Protein 4P7C (pdb70)

Organism: Pseudomonas syringae pv. tomato (strain ATCC BAA-871 / DC3000) (NCBI:txid223283)

B-factor: mean 12.56, std 8.01, range [3.59, 67.67]

InterPro domains:
  IPR010017 tRNA U34 carboxymethyltransferase [MF_01590] (12-318)
  IPR010017 tRNA U34 carboxymethyltransferase [TIGR00452] (9-316)
  IPR027555 tRNA (Mo5U34)-methyltransferase-like [PF08003] (8-318)
  IPR029063 S-adenosyl-L-methionine-dependent methyltransferase superfamily [G3DSA:3.40.50.150] (95-295)
  IPR029063 S-adenosyl-L-methionine-dependent methyltransferase superfamily [SSF53335] (88-318)

Structure (mmCIF, N/CA/C/O backbone):
data_4P7C
#
_entry.id   4P7C
#
_cell.length_a   64.076
_cell.length_b   88.732
_cell.length_c   128.094
_cell.angle_alpha   90.000
_cell.angle_beta   90.000
_cell.angle_gamma   90.000
#
_symmetry.space_group_name_H-M   'P 21 21 21'
#
loop_
_entity.id
_entity.type
_entity.pdbx_description
1 polymer 'tRNA (mo5U34)-methyltransferase'
2 non-polymer 2-[BIS-(2-HYDROXY-ETHYL)-AMINO]-2-HYDROXYMETHYL-PROPANE-1,3-DIOL
3 non-polymer 'ACETATE ION'
4 water water
#
loop_
_atom_site.group_PDB
_atom_site.id
_atom_site.type_symbol
_atom_site.label_atom_id
_atom_site.label_alt_id
_atom_site.label_comp_id
_atom_site.label_asym_id
_atom_site.label_entity_id
_atom_site.label_seq_id
_atom_site.pdbx_PDB_ins_code
_atom_site.Cartn_x
_atom_site.Cartn_y
_atom_site.Cartn_z
_atom_site.occupancy
_atom_site.B_iso_or_equiv
_atom_site.auth_seq_id
_atom_site.auth_comp_id
_atom_site.auth_asym_id
_atom_site.auth_atom_id
_atom_site.pdbx_PDB_model_num
ATOM 1 N N . SER A 1 1 ? 34.363 30.116 0.811 1.00 48.27 -2 SER A N 1
ATOM 2 C CA . SER A 1 1 ? 33.923 29.816 -0.581 1.00 52.23 -2 SER A CA 1
ATOM 3 C C . SER A 1 1 ? 33.333 31.034 -1.304 1.00 52.70 -2 SER A C 1
ATOM 4 O O . SER A 1 1 ? 32.878 30.924 -2.454 1.00 41.31 -2 SER A O 1
ATOM 7 N N . ASN A 1 2 ? 33.324 32.184 -0.625 1.00 44.46 -1 ASN A N 1
ATOM 8 C CA . ASN A 1 2 ? 33.161 33.474 -1.304 1.00 47.92 -1 ASN A CA 1
ATOM 9 C C . ASN A 1 2 ? 34.483 33.751 -2.014 1.00 45.20 -1 ASN A C 1
ATOM 10 O O . ASN A 1 2 ? 35.557 33.652 -1.401 1.00 42.91 -1 ASN A O 1
ATOM 15 N N . ALA A 1 3 ? 34.407 34.062 -3.307 1.00 43.19 0 ALA A N 1
ATOM 16 C CA . ALA A 1 3 ? 35.588 34.424 -4.091 1.00 42.74 0 ALA A CA 1
ATOM 17 C C . ALA A 1 3 ? 36.329 35.593 -3.444 1.00 39.50 0 ALA A C 1
ATOM 18 O O . ALA A 1 3 ? 35.700 36.478 -2.853 1.00 36.63 0 ALA A O 1
ATOM 28 N N . ILE A 1 5 ? 38.251 39.121 -3.741 1.00 23.02 2 ILE A N 1
ATOM 29 C CA . ILE A 1 5 ? 38.041 40.265 -4.634 1.00 23.13 2 ILE A CA 1
ATOM 30 C C . ILE A 1 5 ? 39.389 40.774 -5.136 1.00 19.79 2 ILE A C 1
ATOM 31 O O . ILE A 1 5 ? 40.319 40.934 -4.352 1.00 25.65 2 ILE A O 1
ATOM 36 N N . ASP A 1 6 ? 39.491 41.007 -6.444 1.00 15.86 3 ASP A N 1
ATOM 37 C CA . ASP A 1 6 ? 40.682 41.611 -7.062 1.00 14.64 3 ASP A CA 1
ATOM 38 C C . ASP A 1 6 ? 40.697 43.132 -6.809 1.00 12.42 3 ASP A C 1
ATOM 39 O O . ASP A 1 6 ? 39.878 43.873 -7.338 1.00 11.38 3 ASP A O 1
ATOM 44 N N . LEU A 1 7 ? 41.632 43.592 -5.997 1.00 12.02 4 LEU A N 1
ATOM 45 C CA . LEU A 1 7 ? 41.726 45.022 -5.736 1.00 12.22 4 LEU A CA 1
ATOM 46 C C . LEU A 1 7 ? 42.692 45.760 -6.670 1.00 13.21 4 LEU A C 1
ATOM 47 O O . LEU A 1 7 ? 42.833 46.973 -6.569 1.00 14.35 4 LEU A O 1
ATOM 52 N N . ALA A 1 8 ? 43.350 45.046 -7.583 1.00 13.24 5 ALA A N 1
ATOM 53 C CA . ALA A 1 8 ? 44.272 45.702 -8.532 1.00 13.58 5 ALA A CA 1
ATOM 54 C C . ALA A 1 8 ? 43.698 46.975 -9.215 1.00 13.22 5 ALA A C 1
ATOM 55 O O . ALA A 1 8 ? 44.418 47.965 -9.361 1.00 13.75 5 ALA A O 1
ATOM 57 N N . PRO A 1 9 ? 42.414 46.949 -9.648 1.00 12.56 6 PRO A N 1
ATOM 58 C CA . PRO A 1 9 ? 41.846 48.175 -10.191 1.00 11.39 6 PRO A CA 1
ATOM 59 C C . PRO A 1 9 ? 41.776 49.343 -9.194 1.00 11.74 6 PRO A C 1
ATOM 60 O O . PRO A 1 9 ? 41.854 50.498 -9.601 1.00 12.31 6 PRO A O 1
ATOM 64 N N . LEU A 1 10 ? 41.604 49.045 -7.913 1.00 11.63 7 LEU A N 1
ATOM 65 C CA . LEU A 1 10 ? 41.547 50.105 -6.898 1.00 11.50 7 LEU A CA 1
ATOM 66 C C . LEU A 1 10 ? 42.935 50.715 -6.713 1.00 11.74 7 LEU A C 1
ATOM 67 O O . LEU A 1 10 ? 43.098 51.934 -6.619 1.00 11.26 7 LEU A O 1
ATOM 72 N N . VAL A 1 11 ? 43.936 49.845 -6.671 1.00 11.83 8 VAL A N 1
ATOM 73 C CA . VAL A 1 11 ? 45.319 50.256 -6.560 1.00 13.17 8 VAL A CA 1
ATOM 74 C C . VAL A 1 11 ? 45.684 51.169 -7.739 1.00 12.53 8 VAL A C 1
ATOM 75 O O . VAL A 1 11 ? 46.320 52.219 -7.540 1.00 12.92 8 VAL A O 1
ATOM 79 N N . ARG A 1 12 ? 45.251 50.787 -8.947 1.00 12.48 9 ARG A N 1
ATOM 80 C CA . ARG A 1 12 ? 45.514 51.571 -10.157 1.00 13.75 9 ARG A CA 1
ATOM 81 C C . ARG A 1 12 ? 44.877 52.945 -10.044 1.00 13.44 9 ARG A C 1
ATOM 82 O O . ARG A 1 12 ? 45.511 53.951 -10.355 1.00 14.51 9 ARG A O 1
ATOM 90 N N . ARG A 1 13 ? 43.639 52.968 -9.556 1.00 12.20 10 ARG A N 1
ATOM 91 C CA . ARG A 1 13 ? 42.832 54.178 -9.439 1.00 13.47 10 ARG A CA 1
ATOM 92 C C . ARG A 1 13 ? 43.423 55.160 -8.414 1.00 13.13 10 ARG A C 1
ATOM 93 O O . ARG A 1 13 ? 43.323 56.379 -8.585 1.00 12.86 10 ARG A O 1
ATOM 101 N N . LEU A 1 14 ? 44.071 54.639 -7.372 1.00 12.12 11 LEU A N 1
ATOM 102 C CA . LEU A 1 14 ? 44.545 55.491 -6.274 1.00 10.18 11 LEU A CA 1
ATOM 103 C C . LEU A 1 14 ? 46.010 55.858 -6.402 1.00 9.81 11 LEU A C 1
ATOM 104 O O . LEU A 1 14 ? 46.528 56.598 -5.586 1.00 10.07 11 LEU A O 1
ATOM 109 N N . ALA A 1 15 ? 46.668 55.347 -7.437 1.00 9.53 12 ALA A N 1
ATOM 110 C CA . ALA A 1 15 ? 48.061 55.713 -7.719 1.00 9.15 12 ALA A CA 1
ATOM 111 C C . ALA A 1 15 ? 48.158 57.222 -7.893 1.00 8.64 12 ALA A C 1
ATOM 112 O O . ALA A 1 15 ? 47.233 57.849 -8.452 1.00 8.80 12 ALA A O 1
ATOM 114 N N . GLY A 1 16 ? 49.236 57.815 -7.379 1.00 7.98 13 GLY A N 1
ATOM 115 C CA . GLY A 1 16 ? 49.449 59.279 -7.490 1.00 7.16 13 GLY A CA 1
ATOM 116 C C . GLY A 1 16 ? 48.521 60.116 -6.607 1.00 6.75 13 GLY A C 1
ATOM 117 O O . GLY A 1 16 ? 48.355 61.313 -6.856 1.00 6.45 13 GLY A O 1
ATOM 118 N N . THR A 1 17 ? 47.891 59.479 -5.608 1.00 6.74 14 THR A N 1
ATOM 119 C CA . THR A 1 17 ? 47.036 60.171 -4.617 1.00 6.42 14 THR A CA 1
ATOM 120 C C . THR A 1 17 ? 47.573 59.861 -3.218 1.00 6.50 14 THR A C 1
ATOM 121 O O . THR A 1 17 ? 48.416 58.956 -3.062 1.00 6.24 14 THR A O 1
ATOM 125 N N . PRO A 1 18 ? 47.118 60.610 -2.192 1.00 6.07 15 PRO A N 1
ATOM 126 C CA . PRO A 1 18 ? 47.656 60.305 -0.860 1.00 6.23 15 PRO A CA 1
ATOM 127 C C . PRO A 1 18 ? 47.192 58.944 -0.358 1.00 6.61 15 PRO A C 1
ATOM 128 O O . PRO A 1 18 ? 47.666 58.508 0.667 1.00 7.54 15 PRO A O 1
ATOM 132 N N . LEU A 1 19 ? 46.249 58.314 -1.061 1.00 6.62 16 LEU A N 1
ATOM 133 C CA . LEU A 1 19 ? 45.753 56.994 -0.667 1.00 6.85 16 LEU A CA 1
ATOM 134 C C . LEU A 1 19 ? 46.581 55.845 -1.231 1.00 7.30 16 LEU A C 1
ATOM 135 O O . LEU A 1 19 ? 46.305 54.685 -0.908 1.00 7.71 16 LEU A O 1
ATOM 140 N N . ALA A 1 20 ? 47.571 56.151 -2.078 1.00 7.74 17 ALA A N 1
ATOM 141 C CA . ALA A 1 20 ? 48.326 55.105 -2.786 1.00 7.86 17 ALA A CA 1
ATOM 142 C C . ALA A 1 20 ? 49.002 54.072 -1.888 1.00 8.82 17 ALA A C 1
ATOM 143 O O . ALA A 1 20 ? 48.869 52.890 -2.139 1.00 9.91 17 ALA A O 1
ATOM 145 N N . GLU A 1 21 ? 49.765 54.517 -0.884 1.00 9.27 18 GLU A N 1
ATOM 146 C CA . GLU A 1 21 ? 50.470 53.609 0.018 1.00 10.27 18 GLU A CA 1
ATOM 147 C C . GLU A 1 21 ? 49.478 52.679 0.735 1.00 10.22 18 GLU A C 1
ATOM 148 O O . GLU A 1 21 ? 49.689 51.472 0.830 1.00 8.87 18 GLU A O 1
ATOM 154 N N . TRP A 1 22 ? 48.383 53.247 1.224 1.00 10.03 19 TRP A N 1
ATOM 155 C CA . TRP A 1 22 ? 47.351 52.458 1.905 1.00 9.92 19 TRP A CA 1
ATOM 156 C C . TRP A 1 22 ? 46.740 51.450 0.975 1.00 9.94 19 TRP A C 1
ATOM 157 O O . TRP A 1 22 ? 46.590 50.278 1.340 1.00 9.71 19 TRP A O 1
ATOM 168 N N . ALA A 1 23 ? 46.398 51.890 -0.240 1.00 9.37 20 ALA A N 1
ATOM 169 C CA . ALA A 1 23 ? 45.812 50.993 -1.241 1.00 9.64 20 ALA A CA 1
ATOM 170 C C . ALA A 1 23 ? 46.724 49.810 -1.526 1.00 10.96 20 ALA A C 1
ATOM 171 O O . ALA A 1 23 ? 46.244 48.697 -1.727 1.00 12.47 20 ALA A O 1
ATOM 173 N N . ASN A 1 24 ? 48.035 50.054 -1.532 1.00 11.71 21 ASN A N 1
ATOM 174 C CA . ASN A 1 24 ? 49.020 48.998 -1.807 1.00 13.41 21 ASN A CA 1
ATOM 175 C C . ASN A 1 24 ? 49.007 47.837 -0.818 1.00 13.18 21 ASN A C 1
ATOM 176 O O . ASN A 1 24 ? 49.467 46.746 -1.156 1.00 14.16 21 ASN A O 1
ATOM 181 N N . GLY A 1 25 ? 48.475 48.062 0.386 1.00 12.82 22 GLY A N 1
ATOM 182 C CA . GLY A 1 25 ? 48.319 46.989 1.367 1.00 12.67 22 GLY A CA 1
ATOM 183 C C . GLY A 1 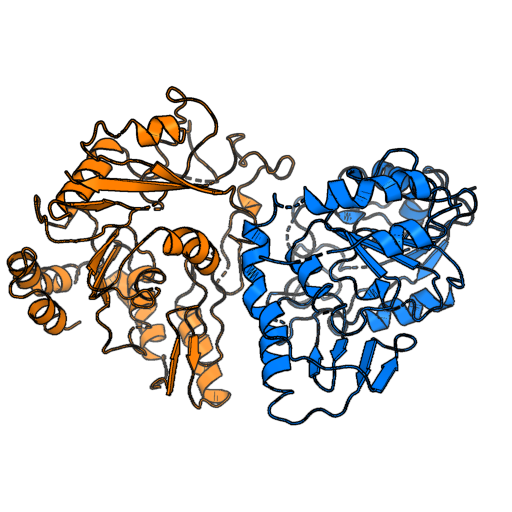25 ? 46.900 46.451 1.550 1.00 12.26 22 GLY A C 1
ATOM 184 O O . GLY A 1 25 ? 46.688 45.509 2.321 1.00 13.36 22 GLY A O 1
ATOM 185 N N . LEU A 1 26 ? 45.919 47.032 0.865 1.00 11.32 23 LEU A N 1
ATOM 186 C CA . LEU A 1 26 ? 44.517 46.639 1.076 1.00 11.57 23 LEU A CA 1
ATOM 187 C C . LEU A 1 26 ? 44.220 45.190 0.698 1.00 12.27 23 LEU A C 1
ATOM 188 O O . LEU A 1 26 ? 43.464 44.509 1.406 1.00 12.29 23 LEU A O 1
ATOM 193 N N . GLN A 1 27 ? 44.799 44.716 -0.405 1.00 12.42 24 GLN A N 1
ATOM 194 C CA . GLN A 1 27 ? 44.544 43.331 -0.820 1.00 12.55 24 GLN A CA 1
ATOM 195 C C . GLN A 1 27 ? 44.867 42.308 0.274 1.00 11.88 24 GLN A C 1
ATOM 196 O O . GLN A 1 27 ? 44.063 41.410 0.523 1.00 11.61 24 GLN A O 1
ATOM 202 N N . ALA A 1 28 ? 46.031 42.433 0.907 1.00 10.91 25 ALA A N 1
ATOM 203 C CA . ALA A 1 28 ? 46.388 41.555 2.031 1.00 11.71 25 ALA A CA 1
ATOM 204 C C . ALA A 1 28 ? 45.421 41.689 3.228 1.00 11.65 25 ALA A C 1
ATOM 205 O O . ALA A 1 28 ? 44.976 40.687 3.799 1.00 11.42 25 ALA A O 1
ATOM 207 N N . GLN A 1 29 ? 45.106 42.926 3.608 1.00 11.67 26 GLN A N 1
ATOM 208 C CA . GLN A 1 29 ? 44.196 43.190 4.722 1.00 10.61 26 GLN A CA 1
ATOM 209 C C . GLN A 1 29 ? 42.807 42.637 4.444 1.00 9.71 26 GLN A C 1
ATOM 210 O O . GLN A 1 29 ? 42.191 42.041 5.325 1.00 9.41 26 GLN A O 1
ATOM 216 N N . LEU A 1 30 ? 42.316 42.835 3.216 1.00 10.19 27 LEU A N 1
ATOM 217 C CA . LEU A 1 30 ? 40.999 42.329 2.821 1.00 10.91 27 LEU A CA 1
ATOM 218 C C . LEU A 1 30 ? 40.999 40.806 2.807 1.00 11.15 27 LEU A C 1
ATOM 219 O O . LEU A 1 30 ? 40.085 40.184 3.336 1.00 11.79 27 LEU A O 1
ATOM 224 N N . ASP A 1 31 ? 42.025 40.210 2.209 1.00 11.65 28 ASP A N 1
ATOM 225 C CA . ASP A 1 31 ? 42.130 38.746 2.181 1.00 12.92 28 ASP A CA 1
ATOM 226 C C . ASP A 1 31 ? 42.139 38.152 3.596 1.00 11.32 28 ASP A C 1
ATOM 227 O O . ASP A 1 31 ? 41.457 37.160 3.870 1.00 10.36 28 ASP A O 1
ATOM 232 N N . THR A 1 32 ? 42.912 38.752 4.491 1.00 11.17 29 THR A N 1
ATOM 233 C CA . THR A 1 32 ? 42.962 38.263 5.868 1.00 12.06 29 THR A CA 1
ATOM 234 C C . THR A 1 32 ? 41.616 38.363 6.569 1.00 11.88 29 THR A C 1
ATOM 235 O O . THR A 1 32 ? 41.168 37.405 7.207 1.00 11.47 29 THR A O 1
ATOM 239 N N . LYS A 1 33 ? 40.979 39.528 6.452 1.00 11.35 30 LYS A N 1
ATOM 240 C CA . LYS A 1 33 ? 39.689 39.758 7.089 1.00 11.51 30 LYS A CA 1
ATOM 241 C C . LYS A 1 33 ? 38.634 38.753 6.573 1.00 11.44 30 LYS A C 1
ATOM 242 O O . LYS A 1 33 ? 37.865 38.184 7.362 1.00 11.22 30 LYS A O 1
ATOM 256 N N . SER A 1 35 ? 39.173 35.748 5.192 1.00 11.77 32 SER A N 1
ATOM 257 C CA . SER A 1 35 ? 39.536 34.442 5.782 1.00 13.76 32 SER A CA 1
ATOM 258 C C . SER A 1 35 ? 38.996 34.283 7.190 1.00 13.24 32 SER A C 1
ATOM 259 O O . SER A 1 35 ? 38.399 33.262 7.508 1.00 13.52 32 SER A O 1
ATOM 262 N N . LYS A 1 36 ? 39.235 35.286 8.030 1.00 13.53 33 LYS A N 1
ATOM 263 C CA . LYS A 1 36 ? 38.782 35.271 9.415 1.00 14.93 33 LYS A CA 1
ATOM 264 C C . LYS A 1 36 ? 37.245 35.226 9.478 1.00 13.96 33 LYS A C 1
ATOM 265 O O . LYS A 1 36 ? 36.668 34.533 10.327 1.00 12.71 33 LYS A O 1
ATOM 271 N N . GLY A 1 37 ? 36.605 35.946 8.552 1.00 12.23 34 GLY A N 1
ATOM 272 C CA . GLY A 1 37 ? 35.142 35.997 8.465 1.00 13.30 34 GLY A CA 1
ATOM 273 C C . GLY A 1 37 ? 34.461 34.865 7.696 1.00 12.77 34 GLY A C 1
ATOM 274 O O . GLY A 1 37 ? 33.244 34.904 7.471 1.00 10.09 34 GLY A O 1
ATOM 275 N N . HIS A 1 38 ? 35.232 33.851 7.301 1.00 12.94 35 HIS A N 1
ATOM 276 C CA . HIS A 1 38 ? 34.718 32.739 6.483 1.00 12.81 35 HIS A CA 1
ATOM 277 C C . HIS A 1 38 ? 33.425 32.169 7.007 1.00 11.77 35 HIS A C 1
ATOM 278 O O . HIS A 1 38 ? 32.468 32.014 6.246 1.00 10.26 35 HIS A O 1
ATOM 285 N N . GLY A 1 39 ? 33.373 31.862 8.302 1.00 11.77 36 GLY A N 1
ATOM 286 C CA . GLY A 1 39 ? 32.158 31.289 8.921 1.00 12.48 36 GLY A CA 1
ATOM 287 C C . GLY A 1 39 ? 30.928 32.169 8.737 1.00 12.32 36 GLY A C 1
ATOM 288 O O . GLY A 1 39 ? 29.873 31.707 8.275 1.00 13.40 36 GLY A O 1
ATOM 289 N N . ASP A 1 40 ? 31.069 33.448 9.078 1.00 10.36 37 ASP A N 1
ATOM 290 C CA . ASP A 1 40 ? 29.978 34.417 8.953 1.00 11.31 37 ASP A CA 1
ATOM 291 C C . ASP A 1 40 ? 29.534 34.584 7.496 1.00 10.36 37 ASP A C 1
ATOM 292 O O . ASP A 1 40 ? 28.335 34.677 7.208 1.00 9.14 37 ASP A O 1
ATOM 297 N N . LEU A 1 41 ? 30.506 34.660 6.585 1.00 9.51 38 LEU A N 1
ATOM 298 C CA . LEU A 1 41 ? 30.226 34.772 5.158 1.00 8.95 38 LEU A CA 1
ATOM 299 C C . LEU A 1 41 ? 29.403 33.604 4.599 1.00 9.86 38 LEU A C 1
ATOM 300 O O . LEU A 1 41 ? 28.580 33.775 3.686 1.00 8.95 38 LEU A O 1
ATOM 305 N N . GLN A 1 42 ? 29.620 32.412 5.153 1.00 10.72 39 GLN A N 1
ATOM 306 C CA . GLN A 1 42 ? 28.869 31.226 4.715 1.00 11.75 39 GLN A CA 1
ATOM 307 C C . GLN A 1 42 ? 27.369 31.387 4.905 1.00 10.72 39 GLN A C 1
ATOM 308 O O . GLN A 1 42 ? 26.598 30.780 4.179 1.00 12.10 39 GLN A O 1
ATOM 314 N N . ARG A 1 43 ? 26.958 32.257 5.831 1.00 10.60 40 ARG A N 1
ATOM 315 C CA . ARG A 1 43 ? 25.536 32.473 6.104 1.00 10.46 40 ARG A CA 1
ATOM 316 C C . ARG A 1 43 ? 24.764 32.966 4.886 1.00 10.07 40 ARG A C 1
ATOM 317 O O . ARG A 1 43 ? 23.576 32.707 4.780 1.00 8.94 40 ARG A O 1
ATOM 325 N N . TRP A 1 44 ? 25.444 33.694 4.001 1.00 9.95 41 TRP A N 1
ATOM 326 C CA . TRP A 1 44 ? 24.793 34.376 2.874 1.00 10.25 41 TRP A CA 1
ATOM 327 C C . TRP A 1 44 ? 25.205 33.904 1.495 1.00 9.01 41 TRP A C 1
ATOM 328 O O . TRP A 1 44 ? 24.753 34.459 0.482 1.00 7.25 41 TRP A O 1
ATOM 339 N N . GLN A 1 45 ? 26.039 32.867 1.437 1.00 8.59 42 GLN A N 1
ATOM 340 C CA . GLN A 1 45 ? 26.536 32.372 0.145 1.00 9.98 42 GLN A CA 1
ATOM 341 C C . GLN A 1 45 ? 25.452 31.748 -0.732 1.00 9.78 42 GLN A C 1
ATOM 342 O O . GLN A 1 45 ? 25.458 31.954 -1.937 1.00 10.39 42 GLN A O 1
ATOM 348 N N . SER A 1 46 ? 24.522 30.982 -0.161 1.00 9.72 43 SER A N 1
ATOM 349 C CA . SER A 1 46 ? 23.499 30.362 -1.025 1.00 11.03 43 SER A CA 1
ATOM 350 C C . SER A 1 46 ? 22.620 31.441 -1.682 1.00 10.25 43 SER A C 1
ATOM 351 O O . SER A 1 46 ? 22.209 31.287 -2.831 1.00 10.01 43 SER A O 1
ATOM 354 N N . ALA A 1 47 ? 22.388 32.546 -0.965 1.00 8.92 44 ALA A N 1
ATOM 355 C CA . ALA A 1 47 ? 21.648 33.679 -1.503 1.00 8.26 44 ALA A CA 1
ATOM 356 C C . ALA A 1 47 ? 22.444 34.308 -2.646 1.00 7.93 44 ALA A C 1
ATOM 357 O O . ALA A 1 47 ? 21.909 34.490 -3.743 1.00 7.20 44 ALA A O 1
ATOM 359 N N . LEU A 1 48 ? 23.733 34.588 -2.416 1.00 7.53 45 LEU A N 1
ATOM 360 C CA . LEU A 1 48 ? 24.568 35.164 -3.461 1.00 8.07 45 LEU A CA 1
ATOM 361 C C . LEU A 1 48 ? 24.717 34.228 -4.653 1.00 8.25 45 LEU A C 1
ATOM 362 O O . LEU A 1 48 ? 24.699 34.688 -5.791 1.00 8.00 45 LEU A O 1
ATOM 367 N N . ASP A 1 49 ? 24.859 32.931 -4.390 1.00 8.62 46 ASP A N 1
ATOM 368 C CA . ASP A 1 49 ? 25.018 31.940 -5.472 1.00 10.61 46 ASP A CA 1
ATOM 369 C C . ASP A 1 49 ? 23.778 31.821 -6.357 1.00 10.08 46 ASP A C 1
ATOM 370 O O . ASP A 1 49 ? 23.879 31.444 -7.527 1.00 11.39 46 ASP A O 1
ATOM 375 N N . ALA A 1 50 ? 22.612 32.133 -5.794 1.00 9.31 47 ALA A N 1
ATOM 376 C CA . ALA A 1 50 ? 21.360 32.028 -6.519 1.00 9.58 47 ALA A CA 1
ATOM 377 C C . ALA A 1 50 ? 21.048 33.239 -7.409 1.00 9.74 47 ALA A C 1
ATOM 378 O O . ALA A 1 50 ? 20.107 33.180 -8.214 1.00 10.48 47 ALA A O 1
ATOM 380 N N . LEU A 1 51 ? 21.797 34.333 -7.271 1.00 8.69 48 LEU A N 1
ATOM 381 C CA . LEU A 1 51 ? 21.526 35.516 -8.115 1.00 8.55 48 LEU A CA 1
ATOM 382 C C . LEU A 1 51 ? 21.747 35.161 -9.596 1.00 9.71 48 LEU A C 1
ATOM 383 O O . LEU A 1 51 ? 22.826 34.675 -9.964 1.00 9.56 48 LEU A O 1
ATOM 388 N N . PRO A 1 52 ? 20.731 35.380 -10.448 1.00 10.40 49 PRO A N 1
ATOM 389 C CA . PRO A 1 52 ? 20.864 34.986 -11.863 1.00 11.24 49 PRO A CA 1
ATOM 390 C C . PRO A 1 52 ? 21.898 35.822 -12.614 1.00 11.62 49 PRO A C 1
ATOM 391 O O . PRO A 1 52 ? 22.178 36.960 -12.225 1.00 10.00 49 PRO A O 1
ATOM 395 N N . ALA A 1 53 ? 22.461 35.264 -13.683 1.00 12.89 50 ALA A N 1
ATOM 396 C CA . ALA A 1 53 ? 23.424 36.005 -14.498 1.00 14.78 50 ALA A CA 1
ATOM 397 C C . ALA A 1 53 ? 22.684 36.952 -15.434 1.00 16.59 50 ALA A C 1
ATOM 398 O O . ALA A 1 53 ? 22.163 36.535 -16.458 1.00 21.95 50 ALA A O 1
ATOM 400 N N . LEU A 1 54 ? 22.647 38.234 -15.080 1.00 17.81 51 LEU A N 1
ATOM 401 C CA . LEU A 1 54 ? 21.994 39.241 -15.898 1.00 16.37 51 LEU A CA 1
ATOM 402 C C . LEU A 1 54 ? 22.935 40.416 -16.032 1.00 15.67 51 LEU A C 1
ATOM 403 O O . LEU A 1 54 ? 23.745 40.661 -15.140 1.00 19.78 51 LEU A O 1
ATOM 408 N N . GLN A 1 55 ? 22.839 41.139 -17.143 1.00 18.11 52 GLN A N 1
ATOM 409 C CA . GLN A 1 55 ? 23.581 42.392 -17.320 1.00 17.83 52 GLN A CA 1
ATOM 410 C C . GLN A 1 55 ? 22.581 43.499 -17.622 1.00 14.34 52 GLN A C 1
ATOM 411 O O . GLN A 1 55 ? 21.721 43.317 -18.481 1.00 13.83 52 GLN A O 1
ATOM 417 N N . PRO A 1 56 ? 22.705 44.655 -16.948 1.00 12.50 53 PRO A N 1
ATOM 418 C CA . PRO A 1 56 ? 21.796 45.767 -17.234 1.00 11.93 53 PRO A CA 1
ATOM 419 C C . PRO A 1 56 ? 21.895 46.237 -18.675 1.00 12.41 53 PRO A C 1
ATOM 420 O O . PRO A 1 56 ? 22.985 46.313 -19.215 1.00 11.80 53 PRO A O 1
ATOM 424 N N . GLU A 1 57 ? 20.746 46.516 -19.275 1.00 12.89 54 GLU A N 1
ATOM 425 C CA . GLU A 1 57 ? 20.641 47.267 -20.522 1.00 14.43 54 GLU A CA 1
ATOM 426 C C . GLU A 1 57 ? 20.611 48.761 -20.215 1.00 13.04 54 GLU A C 1
ATOM 427 O O . GLU A 1 57 ? 21.021 49.564 -21.029 1.00 11.58 54 GLU A O 1
ATOM 433 N N . LYS A 1 58 ? 20.119 49.122 -19.038 1.00 11.38 55 LYS A N 1
ATOM 434 C CA . LYS A 1 58 ? 20.052 50.516 -18.611 1.00 12.43 55 LYS A CA 1
ATOM 435 C C . LYS A 1 58 ? 20.341 50.638 -17.117 1.00 10.94 55 LYS A C 1
ATOM 436 O O . LYS A 1 58 ? 19.859 49.824 -16.307 1.00 9.18 55 LYS A O 1
ATOM 442 N N . VAL A 1 59 ? 21.125 51.655 -16.762 1.00 9.90 56 VAL A N 1
ATOM 443 C CA . VAL A 1 59 ? 21.482 51.915 -15.363 1.00 10.07 56 VAL A CA 1
ATOM 444 C C . VAL A 1 59 ? 21.162 53.378 -15.052 1.00 10.51 56 VAL A C 1
ATOM 445 O O . VAL A 1 59 ? 21.570 54.270 -15.798 1.00 11.20 56 VAL A O 1
ATOM 449 N N . ASP A 1 60 ? 20.410 53.634 -13.983 1.00 10.10 57 ASP A N 1
ATOM 450 C CA . ASP A 1 60 ? 20.385 54.988 -13.431 1.00 10.77 57 ASP A CA 1
ATOM 451 C C . ASP A 1 60 ? 20.808 54.952 -11.980 1.00 8.61 57 ASP A C 1
ATOM 452 O O . ASP A 1 60 ? 20.258 54.172 -11.193 1.00 7.68 57 ASP A O 1
ATOM 457 N N . LEU A 1 61 ? 21.788 55.793 -11.647 1.00 7.21 58 LEU A N 1
ATOM 458 C CA . LEU A 1 61 ? 22.208 56.018 -10.271 1.00 7.32 58 LEU A CA 1
ATOM 459 C C . LEU A 1 61 ? 22.035 57.495 -9.858 1.00 7.45 58 LEU A C 1
ATOM 460 O O . LEU A 1 61 ? 22.355 57.860 -8.727 1.00 7.56 58 LEU A O 1
ATOM 465 N N A THR A 1 62 ? 21.565 58.336 -10.778 0.50 7.55 59 THR A N 1
ATOM 466 N N B THR A 1 62 ? 21.531 58.317 -10.773 0.50 7.48 59 THR A N 1
ATOM 467 C CA A THR A 1 62 ? 21.520 59.783 -10.526 0.50 7.84 59 THR A CA 1
ATOM 468 C CA B THR A 1 62 ? 21.507 59.767 -10.574 0.50 7.86 59 THR A CA 1
ATOM 469 C C A THR A 1 62 ? 20.254 60.208 -9.795 0.50 7.89 59 THR A C 1
ATOM 470 C C B THR A 1 62 ? 20.246 60.246 -9.865 0.50 7.88 59 THR A C 1
ATOM 471 O O A THR A 1 62 ? 20.296 61.121 -8.970 0.50 8.44 59 THR A O 1
ATOM 472 O O B THR A 1 62 ? 20.286 61.221 -9.113 0.50 8.45 59 THR A O 1
ATOM 479 N N . ASP A 1 63 ? 19.136 59.553 -10.102 1.00 7.78 60 ASP A N 1
ATOM 480 C CA . ASP A 1 63 ? 17.854 59.908 -9.467 1.00 9.13 60 ASP A CA 1
ATOM 481 C C . ASP A 1 63 ? 17.291 58.815 -8.574 1.00 9.21 60 ASP A C 1
ATOM 482 O O . ASP A 1 63 ? 16.328 59.041 -7.831 1.00 11.53 60 ASP A O 1
ATOM 487 N N . SER A 1 64 ? 17.916 57.644 -8.629 1.00 7.48 61 SER A N 1
ATOM 488 C CA . SER A 1 64 ? 17.498 56.487 -7.852 1.00 8.33 61 SER A CA 1
ATOM 489 C C . SER A 1 64 ? 18.596 55.460 -8.051 1.00 8.06 61 SER A C 1
ATOM 490 O O . SER A 1 64 ? 19.589 55.750 -8.728 1.00 7.78 61 SER A O 1
ATOM 493 N N . PHE A 1 65 ? 18.420 54.264 -7.489 1.00 6.88 62 PHE A N 1
ATOM 494 C CA . PHE A 1 65 ? 19.176 53.097 -7.946 1.00 6.18 62 PHE A CA 1
ATOM 495 C C . PHE A 1 65 ? 18.178 52.243 -8.750 1.00 6.17 62 PHE A C 1
ATOM 496 O O . PHE A 1 65 ? 17.272 51.616 -8.182 1.00 6.37 62 PHE A O 1
ATOM 504 N N . THR A 1 66 ? 18.347 52.211 -10.061 1.00 6.34 63 THR A N 1
ATOM 505 C CA . THR A 1 66 ? 17.466 51.449 -10.945 1.00 6.91 63 THR A CA 1
ATOM 506 C C . THR A 1 66 ? 18.289 50.752 -12.016 1.00 7.42 63 THR A C 1
ATOM 507 O O . THR A 1 66 ? 19.034 51.409 -12.768 1.00 7.93 63 THR A O 1
ATOM 511 N N . LEU A 1 67 ? 18.154 49.425 -12.071 1.00 7.22 64 LEU A N 1
ATOM 512 C CA . LEU A 1 67 ? 18.781 48.614 -13.129 1.00 7.47 64 LEU A CA 1
ATOM 513 C C . LEU A 1 67 ? 17.674 47.972 -13.948 1.00 7.79 64 LEU A C 1
ATOM 514 O O . LEU A 1 67 ? 16.712 47.449 -13.386 1.00 7.10 64 LEU A O 1
ATOM 519 N N . GLU A 1 68 ? 17.820 48.023 -15.271 1.00 8.22 65 GLU A N 1
ATOM 520 C CA . GLU A 1 68 ? 16.810 47.480 -16.186 1.00 9.27 65 GLU A CA 1
ATOM 521 C C . GLU A 1 68 ? 17.445 46.549 -17.187 1.00 9.22 65 GLU A C 1
ATOM 522 O O . GLU A 1 68 ? 18.520 46.829 -17.699 1.00 8.53 65 GLU A O 1
ATOM 528 N N . THR A 1 69 ? 16.775 45.443 -17.474 1.00 9.47 66 THR A N 1
ATOM 529 C CA . THR A 1 69 ? 17.251 44.509 -18.510 1.00 10.65 66 THR A CA 1
ATOM 530 C C . THR A 1 69 ? 16.088 43.617 -18.919 1.00 11.78 66 THR A C 1
ATOM 531 O O . THR A 1 69 ? 15.086 43.552 -18.214 1.00 12.38 66 THR A O 1
ATOM 535 N N . GLU A 1 70 ? 16.204 42.951 -20.059 1.00 11.82 67 GLU A N 1
ATOM 536 C CA . GLU A 1 70 ? 15.206 41.974 -20.452 1.00 15.13 67 GLU A CA 1
ATOM 537 C C . GLU A 1 70 ? 15.249 40.787 -19.478 1.00 15.39 67 GLU A C 1
ATOM 538 O O . GLU A 1 70 ? 16.280 40.131 -19.321 1.00 15.66 67 GLU A O 1
ATOM 544 N N . CYS A 1 71 ? 14.133 40.525 -18.811 1.00 15.10 68 CYS A N 1
ATOM 545 C CA . CYS A 1 71 ? 14.095 39.517 -17.762 1.00 16.43 68 CYS A CA 1
ATOM 546 C C . CYS A 1 71 ? 12.676 38.947 -17.678 1.00 15.75 68 CYS A C 1
ATOM 547 O O . CYS A 1 71 ? 11.720 39.692 -17.504 1.00 17.79 68 CYS A O 1
ATOM 550 N N . ASP A 1 72 ? 12.540 37.631 -17.800 1.00 13.89 69 ASP A N 1
ATOM 551 C CA . ASP A 1 72 ? 11.228 37.020 -17.773 1.00 13.13 69 ASP A CA 1
ATOM 552 C C . ASP A 1 72 ? 10.744 36.792 -16.339 1.00 11.81 69 ASP A C 1
ATOM 553 O O . ASP A 1 72 ? 11.500 37.023 -15.382 1.00 11.70 69 ASP A O 1
ATOM 558 N N . GLY A 1 73 ? 9.490 36.359 -16.202 1.00 10.42 70 GLY A N 1
ATOM 559 C CA . GLY A 1 73 ? 8.865 36.127 -14.894 1.00 9.97 70 GLY A CA 1
ATOM 560 C C . GLY A 1 73 ? 9.588 35.108 -14.026 1.00 10.69 70 GLY A C 1
ATOM 561 O O . GLY A 1 73 ? 9.772 35.335 -12.829 1.00 11.86 70 GLY A O 1
ATOM 562 N N . GLU A 1 74 ? 9.999 33.987 -14.626 1.00 11.30 71 GLU A N 1
ATOM 563 C CA . GLU A 1 74 ? 10.718 32.940 -13.893 1.00 12.47 71 GLU A CA 1
ATOM 564 C C . GLU A 1 74 ? 12.064 33.416 -13.372 1.00 10.13 71 GLU A C 1
ATOM 565 O O . GLU A 1 74 ? 12.414 33.134 -12.240 1.00 10.74 71 GLU A O 1
ATOM 571 N N . THR A 1 75 ? 12.804 34.147 -14.194 1.00 9.56 72 THR A N 1
ATOM 572 C CA . THR A 1 75 ? 14.091 34.708 -13.771 1.00 9.44 72 THR A CA 1
ATOM 573 C C . THR A 1 75 ? 13.901 35.728 -12.641 1.00 9.04 72 THR A C 1
ATOM 574 O O . THR A 1 75 ? 14.678 35.737 -11.686 1.00 7.86 72 THR A O 1
ATOM 578 N N A ARG A 1 76 ? 12.866 36.561 -12.750 0.50 9.09 73 ARG A N 1
ATOM 579 N N B ARG A 1 76 ? 12.868 36.562 -12.741 0.50 9.30 73 ARG A N 1
ATOM 580 C CA A ARG A 1 76 ? 12.565 37.553 -11.708 0.50 9.05 73 ARG A CA 1
ATOM 581 C CA B ARG A 1 76 ? 12.601 37.548 -11.688 0.50 9.44 73 ARG A CA 1
ATOM 582 C C A ARG A 1 76 ? 12.210 36.911 -10.361 0.50 9.19 73 ARG A C 1
ATOM 583 C C B ARG A 1 76 ? 12.209 36.911 -10.350 0.50 9.34 73 ARG A C 1
ATOM 584 O O A ARG A 1 76 ? 12.600 37.409 -9.306 0.50 9.06 73 ARG A O 1
ATOM 585 O O B ARG A 1 76 ? 12.571 37.415 -9.288 0.50 9.15 73 ARG A O 1
ATOM 600 N N . THR A 1 77 ? 11.485 35.796 -10.403 1.00 9.66 74 THR A N 1
ATOM 601 C CA . THR A 1 77 ? 11.165 35.047 -9.189 1.00 10.23 74 THR A CA 1
ATOM 602 C C . THR A 1 77 ? 12.439 34.519 -8.499 1.00 9.33 74 THR A C 1
ATOM 603 O O . THR A 1 77 ? 12.597 34.626 -7.272 1.00 8.56 74 THR A O 1
ATOM 607 N N . VAL A 1 78 ? 13.343 33.969 -9.300 1.00 8.60 75 VAL A N 1
ATOM 608 C CA . VAL A 1 78 ? 14.619 33.460 -8.793 1.00 8.30 75 VAL A CA 1
ATOM 609 C C . VAL A 1 78 ? 15.396 34.621 -8.151 1.00 7.40 75 VAL A C 1
ATOM 610 O O . VAL A 1 78 ? 15.950 34.477 -7.057 1.00 7.07 75 VAL A O 1
ATOM 614 N N . LEU A 1 79 ? 15.401 35.774 -8.823 1.00 6.83 76 LEU A N 1
ATOM 615 C CA . LEU A 1 79 ? 16.164 36.934 -8.361 1.00 6.55 76 LEU A CA 1
ATOM 616 C C . LEU A 1 79 ? 15.547 37.435 -7.057 1.00 6.71 76 LEU A C 1
ATOM 617 O O . LEU A 1 79 ? 16.262 37.644 -6.060 1.00 6.40 76 LEU A O 1
ATOM 622 N N . ARG A 1 80 ? 14.222 37.584 -7.049 1.00 6.73 77 ARG A N 1
ATOM 623 C CA . ARG A 1 80 ? 13.534 38.093 -5.873 1.00 7.27 77 ARG A CA 1
ATOM 624 C C . ARG A 1 80 ? 13.819 37.188 -4.674 1.00 7.76 77 ARG A C 1
ATOM 625 O O . ARG A 1 80 ? 14.085 37.682 -3.576 1.00 8.15 77 ARG A O 1
ATOM 633 N N . LYS A 1 81 ? 13.768 35.868 -4.888 1.00 7.63 78 LYS A N 1
ATOM 634 C CA . LYS A 1 81 ? 13.997 34.915 -3.803 1.00 7.77 78 LYS A CA 1
ATOM 635 C C . LYS A 1 81 ? 15.431 34.993 -3.286 1.00 7.47 78 LYS A C 1
ATOM 636 O O . LYS A 1 81 ? 15.665 35.000 -2.070 1.00 9.21 78 LYS A O 1
ATOM 642 N N . ALA A 1 82 ? 16.387 35.087 -4.198 1.00 6.21 79 ALA A N 1
ATOM 643 C CA . ALA A 1 82 ? 17.787 35.221 -3.809 1.00 6.55 79 ALA A CA 1
ATOM 644 C C . ALA A 1 82 ? 18.006 36.504 -2.995 1.00 6.50 79 ALA A C 1
ATOM 645 O O . ALA A 1 82 ? 18.607 36.459 -1.929 1.00 6.97 79 ALA A O 1
ATOM 647 N N . LEU A 1 83 ? 17.472 37.629 -3.463 1.00 6.26 80 LEU A N 1
ATOM 648 C CA . LEU A 1 83 ? 17.631 38.889 -2.718 1.00 6.52 80 LEU A CA 1
ATOM 649 C C . LEU A 1 83 ? 16.963 38.853 -1.339 1.00 5.97 80 LEU A C 1
ATOM 650 O O . LEU A 1 83 ? 17.491 39.416 -0.389 1.00 5.02 80 LEU A O 1
ATOM 655 N N . LEU A 1 84 ? 15.810 38.187 -1.235 1.00 6.25 81 LEU A N 1
ATOM 656 C CA . LEU A 1 84 ? 15.147 38.041 0.057 1.00 6.66 81 LEU A CA 1
ATOM 657 C C . LEU A 1 84 ? 16.002 37.229 1.033 1.00 7.18 81 LEU A C 1
ATOM 658 O O . LEU A 1 84 ? 15.892 37.395 2.266 1.00 8.17 81 LEU A O 1
ATOM 663 N N . GLY A 1 85 ? 16.890 36.395 0.485 1.00 6.66 82 GLY A N 1
ATOM 664 C CA . GLY A 1 85 ? 17.828 35.609 1.290 1.00 7.28 82 GLY A CA 1
ATOM 665 C C . GLY A 1 85 ? 18.893 36.454 1.985 1.00 8.02 82 GLY A C 1
ATOM 666 O O . GLY A 1 85 ? 19.599 35.951 2.889 1.00 9.66 82 GLY A O 1
ATOM 667 N N . LEU A 1 86 ? 19.038 37.715 1.547 1.00 7.37 83 LEU A N 1
ATOM 668 C CA . LEU A 1 86 ? 19.953 38.704 2.174 1.00 7.01 83 LEU A CA 1
ATOM 669 C C . LEU A 1 86 ? 19.285 39.703 3.140 1.00 6.78 83 LEU A C 1
ATOM 670 O O . LEU A 1 86 ? 19.910 40.685 3.565 1.00 6.48 83 LEU A O 1
ATOM 675 N N . SER A 1 87 ? 18.026 39.456 3.481 1.00 6.83 84 SER A N 1
ATOM 676 C CA . SER A 1 87 ? 17.316 40.275 4.481 1.00 7.40 84 SER A CA 1
ATOM 677 C C . SER A 1 87 ? 17.949 40.176 5.867 1.00 7.48 84 SER A C 1
ATOM 678 O O . SER A 1 87 ? 18.524 39.127 6.206 1.00 8.30 84 SER A O 1
ATOM 681 N N . PRO A 1 88 ? 17.798 41.229 6.703 1.00 7.04 85 PRO A N 1
ATOM 682 C CA . PRO A 1 88 ? 17.051 42.492 6.516 1.00 6.92 85 PRO A CA 1
ATOM 683 C C . PRO A 1 88 ? 17.788 43.548 5.688 1.00 6.58 85 PRO A C 1
ATOM 684 O O . PRO A 1 88 ? 19.008 43.708 5.828 1.00 7.51 85 PRO A O 1
ATOM 688 N N . TRP A 1 89 ? 17.042 44.267 4.846 1.00 5.82 86 TRP A N 1
ATOM 689 C CA . TRP A 1 89 ? 17.592 45.330 4.002 1.00 6.26 86 TRP A CA 1
ATOM 690 C C . TRP A 1 89 ? 17.208 46.677 4.567 1.00 6.15 86 TRP A C 1
ATOM 691 O O . TRP A 1 89 ? 16.022 46.995 4.640 1.00 5.56 86 TRP A O 1
ATOM 702 N N . ARG A 1 90 ? 18.200 47.486 4.953 1.00 6.13 87 ARG A N 1
ATOM 703 C CA . ARG A 1 90 ? 17.914 48.732 5.671 1.00 5.87 87 ARG A CA 1
ATOM 704 C C . ARG A 1 90 ? 17.976 49.970 4.772 1.00 5.28 87 ARG A C 1
ATOM 705 O O . ARG A 1 90 ? 16.956 50.597 4.544 1.00 4.91 87 ARG A O 1
ATOM 713 N N . LYS A 1 91 ? 19.154 50.316 4.252 1.00 5.73 88 LYS A N 1
ATOM 714 C CA . LYS A 1 91 ? 19.271 51.486 3.373 1.00 5.47 88 LYS A CA 1
ATOM 715 C C . LYS A 1 91 ? 18.829 51.125 1.959 1.00 5.19 88 LYS A C 1
ATOM 716 O O . LYS A 1 91 ? 19.112 50.025 1.490 1.00 5.65 88 LYS A O 1
ATOM 722 N N . GLY A 1 92 ? 18.130 52.039 1.281 1.00 5.10 89 GLY A N 1
ATOM 723 C CA . GLY A 1 92 ? 17.727 51.837 -0.115 1.00 4.55 89 GLY A CA 1
ATOM 724 C C . GLY A 1 92 ? 16.690 52.897 -0.473 1.00 4.70 89 GLY A C 1
ATOM 725 O O . GLY A 1 92 ? 16.735 53.993 0.080 1.00 4.80 89 GLY A O 1
ATOM 726 N N . PRO A 1 93 ? 15.722 52.578 -1.365 1.00 4.50 90 PRO A N 1
ATOM 727 C CA . PRO A 1 93 ? 15.444 51.296 -1.995 1.00 4.50 90 PRO A CA 1
ATOM 728 C C . PRO A 1 93 ? 16.271 51.012 -3.250 1.00 4.77 90 PRO A C 1
ATOM 729 O O . PRO A 1 93 ? 16.892 51.913 -3.800 1.00 5.21 90 PRO A O 1
ATOM 733 N N . PHE A 1 94 ? 16.256 49.765 -3.706 1.00 4.51 91 PHE A N 1
ATOM 734 C CA . PHE A 1 94 ? 16.931 49.395 -4.943 1.00 4.50 91 PHE A CA 1
ATOM 735 C C . PHE A 1 94 ? 15.873 48.859 -5.896 1.00 5.10 91 PHE A C 1
ATOM 736 O O . PHE A 1 94 ? 14.995 48.077 -5.492 1.00 5.91 91 PHE A O 1
ATOM 744 N N . ASN A 1 95 ? 15.963 49.267 -7.152 1.00 5.12 92 ASN A N 1
ATOM 745 C CA . ASN A 1 95 ? 15.138 48.699 -8.211 1.00 6.03 92 ASN A CA 1
ATOM 746 C C . ASN A 1 95 ? 16.054 47.848 -9.091 1.00 5.79 92 ASN A C 1
ATOM 747 O O . ASN A 1 95 ? 16.933 48.367 -9.794 1.00 6.09 92 ASN A O 1
ATOM 752 N N . VAL A 1 96 ? 15.853 46.538 -9.031 1.00 5.41 93 VAL A N 1
ATOM 753 C CA . VAL A 1 96 ? 16.809 45.584 -9.627 1.00 5.31 93 VAL A CA 1
ATOM 754 C C . VAL A 1 96 ? 16.075 44.743 -10.633 1.00 5.44 93 VAL A C 1
ATOM 755 O O . VAL A 1 96 ? 15.433 43.749 -10.261 1.00 5.75 93 VAL A O 1
ATOM 759 N N . PHE A 1 97 ? 16.161 45.133 -11.903 1.00 5.68 94 PHE A N 1
ATOM 760 C CA . PHE A 1 97 ? 15.473 44.414 -12.986 1.00 6.27 94 PHE A CA 1
ATOM 761 C C . PHE A 1 97 ? 14.008 44.129 -12.673 1.00 6.66 94 PHE A C 1
ATOM 762 O O . PHE A 1 97 ? 13.515 43.016 -12.887 1.00 7.62 94 PHE A O 1
ATOM 770 N N . GLY A 1 98 ? 13.310 45.120 -12.136 1.00 7.20 95 GLY A N 1
ATOM 771 C CA . GLY A 1 98 ? 11.881 44.982 -11.907 1.00 8.26 95 GLY A CA 1
ATOM 772 C C . GLY A 1 98 ? 11.538 44.437 -10.539 1.00 9.20 95 GLY A C 1
ATOM 773 O O . GLY A 1 98 ? 10.367 44.449 -10.169 1.00 11.27 95 GLY A O 1
ATOM 774 N N . VAL A 1 99 ? 12.541 43.966 -9.782 1.00 7.88 96 VAL A N 1
ATOM 775 C CA . VAL A 1 99 ? 12.348 43.686 -8.342 1.00 7.32 96 VAL A CA 1
ATOM 776 C C . VAL A 1 99 ? 12.594 44.937 -7.502 1.00 6.96 96 VAL A C 1
ATOM 777 O O . VAL A 1 99 ? 13.704 45.484 -7.495 1.00 7.88 96 VAL A O 1
ATOM 781 N N . HIS A 1 100 ? 11.573 45.372 -6.782 1.00 5.61 97 HIS A N 1
ATOM 782 C CA . HIS A 1 100 ? 11.681 46.519 -5.897 1.00 6.13 97 HIS A CA 1
ATOM 783 C C . HIS A 1 100 ? 12.113 46.049 -4.524 1.00 5.44 97 HIS A C 1
ATOM 784 O O . HIS A 1 100 ? 11.323 45.448 -3.784 1.00 5.63 97 HIS A O 1
ATOM 791 N N . ILE A 1 101 ? 13.380 46.279 -4.176 1.00 4.76 98 ILE A N 1
ATOM 792 C CA . ILE A 1 101 ? 13.848 46.001 -2.808 1.00 4.85 98 ILE A CA 1
ATOM 793 C C . ILE A 1 101 ? 13.349 47.153 -1.936 1.00 4.95 98 ILE A C 1
ATOM 794 O O . ILE A 1 101 ? 13.955 48.228 -1.918 1.00 4.67 98 ILE A O 1
ATOM 799 N N . ASP A 1 102 ? 12.181 46.951 -1.310 1.00 4.88 99 ASP A N 1
ATOM 800 C CA . ASP A 1 102 ? 11.562 47.992 -0.519 1.00 5.61 99 ASP A CA 1
ATOM 801 C C . ASP A 1 102 ? 12.172 47.965 0.876 1.00 5.18 99 ASP A C 1
ATOM 802 O O . ASP A 1 102 ? 11.699 47.243 1.755 1.00 5.51 99 ASP A O 1
ATOM 807 N N . THR A 1 103 ? 13.263 48.707 1.033 1.00 4.59 100 THR A N 1
ATOM 808 C CA . THR A 1 103 ? 14.093 48.669 2.235 1.00 4.35 100 THR A CA 1
ATOM 809 C C . THR A 1 103 ? 13.406 49.419 3.386 1.00 4.32 100 THR A C 1
ATOM 810 O O . THR A 1 103 ? 12.437 50.172 3.171 1.00 4.51 100 THR A O 1
ATOM 814 N N . GLU A 1 104 ? 13.903 49.219 4.605 1.00 4.34 101 GLU A N 1
ATOM 815 C CA . GLU A 1 104 ? 13.342 49.899 5.777 1.00 4.39 101 GLU A CA 1
ATOM 816 C C . GLU A 1 104 ? 13.279 51.420 5.584 1.00 4.06 101 GLU A C 1
ATOM 817 O O . GLU A 1 104 ? 12.277 52.067 5.904 1.00 3.97 101 GLU A O 1
ATOM 823 N N . TRP A 1 105 ? 14.368 51.977 5.066 1.00 3.89 102 TRP A N 1
ATOM 824 C CA . TRP A 1 105 ? 14.506 53.409 4.904 1.00 3.78 102 TRP A CA 1
ATOM 825 C C . TRP A 1 105 ? 14.226 53.835 3.497 1.00 4.08 102 TRP A C 1
ATOM 826 O O . TRP A 1 105 ? 14.622 53.162 2.539 1.00 3.77 102 TRP A O 1
ATOM 837 N N . ARG A 1 106 ? 13.615 55.016 3.361 1.00 4.29 103 ARG A N 1
ATOM 838 C CA . ARG A 1 106 ? 13.685 55.766 2.108 1.00 4.31 103 ARG A CA 1
ATOM 839 C C . ARG A 1 106 ? 14.936 56.641 2.113 1.00 4.60 103 ARG A C 1
ATOM 840 O O . ARG A 1 106 ? 14.829 57.873 2.267 1.00 4.79 103 ARG A O 1
ATOM 848 N N . SER A 1 107 ? 16.114 56.011 1.962 1.00 4.75 104 SER A N 1
ATOM 849 C CA . SER A 1 107 ? 17.400 56.730 1.979 1.00 5.18 104 SER A CA 1
ATOM 850 C C . SER A 1 107 ? 17.464 57.716 0.811 1.00 5.16 104 SER A C 1
ATOM 851 O O . SER A 1 107 ? 18.139 58.764 0.884 1.00 5.45 104 SER A O 1
ATOM 854 N N . ASP A 1 108 ? 16.755 57.359 -0.262 1.00 4.74 105 ASP A N 1
ATOM 855 C CA . ASP A 1 108 ? 16.606 58.212 -1.418 1.00 4.98 105 ASP A CA 1
ATOM 856 C C . ASP A 1 108 ? 15.985 59.578 -1.093 1.00 5.18 105 ASP A C 1
ATOM 857 O O . ASP A 1 108 ? 16.425 60.608 -1.632 1.00 5.57 105 ASP A O 1
ATOM 862 N N . TRP A 1 109 ? 14.990 59.609 -0.208 1.00 5.13 106 TRP A N 1
ATOM 863 C CA . TRP A 1 109 ? 14.423 60.913 0.208 1.00 5.38 106 TRP A CA 1
ATOM 864 C C . TRP A 1 109 ? 15.434 61.797 0.869 1.00 5.83 106 TRP A C 1
ATOM 865 O O . TRP A 1 109 ? 15.561 62.987 0.511 1.00 6.53 106 TRP A O 1
ATOM 876 N N . LYS A 1 110 ? 16.189 61.236 1.812 1.00 6.16 107 LYS A N 1
ATOM 877 C CA . LYS A 1 110 ? 17.228 62.039 2.483 1.00 7.02 107 LYS A CA 1
ATOM 878 C C . LYS A 1 110 ? 18.342 62.459 1.515 1.00 6.06 107 LYS A C 1
ATOM 879 O O . LYS A 1 110 ? 18.748 63.627 1.501 1.00 6.12 107 LYS A O 1
ATOM 885 N N . TRP A 1 111 ? 18.821 61.521 0.704 1.00 5.46 108 TRP A N 1
ATOM 886 C CA . TRP A 1 111 ? 19.882 61.835 -0.264 1.00 5.97 108 TRP A CA 1
ATOM 887 C C . TRP A 1 111 ? 19.516 62.990 -1.173 1.00 6.21 108 TRP A C 1
ATOM 888 O O . TRP A 1 111 ? 20.339 63.891 -1.443 1.00 6.25 108 TRP A O 1
ATOM 899 N N . SER A 1 112 ? 18.286 62.958 -1.666 1.00 5.87 109 SER A N 1
ATOM 900 C CA . SER A 1 112 ? 17.740 64.005 -2.532 1.00 6.88 109 SER A CA 1
ATOM 901 C C . SER A 1 112 ? 17.863 65.408 -1.904 1.00 7.34 109 SER A C 1
ATOM 902 O O . SER A 1 112 ? 18.062 66.382 -2.623 1.00 8.08 109 SER A O 1
ATOM 905 N N . ARG A 1 113 ? 17.717 65.504 -0.577 1.00 7.94 110 ARG A N 1
ATOM 906 C CA . ARG A 1 113 ? 17.828 66.816 0.129 1.00 9.97 110 ARG A CA 1
ATOM 907 C C . ARG A 1 113 ? 19.268 67.262 0.368 1.00 10.47 110 ARG A C 1
ATOM 908 O O . ARG A 1 113 ? 19.533 68.444 0.392 1.00 10.92 110 ARG A O 1
ATOM 916 N N . VAL A 1 114 ? 20.187 66.298 0.525 1.00 10.54 111 VAL A N 1
ATOM 917 C CA . VAL A 1 114 ? 21.584 66.580 0.857 1.00 9.66 111 VAL A CA 1
ATOM 918 C C . VAL A 1 114 ? 22.461 66.844 -0.389 1.00 8.82 111 VAL A C 1
ATOM 919 O O . VAL A 1 114 ? 23.282 67.775 -0.413 1.00 7.48 111 VAL A O 1
ATOM 923 N N . SER A 1 115 ? 22.285 65.995 -1.402 1.00 8.12 112 SER A N 1
ATOM 924 C CA . SER A 1 115 ? 23.094 66.030 -2.608 1.00 9.34 112 SER A CA 1
ATOM 925 C C . SER A 1 115 ? 23.233 67.423 -3.254 1.00 8.94 112 SER A C 1
ATOM 926 O O . SER A 1 115 ? 24.356 67.808 -3.608 1.00 9.52 112 SER A O 1
ATOM 929 N N . PRO A 1 116 ? 22.128 68.202 -3.362 1.00 9.33 113 PRO A N 1
ATOM 930 C CA . PRO A 1 116 ? 22.288 69.525 -4.006 1.00 10.40 113 PRO A CA 1
ATOM 931 C C . PRO A 1 116 ? 23.231 70.503 -3.269 1.00 9.87 113 PRO A C 1
ATOM 932 O O . PRO A 1 116 ? 23.629 71.505 -3.855 1.00 10.62 113 PRO A O 1
ATOM 936 N N . HIS A 1 117 ? 23.560 70.232 -2.003 1.00 8.70 114 HIS A N 1
ATOM 937 C CA . HIS A 1 117 ? 24.508 71.075 -1.252 1.00 9.53 114 HIS A CA 1
ATOM 938 C C . HIS A 1 117 ? 25.958 70.743 -1.510 1.00 10.07 114 HIS A C 1
ATOM 939 O O . HIS A 1 117 ? 26.843 71.449 -1.039 1.00 11.68 114 HIS A O 1
ATOM 946 N N . LEU A 1 118 ? 26.217 69.663 -2.247 1.00 9.76 115 LEU A N 1
ATOM 947 C CA . LEU A 1 118 ? 27.574 69.108 -2.359 1.00 9.63 115 LEU A CA 1
ATOM 948 C C . LEU A 1 118 ? 27.998 69.041 -3.820 1.00 10.63 115 LEU A C 1
ATOM 949 O O . LEU A 1 118 ? 27.169 68.772 -4.682 1.00 12.30 115 LEU A O 1
ATOM 954 N N . ASP A 1 119 ? 29.280 69.299 -4.090 1.00 10.72 116 ASP A N 1
ATOM 955 C CA . ASP A 1 119 ? 29.843 69.015 -5.414 1.00 9.99 116 ASP A CA 1
ATOM 956 C C . ASP A 1 119 ? 30.740 67.790 -5.272 1.00 10.03 116 ASP A C 1
ATOM 957 O O . ASP A 1 119 ? 31.831 67.874 -4.689 1.00 10.64 116 ASP A O 1
ATOM 962 N N . LEU A 1 120 ? 30.275 66.655 -5.790 1.00 8.25 117 LEU A N 1
ATOM 963 C CA . LEU A 1 120 ? 31.060 65.424 -5.738 1.00 8.41 117 LEU A CA 1
ATOM 964 C C . LEU A 1 120 ? 31.821 65.124 -7.025 1.00 8.98 117 LEU A C 1
ATOM 965 O O . LEU A 1 120 ? 32.538 64.137 -7.080 1.00 9.52 117 LEU A O 1
ATOM 970 N N . LYS A 1 121 ? 31.682 65.958 -8.057 1.00 10.62 118 LYS A N 1
ATOM 971 C CA . LYS A 1 121 ? 32.301 65.630 -9.360 1.00 10.80 118 LYS A CA 1
ATOM 972 C C . LYS A 1 121 ? 33.811 65.487 -9.264 1.00 9.50 118 LYS A C 1
ATOM 973 O O . LYS A 1 121 ? 34.494 66.403 -8.804 1.00 10.10 118 LYS A O 1
ATOM 979 N N . GLY A 1 122 ? 34.322 64.334 -9.704 1.00 9.04 119 GLY A N 1
ATOM 980 C CA . GLY A 1 122 ? 35.759 64.072 -9.705 1.00 9.10 119 GLY A CA 1
ATOM 981 C C . GLY A 1 122 ? 36.376 63.800 -8.339 1.00 8.81 119 GLY A C 1
ATOM 982 O O . GLY A 1 122 ? 37.589 63.634 -8.261 1.00 12.11 119 GLY A O 1
ATOM 983 N N . LYS A 1 123 ? 35.566 63.736 -7.276 1.00 6.58 120 LYS A N 1
ATOM 984 C CA . LYS A 1 123 ? 36.081 63.585 -5.897 1.00 7.36 120 LYS A CA 1
ATOM 985 C C . LYS A 1 123 ? 36.257 62.124 -5.492 1.00 6.32 120 LYS A C 1
ATOM 986 O O . LYS A 1 123 ? 35.468 61.268 -5.898 1.00 5.51 120 LYS A O 1
ATOM 992 N N . ARG A 1 124 ? 37.276 61.868 -4.672 1.00 5.89 121 ARG A N 1
ATOM 993 C CA . ARG A 1 124 ? 37.443 60.561 -3.990 1.00 5.69 121 ARG A CA 1
ATOM 994 C C . ARG A 1 124 ? 36.653 60.642 -2.697 1.00 5.61 121 ARG A C 1
ATOM 995 O O . ARG A 1 124 ? 36.900 61.535 -1.880 1.00 6.29 121 ARG A O 1
ATOM 1003 N N . VAL A 1 125 ? 35.702 59.725 -2.512 1.00 4.98 122 VAL A N 1
ATOM 1004 C CA . VAL A 1 125 ? 34.784 59.808 -1.392 1.00 4.89 122 VAL A CA 1
ATOM 1005 C C . VAL A 1 125 ? 34.921 58.605 -0.483 1.00 4.80 122 VAL A C 1
ATOM 1006 O O . VAL A 1 125 ? 35.056 57.460 -0.954 1.00 5.07 122 VAL A O 1
ATOM 1010 N N . LEU A 1 126 ? 34.875 58.851 0.822 1.00 4.88 123 LEU A N 1
ATOM 1011 C CA . LEU A 1 126 ? 34.761 57.779 1.803 1.00 5.35 123 LEU A CA 1
ATOM 1012 C C . LEU A 1 126 ? 33.382 57.849 2.495 1.00 6.01 123 LEU A C 1
ATOM 1013 O O . LEU A 1 126 ? 32.958 58.927 2.936 1.00 6.25 123 LEU A O 1
ATOM 1018 N N . ASP A 1 127 ? 32.695 56.713 2.623 1.00 6.67 124 ASP A N 1
ATOM 1019 C CA . ASP A 1 127 ? 31.426 56.662 3.362 1.00 8.03 124 ASP A CA 1
ATOM 1020 C C . ASP A 1 127 ? 31.613 55.784 4.615 1.00 8.16 124 ASP A C 1
ATOM 1021 O O . ASP A 1 127 ? 31.784 54.562 4.507 1.00 6.98 124 ASP A O 1
ATOM 1026 N N . VAL A 1 128 ? 31.601 56.419 5.786 1.00 7.27 125 VAL A N 1
ATOM 1027 C CA . VAL A 1 128 ? 31.881 55.749 7.057 1.00 7.62 125 VAL A CA 1
ATOM 1028 C C . VAL A 1 128 ? 30.578 55.233 7.663 1.00 8.26 125 VAL A C 1
ATOM 1029 O O . VAL A 1 128 ? 29.641 55.994 7.831 1.00 9.16 125 VAL A O 1
ATOM 1033 N N . GLY A 1 129 ? 30.525 53.949 8.005 1.00 8.99 126 GLY A N 1
ATOM 1034 C CA . GLY A 1 129 ? 29.248 53.334 8.423 1.00 9.97 126 GLY A CA 1
ATOM 1035 C C . GLY A 1 129 ? 28.289 53.311 7.233 1.00 9.97 126 GLY A C 1
ATOM 1036 O O . GLY A 1 129 ? 27.137 53.741 7.328 1.00 10.66 126 GLY A O 1
ATOM 1037 N N . CYS A 1 130 ? 28.770 52.787 6.110 1.00 9.55 127 CYS A N 1
ATOM 1038 C CA . CYS A 1 130 ? 28.038 52.850 4.839 1.00 10.09 127 CYS A CA 1
ATOM 1039 C C . CYS A 1 130 ? 26.839 51.886 4.774 1.00 9.07 127 CYS A C 1
ATOM 1040 O O . CYS A 1 130 ? 26.069 51.926 3.804 1.00 10.27 127 CYS A O 1
ATOM 1043 N N . GLY A 1 131 ? 26.663 51.033 5.784 1.00 7.46 128 GLY A N 1
ATOM 1044 C CA . GLY A 1 131 ? 25.601 50.019 5.679 1.00 7.67 128 GLY A CA 1
ATOM 1045 C C . GLY A 1 131 ? 25.834 49.155 4.434 1.00 6.87 128 GLY A C 1
ATOM 1046 O O . GLY A 1 131 ? 26.966 48.739 4.159 1.00 7.35 128 GLY A O 1
ATOM 1047 N N . ASN A 1 132 ? 24.768 48.861 3.689 1.00 6.11 129 ASN A N 1
ATOM 1048 C CA . ASN A 1 132 ? 24.890 48.051 2.487 1.00 5.66 129 ASN A CA 1
ATOM 1049 C C . ASN A 1 132 ? 25.488 48.784 1.290 1.00 5.92 129 ASN A C 1
ATOM 1050 O O . ASN A 1 132 ? 25.570 48.222 0.194 1.00 6.29 129 ASN A O 1
ATOM 1055 N N . GLY A 1 133 ? 25.921 50.023 1.495 1.00 5.93 130 GLY A N 1
ATOM 1056 C CA . GLY A 1 133 ? 26.519 50.777 0.386 1.00 6.08 130 GLY A CA 1
ATOM 1057 C C . GLY A 1 133 ? 25.592 51.511 -0.570 1.00 5.25 130 GLY A C 1
ATOM 1058 O O . GLY A 1 133 ? 26.044 52.026 -1.612 1.00 5.34 130 GLY A O 1
ATOM 1059 N N . TYR A 1 134 ? 24.303 51.589 -0.232 1.00 4.45 131 TYR A N 1
ATOM 1060 C CA . TYR A 1 134 ? 23.342 52.288 -1.083 1.00 4.48 131 TYR A CA 1
ATOM 1061 C C . TYR A 1 134 ? 23.837 53.685 -1.480 1.00 4.43 131 TYR A C 1
ATOM 1062 O O . TYR A 1 134 ? 23.772 54.077 -2.653 1.00 3.97 131 TYR A O 1
ATOM 1071 N N . TYR A 1 135 ? 24.325 54.444 -0.503 1.00 4.75 132 TYR A N 1
ATOM 1072 C CA . TYR A 1 135 ? 24.763 55.794 -0.809 1.00 5.70 132 TYR A CA 1
ATOM 1073 C C . TYR A 1 135 ? 25.987 55.833 -1.704 1.00 5.22 132 TYR A C 1
ATOM 1074 O O . TYR A 1 135 ? 26.142 56.788 -2.437 1.00 5.25 132 TYR A O 1
ATOM 1083 N N . GLN A 1 136 ? 26.852 54.817 -1.649 1.00 5.31 133 GLN A N 1
ATOM 1084 C CA . GLN A 1 136 ? 28.024 54.808 -2.521 1.00 5.62 133 GLN A CA 1
ATOM 1085 C C . GLN A 1 136 ? 27.588 54.821 -3.975 1.00 5.27 133 GLN A C 1
ATOM 1086 O O . GLN A 1 136 ? 28.174 55.553 -4.780 1.00 5.68 133 GLN A O 1
ATOM 1092 N N . TRP A 1 137 ? 26.568 54.031 -4.313 1.00 4.95 134 TRP A N 1
ATOM 1093 C CA . TRP A 1 137 ? 26.054 54.051 -5.683 1.00 4.74 134 TRP A CA 1
ATOM 1094 C C . TRP A 1 137 ? 25.540 55.417 -6.058 1.00 4.63 134 TRP A C 1
ATOM 1095 O O . TRP A 1 137 ? 25.764 55.899 -7.174 1.00 3.74 134 TRP A O 1
ATOM 1106 N N . ARG A 1 138 ? 24.803 56.043 -5.135 1.00 4.77 135 ARG A N 1
ATOM 1107 C CA . ARG A 1 138 ? 24.260 57.368 -5.403 1.00 4.69 135 ARG A CA 1
ATOM 1108 C C . ARG A 1 138 ? 25.349 58.423 -5.508 1.00 4.75 135 ARG A C 1
ATOM 1109 O O . ARG A 1 138 ? 25.192 59.398 -6.240 1.00 5.55 135 ARG A O 1
ATOM 1125 N N . LEU A 1 140 ? 28.345 57.889 -6.748 1.00 4.92 137 LEU A N 1
ATOM 1126 C CA . LEU A 1 140 ? 28.766 57.748 -8.173 1.00 5.37 137 LEU A CA 1
ATOM 1127 C C . LEU A 1 140 ? 27.788 58.425 -9.109 1.00 5.77 137 LEU A C 1
ATOM 1128 O O . LEU A 1 140 ? 28.196 59.078 -10.079 1.00 7.12 137 LEU A O 1
ATOM 1133 N N . GLY A 1 141 ? 26.491 58.279 -8.810 1.00 6.33 138 GLY A N 1
ATOM 1134 C CA . GLY A 1 141 ? 25.447 58.932 -9.607 1.00 7.01 138 GLY A CA 1
ATOM 1135 C C . GLY A 1 141 ? 25.582 60.449 -9.612 1.00 6.85 138 GLY A C 1
ATOM 1136 O O . GLY A 1 141 ? 25.244 61.101 -10.607 1.00 7.16 138 GLY A O 1
ATOM 1137 N N . ALA A 1 142 ? 26.094 61.011 -8.515 1.00 6.69 139 ALA A N 1
ATOM 1138 C CA . ALA A 1 142 ? 26.326 62.457 -8.420 1.00 6.71 139 ALA A CA 1
ATOM 1139 C C . ALA A 1 142 ? 27.708 62.867 -8.946 1.00 7.23 139 ALA A C 1
ATOM 1140 O O . ALA A 1 142 ? 28.100 64.011 -8.794 1.00 8.11 139 ALA A O 1
ATOM 1142 N N . GLY A 1 143 ? 28.451 61.947 -9.555 1.00 6.74 140 GLY A N 1
ATOM 1143 C CA . GLY A 1 143 ? 29.682 62.335 -10.250 1.00 6.97 140 GLY A CA 1
ATOM 1144 C C . GLY A 1 143 ? 31.005 62.010 -9.561 1.00 7.55 140 GLY A C 1
ATOM 1145 O O . GLY A 1 143 ? 32.083 62.391 -10.064 1.00 7.91 140 GLY A O 1
ATOM 1146 N N . ALA A 1 144 ? 30.955 61.295 -8.436 1.00 7.39 141 ALA A N 1
ATOM 1147 C CA . ALA A 1 144 ? 32.187 60.975 -7.696 1.00 7.12 141 ALA A CA 1
ATOM 1148 C C . ALA A 1 144 ? 33.168 60.191 -8.571 1.00 7.18 141 ALA A C 1
ATOM 1149 O O . ALA A 1 144 ? 32.769 59.356 -9.399 1.00 8.53 141 ALA A O 1
ATOM 1151 N N . ASP A 1 145 ? 34.454 60.445 -8.390 1.00 6.63 142 ASP A N 1
ATOM 1152 C CA . ASP A 1 145 ? 35.453 59.676 -9.130 1.00 8.15 142 ASP A CA 1
ATOM 1153 C C . ASP A 1 145 ? 35.471 58.225 -8.653 1.00 7.68 142 ASP A C 1
ATOM 1154 O O . ASP A 1 145 ? 35.595 57.290 -9.460 1.00 8.89 142 ASP A O 1
ATOM 1159 N N . SER A 1 146 ? 35.388 58.047 -7.338 1.00 6.59 143 SER A N 1
ATOM 1160 C CA . SER A 1 146 ? 35.479 56.737 -6.696 1.00 7.01 143 SER A CA 1
ATOM 1161 C C . SER A 1 146 ? 34.880 56.863 -5.300 1.00 6.54 143 SER A C 1
ATOM 1162 O O . SER A 1 146 ? 34.908 57.957 -4.702 1.00 6.92 143 SER A O 1
ATOM 1165 N N . VAL A 1 147 ? 34.311 55.769 -4.798 1.00 5.33 144 VAL A N 1
ATOM 1166 C CA . VAL A 1 147 ? 33.758 55.776 -3.453 1.00 5.43 144 VAL A CA 1
ATOM 1167 C C . VAL A 1 147 ? 34.147 54.487 -2.759 1.00 5.66 144 VAL A C 1
ATOM 1168 O O . VAL A 1 147 ? 33.990 53.383 -3.321 1.00 6.08 144 VAL A O 1
ATOM 1172 N N . ILE A 1 148 ? 34.664 54.636 -1.550 1.00 5.33 145 ILE A N 1
ATOM 1173 C CA . ILE A 1 148 ? 34.989 53.492 -0.703 1.00 5.56 145 ILE A CA 1
ATOM 1174 C C . ILE A 1 148 ? 34.094 53.619 0.520 1.00 5.81 145 ILE A C 1
ATOM 1175 O O . ILE A 1 148 ? 33.993 54.696 1.109 1.00 5.85 145 ILE A O 1
ATOM 1180 N N . GLY A 1 149 ? 33.420 52.538 0.863 1.00 6.05 146 GLY A N 1
ATOM 1181 C CA . GLY A 1 149 ? 32.613 52.504 2.081 1.00 6.12 146 GLY A CA 1
ATOM 1182 C C . GLY A 1 149 ? 33.303 51.627 3.113 1.00 6.41 146 GLY A C 1
ATOM 1183 O O . GLY A 1 149 ? 33.936 50.622 2.761 1.00 6.22 146 GLY A O 1
ATOM 1184 N N . VAL A 1 150 ? 33.181 51.982 4.389 1.00 6.58 147 VAL A N 1
ATOM 1185 C CA . VAL A 1 150 ? 33.648 51.078 5.459 1.00 7.26 147 VAL A CA 1
ATOM 1186 C C . VAL A 1 150 ? 32.513 50.747 6.417 1.00 7.29 147 VAL A C 1
ATOM 1187 O O . VAL A 1 150 ? 31.848 51.645 6.928 1.00 8.19 147 VAL A O 1
ATOM 1191 N N . ASP A 1 151 ? 32.287 49.456 6.648 1.00 7.81 148 ASP A N 1
ATOM 1192 C CA . ASP A 1 151 ? 31.338 49.016 7.657 1.00 8.75 148 ASP A CA 1
ATOM 1193 C C . ASP A 1 151 ? 31.679 47.557 8.025 1.00 9.46 148 ASP A C 1
ATOM 1194 O O . ASP A 1 151 ? 31.649 46.700 7.152 1.00 9.28 148 ASP A O 1
ATOM 1199 N N . PRO A 1 152 ? 32.012 47.286 9.310 1.00 10.63 149 PRO A N 1
ATOM 1200 C CA . PRO A 1 152 ? 32.374 45.926 9.714 1.00 11.90 149 PRO A CA 1
ATOM 1201 C C . PRO A 1 152 ? 31.156 45.062 10.032 1.00 13.22 149 PRO A C 1
ATOM 1202 O O . PRO A 1 152 ? 30.944 44.685 11.191 1.00 19.52 149 PRO A O 1
ATOM 1206 N N . ASN A 1 153 ? 30.367 44.767 9.016 1.00 10.00 150 ASN A N 1
ATOM 1207 C CA . ASN A 1 153 ? 29.169 43.936 9.130 1.00 9.38 150 ASN A CA 1
ATOM 1208 C C . ASN A 1 153 ? 29.120 43.092 7.855 1.00 7.25 150 ASN A C 1
ATOM 1209 O O . ASN A 1 153 ? 29.083 43.652 6.742 1.00 6.03 150 ASN A O 1
ATOM 1214 N N . TRP A 1 154 ? 29.179 41.767 8.008 1.00 5.56 151 TRP A N 1
ATOM 1215 C CA . TRP A 1 154 ? 29.261 40.881 6.842 1.00 6.26 151 TRP A CA 1
ATOM 1216 C C . TRP A 1 154 ? 28.018 40.855 6.010 1.00 6.26 151 TRP A C 1
ATOM 1217 O O . TRP A 1 154 ? 28.089 40.696 4.782 1.00 5.97 151 TRP A O 1
ATOM 1228 N N . LEU A 1 155 ? 26.861 41.006 6.652 1.00 6.19 152 LEU A N 1
ATOM 1229 C CA . LEU A 1 155 ? 25.620 41.044 5.874 1.00 6.39 152 LEU A CA 1
ATOM 1230 C C . LEU A 1 155 ? 25.586 42.289 4.963 1.00 6.13 152 LEU A C 1
ATOM 1231 O O . LEU A 1 155 ? 25.227 42.199 3.773 1.00 5.63 152 LEU A O 1
ATOM 1236 N N . PHE A 1 156 ? 25.965 43.444 5.510 1.00 6.57 153 PHE A N 1
ATOM 1237 C CA . PHE A 1 156 ? 26.050 44.670 4.697 1.00 6.78 153 PHE A CA 1
ATOM 1238 C C . PHE A 1 156 ? 26.994 44.459 3.513 1.00 6.32 153 PHE A C 1
ATOM 1239 O O . PHE A 1 156 ? 26.677 44.845 2.381 1.00 6.37 153 PHE A O 1
ATOM 1247 N N . PHE A 1 157 ? 28.155 43.853 3.789 1.00 6.24 154 PHE A N 1
ATOM 1248 C CA . PHE A 1 157 ? 29.129 43.514 2.754 1.00 6.52 154 PHE A CA 1
ATOM 1249 C C . PHE A 1 157 ? 28.512 42.625 1.667 1.00 6.54 154 PHE A C 1
ATOM 1250 O O . PHE A 1 157 ? 28.722 42.859 0.474 1.00 6.97 154 PHE A O 1
ATOM 1258 N N . CYS A 1 158 ? 27.759 41.605 2.069 1.00 6.46 155 CYS A N 1
ATOM 1259 C CA . CYS A 1 158 ? 27.121 40.724 1.084 1.00 7.08 155 CYS A CA 1
ATOM 1260 C C . CYS A 1 158 ? 26.004 41.413 0.279 1.00 6.73 155 CYS A C 1
ATOM 1261 O O . CYS A 1 158 ? 25.824 41.121 -0.907 1.00 6.13 155 CYS A O 1
ATOM 1264 N N . GLN A 1 159 ? 25.263 42.325 0.919 1.00 6.30 156 GLN A N 1
ATOM 1265 C CA . GLN A 1 159 ? 24.264 43.119 0.181 1.00 6.19 156 GLN A CA 1
ATOM 1266 C C . GLN A 1 159 ? 24.943 44.000 -0.867 1.00 6.33 156 GLN A C 1
ATOM 1267 O O . GLN A 1 159 ? 24.434 44.149 -1.983 1.00 7.35 156 GLN A O 1
ATOM 1273 N N . PHE A 1 160 ? 26.105 44.557 -0.529 1.00 5.88 157 PHE A N 1
ATOM 1274 C CA . PHE A 1 160 ? 26.896 45.305 -1.511 1.00 5.86 157 PHE A CA 1
ATOM 1275 C C . PHE A 1 160 ? 27.350 44.401 -2.675 1.00 6.05 157 PHE A C 1
ATOM 1276 O O . PHE A 1 160 ? 27.231 44.785 -3.873 1.00 5.47 157 PHE A O 1
ATOM 1284 N N A GLN A 1 161 ? 27.865 43.220 -2.332 0.50 6.15 158 GLN A N 1
ATOM 1285 N N B GLN A 1 161 ? 27.862 43.218 -2.334 0.50 6.22 158 GLN A N 1
ATOM 1286 C CA A GLN A 1 161 ? 28.270 42.230 -3.336 0.50 6.77 158 GLN A CA 1
ATOM 1287 C CA B GLN A 1 161 ? 28.277 42.230 -3.340 0.50 6.92 158 GLN A CA 1
ATOM 1288 C C A GLN A 1 161 ? 27.146 41.888 -4.294 0.50 7.08 158 GLN A C 1
ATOM 1289 C C B GLN A 1 161 ? 27.151 41.859 -4.291 0.50 7.13 158 GLN A C 1
ATOM 1290 O O A GLN A 1 161 ? 27.378 41.788 -5.495 0.50 8.48 158 GLN A O 1
ATOM 1291 O O B GLN A 1 161 ? 27.387 41.713 -5.485 0.50 8.54 158 GLN A O 1
ATOM 1302 N N . ALA A 1 162 ? 25.931 41.732 -3.770 1.00 6.95 159 ALA A N 1
ATOM 1303 C CA . ALA A 1 162 ? 24.751 41.432 -4.621 1.00 7.59 159 ALA A CA 1
ATOM 1304 C C . ALA A 1 162 ? 24.563 42.499 -5.729 1.00 7.71 159 ALA A C 1
ATOM 1305 O O . ALA A 1 162 ? 24.306 42.173 -6.910 1.00 7.60 159 ALA A O 1
ATOM 1315 N N . GLN A 1 164 ? 26.952 44.817 -6.632 1.00 7.08 161 GLN A N 1
ATOM 1316 C CA . GLN A 1 164 ? 28.171 44.944 -7.424 1.00 8.86 161 GLN A CA 1
ATOM 1317 C C . GLN A 1 164 ? 28.254 43.886 -8.530 1.00 9.41 161 GLN A C 1
ATOM 1318 O O . GLN A 1 164 ? 28.873 44.111 -9.570 1.00 10.97 161 GLN A O 1
ATOM 1324 N N . ARG A 1 165 ? 27.613 42.743 -8.302 1.00 10.14 162 ARG A N 1
ATOM 1325 C CA . ARG A 1 165 ? 27.495 41.669 -9.298 1.00 10.98 162 ARG A CA 1
ATOM 1326 C C . ARG A 1 165 ? 26.973 42.224 -10.617 1.00 10.19 162 ARG A C 1
ATOM 1327 O O . ARG A 1 165 ? 27.425 41.803 -11.693 1.00 11.37 162 ARG A O 1
ATOM 1335 N N . TYR A 1 166 ? 26.029 43.165 -10.532 1.00 7.75 163 TYR A N 1
ATOM 1336 C CA . TYR A 1 166 ? 25.384 43.759 -11.717 1.00 7.76 163 TYR A CA 1
ATOM 1337 C C . TYR A 1 166 ? 25.989 45.089 -12.167 1.00 8.26 163 TYR A C 1
ATOM 1338 O O . TYR A 1 166 ? 25.622 45.630 -13.223 1.00 9.52 163 TYR A O 1
ATOM 1347 N N . LEU A 1 167 ? 26.934 45.603 -11.381 1.00 8.06 164 LEU A N 1
ATOM 1348 C CA . LEU A 1 167 ? 27.605 46.865 -11.657 1.00 7.99 164 LEU A CA 1
ATOM 1349 C C . LEU A 1 167 ? 29.120 46.689 -11.509 1.00 9.01 164 LEU A C 1
ATOM 1350 O O . LEU A 1 167 ? 29.774 47.460 -10.792 1.00 7.98 164 LEU A O 1
ATOM 1355 N N . PRO A 1 168 ? 29.690 45.675 -12.189 1.00 9.29 165 PRO A N 1
ATOM 1356 C CA . PRO A 1 168 ? 31.034 45.252 -11.784 1.00 9.49 165 PRO A CA 1
ATOM 1357 C C . PRO A 1 168 ? 32.148 46.198 -12.217 1.00 10.60 165 PRO A C 1
ATOM 1358 O O . PRO A 1 168 ? 33.237 46.127 -11.652 1.00 14.38 165 PRO A O 1
ATOM 1362 N N . ASP A 1 169 ? 31.869 47.086 -13.178 1.00 11.67 166 ASP 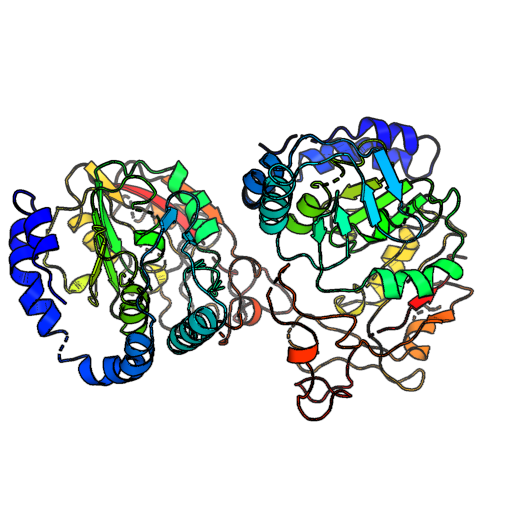A N 1
ATOM 1363 C CA . ASP A 1 169 ? 32.871 48.028 -13.679 1.00 14.69 166 ASP A CA 1
ATOM 1364 C C . ASP A 1 169 ? 32.926 49.353 -12.922 1.00 13.13 166 ASP A C 1
ATOM 1365 O O . ASP A 1 169 ? 33.832 50.135 -13.144 1.00 15.26 166 ASP A O 1
ATOM 1370 N N . LEU A 1 170 ? 31.957 49.630 -12.056 1.00 9.58 167 LEU A N 1
ATOM 1371 C CA . LEU A 1 170 ? 31.912 50.944 -11.398 1.00 8.28 167 LEU A CA 1
ATOM 1372 C C . LEU A 1 170 ? 32.887 51.062 -10.230 1.00 7.78 167 LEU A C 1
ATOM 1373 O O . LEU A 1 170 ? 33.101 50.095 -9.489 1.00 8.36 167 LEU A O 1
ATOM 1378 N N . PRO A 1 171 ? 33.489 52.254 -10.060 1.00 6.93 168 PRO A N 1
ATOM 1379 C CA . PRO A 1 171 ? 34.505 52.410 -9.031 1.00 6.86 168 PRO A CA 1
ATOM 1380 C C . PRO A 1 171 ? 33.893 52.652 -7.631 1.00 6.84 168 PRO A C 1
ATOM 1381 O O . PRO A 1 171 ? 34.020 53.751 -7.051 1.00 6.29 168 PRO A O 1
ATOM 1385 N N . ALA A 1 172 ? 33.270 51.610 -7.090 1.00 6.27 169 ALA A N 1
ATOM 1386 C CA . ALA A 1 172 ? 32.809 51.612 -5.702 1.00 6.11 169 ALA A CA 1
ATOM 1387 C C . ALA A 1 172 ? 33.286 50.345 -5.007 1.00 6.36 169 ALA A C 1
ATOM 1388 O O . ALA A 1 172 ? 33.258 49.278 -5.601 1.00 6.65 169 ALA A O 1
ATOM 1390 N N . TRP A 1 173 ? 33.751 50.471 -3.768 1.00 6.17 170 TRP A N 1
ATOM 1391 C CA . TRP A 1 173 ? 34.276 49.332 -3.015 1.00 6.46 170 TRP A CA 1
ATOM 1392 C C . TRP A 1 173 ? 33.685 49.422 -1.649 1.00 7.24 170 TRP A C 1
ATOM 1393 O O . TRP A 1 173 ? 33.484 50.534 -1.111 1.00 7.29 170 TRP A O 1
ATOM 1404 N N . HIS A 1 174 ? 33.405 48.254 -1.083 1.00 6.83 171 HIS A N 1
ATOM 1405 C CA . HIS A 1 174 ? 32.926 48.149 0.278 1.00 7.40 171 HIS A CA 1
ATOM 1406 C C . HIS A 1 174 ? 33.962 47.375 1.052 1.00 7.93 171 HIS A C 1
ATOM 1407 O O . HIS A 1 174 ? 34.295 46.250 0.690 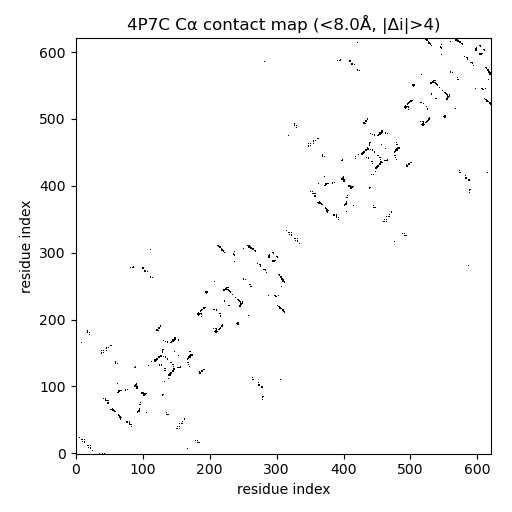1.00 8.93 171 HIS A O 1
ATOM 1414 N N . LEU A 1 175 ? 34.496 47.961 2.114 1.00 7.44 172 LEU A N 1
ATOM 1415 C CA . LEU A 1 175 ? 35.496 47.285 2.918 1.00 6.86 172 LEU A CA 1
ATOM 1416 C C . LEU A 1 175 ? 34.877 46.934 4.258 1.00 7.11 172 LEU A C 1
ATOM 1417 O O . LEU A 1 175 ? 34.316 47.795 4.916 1.00 7.17 172 LEU A O 1
ATOM 1422 N N . PRO A 1 176 ? 34.961 45.661 4.653 1.00 7.09 173 PRO A N 1
ATOM 1423 C CA . PRO A 1 176 ? 34.306 45.249 5.886 1.00 7.65 173 PRO A CA 1
ATOM 1424 C C . PRO A 1 176 ? 35.172 45.585 7.114 1.00 8.19 173 PRO A C 1
ATOM 1425 O O . PRO A 1 176 ? 35.517 44.700 7.923 1.00 9.40 173 PRO A O 1
ATOM 1429 N N . PHE A 1 177 ? 35.526 46.863 7.237 1.00 8.10 174 PHE A N 1
ATOM 1430 C CA . PHE A 1 177 ? 36.459 47.334 8.265 1.00 9.17 174 PHE A CA 1
ATOM 1431 C C . PHE A 1 177 ? 35.772 48.385 9.132 1.00 9.27 174 PHE A C 1
ATOM 1432 O O . PHE A 1 177 ? 34.845 49.064 8.684 1.00 9.37 174 PHE A O 1
ATOM 1440 N N . ALA A 1 178 ? 36.255 48.562 10.357 1.00 9.12 175 ALA A N 1
ATOM 1441 C CA . ALA A 1 178 ? 35.866 49.717 11.154 1.00 9.44 175 ALA A CA 1
ATOM 1442 C C . ALA A 1 178 ? 36.775 50.898 10.770 1.00 10.31 175 ALA A C 1
ATOM 1443 O O . ALA A 1 178 ? 37.883 50.707 10.232 1.00 10.32 175 ALA A O 1
ATOM 1445 N N . LEU A 1 179 ? 36.316 52.120 11.033 1.00 10.84 176 LEU A N 1
ATOM 1446 C CA . LEU A 1 179 ? 37.130 53.300 10.769 1.00 10.71 176 LEU A CA 1
ATOM 1447 C C . LEU A 1 179 ? 38.523 53.213 11.443 1.00 10.93 176 LEU A C 1
ATOM 1448 O O . LEU A 1 179 ? 39.525 53.615 10.839 1.00 11.07 176 LEU A O 1
ATOM 1453 N N . GLU A 1 180 ? 38.578 52.701 12.678 1.00 11.17 177 GLU A N 1
ATOM 1454 C CA . GLU A 1 180 ? 39.857 52.528 13.412 1.00 13.49 177 GLU A CA 1
ATOM 1455 C C . GLU A 1 180 ? 40.848 51.574 12.716 1.00 13.26 177 GLU A C 1
ATOM 1456 O O . GLU A 1 180 ? 42.030 51.568 13.040 1.00 14.60 177 GLU A O 1
ATOM 1462 N N . ASP A 1 181 ? 40.369 50.760 11.775 1.00 11.76 178 ASP A N 1
ATOM 1463 C CA . ASP A 1 181 ? 41.246 49.886 10.978 1.00 14.23 178 ASP A CA 1
ATOM 1464 C C . ASP A 1 181 ? 41.979 50.617 9.858 1.00 13.75 178 ASP A C 1
ATOM 1465 O O . ASP A 1 181 ? 42.817 50.019 9.177 1.00 14.40 178 ASP A O 1
ATOM 1470 N N . LEU A 1 182 ? 41.644 51.884 9.625 1.00 11.61 179 LEU A N 1
ATOM 1471 C CA . LEU A 1 182 ? 42.395 52.661 8.632 1.00 10.92 179 LEU A CA 1
ATOM 1472 C C . LEU A 1 182 ? 43.668 53.178 9.290 1.00 10.87 179 LEU A C 1
ATOM 1473 O O . LEU A 1 182 ? 43.692 53.374 10.505 1.00 11.62 179 LEU A O 1
ATOM 1478 N N . PRO A 1 183 ? 44.740 53.399 8.502 1.00 10.40 180 PRO A N 1
ATOM 1479 C CA . PRO A 1 183 ? 45.928 53.901 9.184 1.00 11.09 180 PRO A CA 1
ATOM 1480 C C . PRO A 1 183 ? 45.763 55.338 9.651 1.00 10.90 180 PRO A C 1
ATOM 1481 O O . PRO A 1 183 ? 44.886 56.057 9.160 1.00 10.21 180 PRO A O 1
ATOM 1485 N N . ALA A 1 184 ? 46.611 55.747 10.592 1.00 11.76 181 ALA A N 1
ATOM 1486 C CA . ALA A 1 184 ? 46.627 57.131 11.071 1.00 11.40 181 ALA A CA 1
ATOM 1487 C C . ALA A 1 184 ? 47.007 58.116 9.958 1.00 10.99 181 ALA A C 1
ATOM 1488 O O . ALA A 1 184 ? 47.808 57.802 9.051 1.00 10.74 181 ALA A O 1
ATOM 1490 N N . ASN A 1 185 ? 46.399 59.297 10.028 1.00 10.65 182 ASN A N 1
ATOM 1491 C CA . ASN A 1 185 ? 46.709 60.421 9.128 1.00 11.33 182 ASN A CA 1
ATOM 1492 C C . ASN A 1 185 ? 46.662 60.057 7.644 1.00 9.24 182 ASN A C 1
ATOM 1493 O O . ASN A 1 185 ? 47.550 60.415 6.880 1.00 10.22 182 ASN A O 1
ATOM 1498 N N . LEU A 1 186 ? 45.608 59.357 7.237 1.00 7.97 183 LEU A N 1
ATOM 1499 C CA . LEU A 1 186 ? 45.473 58.935 5.864 1.00 8.33 183 LEU A CA 1
ATOM 1500 C C . LEU A 1 186 ? 45.355 60.169 4.946 1.00 8.06 183 LEU A C 1
ATOM 1501 O O . LEU A 1 186 ? 46.002 60.249 3.888 1.00 7.85 183 LEU A O 1
ATOM 1506 N N . GLU A 1 187 ? 44.530 61.132 5.362 1.00 7.47 184 GLU A N 1
ATOM 1507 C CA . GLU A 1 187 ? 44.442 62.436 4.674 1.00 6.89 184 GLU A CA 1
ATOM 1508 C C . GLU A 1 187 ? 44.369 62.296 3.136 1.00 6.59 184 GLU A C 1
ATOM 1509 O O . GLU A 1 187 ? 45.124 62.938 2.410 1.00 7.17 184 GLU A O 1
ATOM 1515 N N . GLY A 1 188 ? 43.474 61.444 2.643 1.00 5.90 185 GLY A N 1
ATOM 1516 C CA . GLY A 1 188 ? 43.450 61.136 1.206 1.00 5.21 185 GLY A CA 1
ATOM 1517 C C . GLY A 1 188 ? 42.121 61.268 0.492 1.00 4.80 185 GLY A C 1
ATOM 1518 O O . GLY A 1 188 ? 42.052 61.160 -0.737 1.00 5.30 185 GLY A O 1
ATOM 1519 N N . PHE A 1 189 ? 41.050 61.503 1.237 1.00 4.43 186 PHE A N 1
ATOM 1520 C CA . PHE A 1 189 ? 39.742 61.631 0.601 1.00 4.23 186 PHE A CA 1
ATOM 1521 C C . PHE A 1 189 ? 39.381 63.109 0.455 1.00 4.22 186 PHE A C 1
ATOM 1522 O O . PHE A 1 189 ? 39.660 63.889 1.349 1.00 4.07 186 PHE A O 1
ATOM 1530 N N . ASP A 1 190 ? 38.734 63.448 -0.659 1.00 4.39 187 ASP A N 1
ATOM 1531 C CA . ASP A 1 190 ? 38.160 64.793 -0.886 1.00 4.95 187 ASP A CA 1
ATOM 1532 C C . ASP A 1 190 ? 36.907 65.048 -0.050 1.00 5.17 187 ASP A C 1
ATOM 1533 O O . ASP A 1 190 ? 36.674 66.161 0.406 1.00 6.18 187 ASP A O 1
ATOM 1538 N N . THR A 1 191 ? 36.105 64.011 0.165 1.00 5.21 188 THR A N 1
ATOM 1539 C CA . THR A 1 191 ? 34.844 64.149 0.904 1.00 5.39 188 THR A CA 1
ATOM 1540 C C . THR A 1 191 ? 34.674 62.912 1.739 1.00 5.20 188 THR A C 1
ATOM 1541 O O . THR A 1 191 ? 34.950 61.790 1.277 1.00 5.28 188 THR A O 1
ATOM 1545 N N A VAL A 1 192 ? 34.224 63.112 2.972 0.50 5.02 189 VAL A N 1
ATOM 1546 N N B VAL A 1 192 ? 34.258 63.091 2.986 0.50 5.13 189 VAL A N 1
ATOM 1547 C CA A VAL A 1 192 ? 33.920 62.015 3.864 0.50 4.99 189 VAL A CA 1
ATOM 1548 C CA B VAL A 1 192 ? 33.908 61.951 3.810 0.50 5.21 189 VAL A CA 1
ATOM 1549 C C A VAL A 1 192 ? 32.493 62.183 4.362 0.50 5.07 189 VAL A C 1
ATOM 1550 C C B VAL A 1 192 ? 32.519 62.160 4.383 0.50 5.18 189 VAL A C 1
ATOM 1551 O O A VAL A 1 192 ? 32.072 63.299 4.700 0.50 5.21 189 VAL A O 1
ATOM 1552 O O B VAL A 1 192 ? 32.154 63.275 4.783 0.50 5.34 189 VAL A O 1
ATOM 1559 N N . PHE A 1 193 ? 31.760 61.075 4.421 1.00 5.08 190 PHE A N 1
ATOM 1560 C CA . PHE A 1 193 ? 30.413 61.074 4.969 1.00 5.48 190 PHE A CA 1
ATOM 1561 C C . PHE A 1 193 ? 30.424 60.222 6.218 1.00 5.99 190 PHE A C 1
ATOM 1562 O O . PHE A 1 193 ? 30.984 59.104 6.236 1.00 5.85 190 PHE A O 1
ATOM 1570 N N . SER A 1 194 ? 29.769 60.731 7.255 1.00 6.08 191 SER A N 1
ATOM 1571 C CA . SER A 1 194 ? 29.514 59.916 8.455 1.00 6.26 191 SER A CA 1
ATOM 1572 C C . SER A 1 194 ? 28.066 60.134 8.764 1.00 6.88 191 SER A C 1
ATOM 1573 O O . SER A 1 194 ? 27.680 61.193 9.294 1.00 6.65 191 SER A O 1
ATOM 1584 N N . GLY A 1 196 ? 24.780 58.657 10.671 1.00 7.34 193 GLY A N 1
ATOM 1585 C CA . GLY A 1 196 ? 24.193 57.706 11.624 1.00 8.44 193 GLY A CA 1
ATOM 1586 C C . GLY A 1 196 ? 25.203 56.982 12.511 1.00 7.96 193 GLY A C 1
ATOM 1587 O O . GLY A 1 196 ? 24.939 55.881 12.979 1.00 9.26 193 GLY A O 1
ATOM 1588 N N . VAL A 1 197 ? 26.362 57.597 12.738 1.00 6.66 194 VAL A N 1
ATOM 1589 C CA . VAL A 1 197 ? 27.443 56.965 13.522 1.00 6.60 194 VAL A CA 1
ATOM 1590 C C . VAL A 1 197 ? 27.737 57.735 14.801 1.00 6.00 194 VAL A C 1
ATOM 1591 O O . VAL A 1 197 ? 27.949 57.126 15.854 1.00 5.13 194 VAL A O 1
ATOM 1595 N N . LEU A 1 198 ? 27.735 59.071 14.715 1.00 5.47 195 LEU A N 1
ATOM 1596 C CA . LEU A 1 198 ? 28.166 59.860 15.856 1.00 5.88 195 LEU A CA 1
ATOM 1597 C C . LEU A 1 198 ? 27.440 59.519 17.166 1.00 6.05 195 LEU A C 1
ATOM 1598 O O . LEU A 1 198 ? 28.074 59.464 18.216 1.00 5.98 195 LEU A O 1
ATOM 1603 N N . TYR A 1 199 ? 26.121 59.321 17.114 1.00 6.05 196 TYR A N 1
ATOM 1604 C CA . TYR A 1 199 ? 25.365 59.060 18.350 1.00 6.88 196 TYR A CA 1
ATOM 1605 C C . TYR A 1 199 ? 25.676 57.730 19.033 1.00 7.39 196 TYR A C 1
ATOM 1606 O O . TYR A 1 199 ? 25.277 57.504 20.203 1.00 8.13 196 TYR A O 1
ATOM 1615 N N . HIS A 1 200 ? 26.358 56.839 18.310 1.00 7.16 197 HIS A N 1
ATOM 1616 C CA . HIS A 1 200 ? 26.798 55.562 18.872 1.00 8.31 197 HIS A CA 1
ATOM 1617 C C . HIS A 1 200 ? 28.224 55.606 19.374 1.00 7.44 197 HIS A C 1
ATOM 1618 O O . HIS A 1 200 ? 28.763 54.579 19.769 1.00 7.57 197 HIS A O 1
ATOM 1625 N N . ARG A 1 201 ? 28.857 56.781 19.375 1.00 6.55 198 ARG A N 1
ATOM 1626 C CA . ARG A 1 201 ? 30.272 56.869 19.771 1.00 7.11 198 ARG A CA 1
ATOM 1627 C C . ARG A 1 201 ? 30.421 57.500 21.157 1.00 7.00 198 ARG A C 1
ATOM 1628 O O . ARG A 1 201 ? 29.983 58.657 21.353 1.00 7.75 198 ARG A O 1
ATOM 1636 N N . LYS A 1 202 ? 31.047 56.768 22.087 1.00 6.67 199 LYS A N 1
ATOM 1637 C CA . LYS A 1 202 ? 31.328 57.253 23.466 1.00 7.72 199 LYS A CA 1
ATOM 1638 C C . LYS A 1 202 ? 32.076 58.591 23.415 1.00 6.38 199 LYS A C 1
ATOM 1639 O O . LYS A 1 202 ? 31.895 59.456 24.279 1.00 5.90 199 LYS A O 1
ATOM 1645 N N . SER A 1 203 ? 32.978 58.697 22.435 1.00 5.49 200 SER A N 1
ATOM 1646 C CA . SER A 1 203 ? 33.752 59.904 22.212 1.00 5.49 200 SER A CA 1
ATOM 1647 C C . SER A 1 203 ? 33.379 60.613 20.899 1.00 5.16 200 SER A C 1
ATOM 1648 O O . SER A 1 203 ? 33.986 60.362 19.856 1.00 5.55 200 SER A O 1
ATOM 1651 N N . PRO A 1 204 ? 32.387 61.520 20.944 1.00 4.92 201 PRO A N 1
ATOM 1652 C CA . PRO A 1 204 ? 32.036 62.184 19.693 1.00 4.84 201 PRO A CA 1
ATOM 1653 C C . PRO A 1 204 ? 33.195 63.035 19.142 1.00 4.66 201 PRO A C 1
ATOM 1654 O O . PRO A 1 204 ? 33.370 63.093 17.927 1.00 3.82 201 PRO A O 1
ATOM 1658 N N . ILE A 1 205 ? 33.994 63.648 20.019 1.00 4.86 202 ILE A N 1
ATOM 1659 C CA . ILE A 1 205 ? 35.106 64.496 19.533 1.00 5.09 202 ILE A CA 1
ATOM 1660 C C . ILE A 1 205 ? 36.175 63.640 18.840 1.00 5.20 202 ILE A C 1
ATOM 1661 O O . ILE A 1 205 ? 36.722 64.033 17.800 1.00 5.74 202 ILE A O 1
ATOM 1666 N N . ASP A 1 206 ? 36.470 62.467 19.391 1.00 5.20 203 ASP A N 1
ATOM 1667 C CA . ASP A 1 206 ? 37.453 61.605 18.712 1.00 6.00 203 ASP A CA 1
ATOM 1668 C C . ASP A 1 206 ? 36.927 61.125 17.386 1.00 5.13 203 ASP A C 1
ATOM 1669 O O . ASP A 1 206 ? 37.699 60.978 16.452 1.00 5.83 203 ASP A O 1
ATOM 1674 N N . HIS A 1 207 ? 35.616 60.910 17.281 1.00 4.83 204 HIS A N 1
ATOM 1675 C CA . HIS A 1 207 ? 35.045 60.548 15.991 1.00 4.64 204 HIS A CA 1
ATOM 1676 C C . HIS A 1 207 ? 35.275 61.649 14.976 1.00 4.60 204 HIS A C 1
ATOM 1677 O O . HIS A 1 207 ? 35.692 61.387 13.817 1.00 3.79 204 HIS A O 1
ATOM 1684 N N . LEU A 1 208 ? 34.993 62.885 15.383 1.00 4.25 205 LEU A N 1
ATOM 1685 C CA . LEU A 1 208 ? 35.154 64.004 14.457 1.00 4.50 205 LEU A CA 1
ATOM 1686 C C . LEU A 1 208 ? 36.610 64.153 14.024 1.00 4.63 205 LEU A C 1
ATOM 1687 O O . LEU A 1 208 ? 36.888 64.437 12.854 1.00 4.95 205 LEU A O 1
ATOM 1692 N N . LEU A 1 209 ? 37.537 63.955 14.955 1.00 4.82 206 LEU A N 1
ATOM 1693 C CA . LEU A 1 209 ? 38.970 64.068 14.626 1.00 4.94 206 LEU A CA 1
ATOM 1694 C C . LEU A 1 209 ? 39.415 62.938 13.689 1.00 4.93 206 LEU A C 1
ATOM 1695 O O . LEU A 1 209 ? 40.217 63.161 12.779 1.00 5.39 206 LEU A O 1
ATOM 1700 N N . ALA A 1 210 ? 38.902 61.723 13.921 1.00 4.85 207 ALA A N 1
ATOM 1701 C CA . ALA A 1 210 ? 39.217 60.600 13.052 1.00 5.09 207 ALA A CA 1
ATOM 1702 C C . ALA A 1 210 ? 38.740 60.873 11.627 1.00 5.00 207 ALA A C 1
ATOM 1703 O O . ALA A 1 210 ? 39.427 60.498 10.670 1.00 5.41 207 ALA A O 1
ATOM 1705 N N . LEU A 1 211 ? 37.561 61.498 11.489 1.00 4.55 208 LEU A N 1
ATOM 1706 C CA . LEU A 1 211 ? 37.032 61.837 10.158 1.00 4.85 208 LEU A CA 1
ATOM 1707 C C . LEU A 1 211 ? 37.888 62.918 9.519 1.00 4.99 208 LEU A C 1
ATOM 1708 O O . LEU A 1 211 ? 38.209 62.835 8.327 1.00 5.44 208 LEU A O 1
ATOM 1713 N N . LYS A 1 212 ? 38.258 63.935 10.307 1.00 5.15 209 LYS A N 1
ATOM 1714 C CA . LYS A 1 212 ? 39.140 64.984 9.792 1.00 5.16 209 LYS A CA 1
ATOM 1715 C C . LYS A 1 212 ? 40.435 64.349 9.254 1.00 5.17 209 LYS A C 1
ATOM 1716 O O . LYS A 1 212 ? 40.908 64.753 8.205 1.00 5.50 209 LYS A O 1
ATOM 1722 N N . ASP A 1 213 ? 41.002 63.379 9.983 1.00 5.43 210 ASP A N 1
ATOM 1723 C CA . ASP A 1 213 ? 42.266 62.726 9.583 1.00 6.08 210 ASP A CA 1
ATOM 1724 C C . ASP A 1 213 ? 42.146 61.900 8.296 1.00 5.38 210 ASP A C 1
ATOM 1725 O O . ASP A 1 213 ? 43.177 61.541 7.723 1.00 5.92 210 ASP A O 1
ATOM 1730 N N . CYS A 1 214 ? 40.917 61.580 7.869 1.00 4.73 211 CYS A N 1
ATOM 1731 C CA . CYS A 1 214 ? 40.671 60.908 6.569 1.00 4.82 211 CYS A CA 1
ATOM 1732 C C . CYS A 1 214 ? 40.737 61.864 5.373 1.00 4.54 211 CYS A C 1
ATOM 1733 O O . CYS A 1 214 ? 40.884 61.412 4.250 1.00 5.01 211 CYS A O 1
ATOM 1736 N N . LEU A 1 215 ? 40.615 63.172 5.621 1.00 4.25 212 LEU A N 1
ATOM 1737 C CA . LEU A 1 215 ? 40.444 64.175 4.571 1.00 4.18 212 LEU A CA 1
ATOM 1738 C C . LEU A 1 215 ? 41.752 64.793 4.121 1.00 4.30 212 LEU A C 1
ATOM 1739 O O . LEU A 1 215 ? 42.638 65.056 4.924 1.00 4.16 212 LEU A O 1
ATOM 1744 N N . VAL A 1 216 ? 41.863 65.053 2.826 1.00 4.60 213 VAL A N 1
ATOM 1745 C CA . VAL A 1 216 ? 42.900 65.995 2.375 1.00 4.53 213 VAL A CA 1
ATOM 1746 C C . VAL A 1 216 ? 42.576 67.373 2.968 1.00 4.38 213 VAL A C 1
ATOM 1747 O O . VAL A 1 216 ? 41.415 67.676 3.266 1.00 4.36 213 VAL A O 1
ATOM 1751 N N . LYS A 1 217 ? 43.592 68.215 3.120 1.00 4.49 214 LYS A N 1
ATOM 1752 C CA . LYS A 1 217 ? 43.364 69.594 3.495 1.00 4.98 214 LYS A CA 1
ATOM 1753 C C . LYS A 1 217 ? 42.499 70.224 2.377 1.00 4.63 214 LYS A C 1
ATOM 1754 O O . LYS A 1 217 ? 42.729 69.996 1.186 1.00 5.00 214 LYS A O 1
ATOM 1760 N N . GLY A 1 218 ? 41.476 70.965 2.770 1.00 4.84 215 GLY A N 1
ATOM 1761 C CA . GLY A 1 218 ? 40.499 71.479 1.806 1.00 5.15 215 GLY A CA 1
ATOM 1762 C C . GLY A 1 218 ? 39.339 70.517 1.583 1.00 5.45 215 GLY A C 1
ATOM 1763 O O . GLY A 1 218 ? 38.374 70.864 0.926 1.00 5.94 215 GLY A O 1
ATOM 1764 N N . GLY A 1 219 ? 39.444 69.295 2.118 1.00 5.48 216 GLY A N 1
ATOM 1765 C CA . GLY A 1 219 ? 38.359 68.310 2.029 1.00 5.71 216 GLY A CA 1
ATOM 1766 C C . GLY A 1 219 ? 37.099 68.706 2.795 1.00 6.32 216 GLY A C 1
ATOM 1767 O O . GLY A 1 219 ? 37.118 69.611 3.626 1.00 6.20 216 GLY A O 1
ATOM 1768 N N A GLU A 1 220 ? 36.017 67.979 2.526 0.50 6.50 217 GLU A N 1
ATOM 1769 N N B GLU A 1 220 ? 35.994 68.031 2.516 0.50 6.74 217 GLU A N 1
ATOM 1770 C CA A GLU A 1 220 ? 34.692 68.236 3.089 0.50 6.64 217 GLU A CA 1
ATOM 1771 C CA B GLU A 1 220 ? 34.742 68.344 3.192 0.50 7.12 217 GLU A CA 1
ATOM 1772 C C A GLU A 1 220 ? 34.187 67.074 3.966 0.50 6.54 217 GLU A C 1
ATOM 1773 C C B GLU A 1 220 ? 34.138 67.138 3.934 0.50 6.81 217 GLU A C 1
ATOM 1774 O O A GLU A 1 220 ? 34.268 65.912 3.554 0.50 5.64 217 GLU A O 1
ATOM 1775 O O B GLU A 1 220 ? 34.152 66.011 3.422 0.50 6.16 217 GLU A O 1
ATOM 1786 N N . LEU A 1 221 ? 33.665 67.393 5.158 1.00 6.39 218 LEU A N 1
ATOM 1787 C CA . LEU A 1 221 ? 32.937 66.423 5.970 1.00 6.39 218 LEU A CA 1
ATOM 1788 C C . LEU A 1 221 ? 31.432 66.642 5.847 1.00 6.57 218 LEU A C 1
ATOM 1789 O O . LEU A 1 221 ? 30.966 67.764 5.975 1.00 7.04 218 LEU A O 1
ATOM 1794 N N . VAL A 1 222 ? 30.676 65.565 5.606 1.00 6.14 219 VAL A N 1
ATOM 1795 C CA . VAL A 1 222 ? 29.223 65.610 5.667 1.00 6.07 219 VAL A CA 1
ATOM 1796 C C . VAL A 1 222 ? 28.828 64.702 6.826 1.00 6.45 219 VAL A C 1
ATOM 1797 O O . VAL A 1 222 ? 29.048 63.486 6.777 1.00 7.31 219 VAL A O 1
ATOM 1809 N N . GLU A 1 224 ? 25.868 63.395 9.498 1.00 7.17 221 GLU A N 1
ATOM 1810 C CA . GLU A 1 224 ? 24.446 63.311 9.860 1.00 6.84 221 GLU A CA 1
ATOM 1811 C C . GLU A 1 224 ? 24.339 62.568 11.174 1.00 6.91 221 GLU A C 1
ATOM 1812 O O . GLU A 1 224 ? 24.900 61.464 11.330 1.00 7.14 221 GLU A O 1
ATOM 1818 N N . THR A 1 225 ? 23.592 63.132 12.109 1.00 6.23 222 THR A N 1
ATOM 1819 C CA . THR A 1 225 ? 23.370 62.412 13.364 1.00 6.20 222 THR A CA 1
ATOM 1820 C C . THR A 1 225 ? 22.083 62.842 14.025 1.00 6.22 222 THR A C 1
ATOM 1821 O O . THR A 1 225 ? 21.439 63.815 13.585 1.00 5.89 222 THR A O 1
ATOM 1825 N N . LEU A 1 226 ? 21.729 62.133 15.105 1.00 5.82 223 LEU A N 1
ATOM 1826 C CA . LEU A 1 226 ? 20.565 62.481 15.915 1.00 5.78 223 LEU A CA 1
ATOM 1827 C C . LEU A 1 226 ? 20.856 63.698 16.792 1.00 5.27 223 LEU A C 1
ATOM 1828 O O . LEU A 1 226 ? 21.906 63.778 17.447 1.00 5.58 223 LEU A O 1
ATOM 1833 N N . VAL A 1 227 ? 19.899 64.627 16.801 1.00 4.61 224 VAL A N 1
ATOM 1834 C CA . VAL A 1 227 ? 20.007 65.899 17.498 1.00 4.55 224 VAL A CA 1
ATOM 1835 C C . VAL A 1 227 ? 18.739 66.181 18.331 1.00 4.84 224 VAL A C 1
ATOM 1836 O O . VAL A 1 227 ? 17.745 65.468 18.217 1.00 5.44 224 VAL A O 1
ATOM 1840 N N . ILE A 1 228 ? 18.786 67.204 19.180 1.00 5.21 225 ILE A N 1
ATOM 1841 C CA . ILE A 1 228 ? 17.612 67.639 19.934 1.00 5.73 225 ILE A CA 1
ATOM 1842 C C . ILE A 1 228 ? 17.419 69.138 19.674 1.00 7.05 225 ILE A C 1
ATOM 1843 O O . ILE A 1 228 ? 18.347 69.812 19.206 1.00 7.12 225 ILE A O 1
ATOM 1848 N N . PRO A 1 229 ? 16.221 69.677 19.992 1.00 8.55 226 PRO A N 1
ATOM 1849 C CA . PRO A 1 229 ? 16.067 71.124 19.908 1.00 8.36 226 PRO A CA 1
ATOM 1850 C C . PRO A 1 229 ? 16.920 71.840 20.960 1.00 8.28 226 PRO A C 1
ATOM 1851 O O . PRO A 1 229 ? 17.360 71.220 21.931 1.00 8.43 226 PRO A O 1
ATOM 1855 N N . GLY A 1 230 ? 17.142 73.136 20.779 1.00 9.10 227 GLY A N 1
ATOM 1856 C CA . GLY A 1 230 ? 17.681 73.964 21.862 1.00 9.17 227 GLY A CA 1
ATOM 1857 C C . GLY A 1 230 ? 18.941 74.696 21.514 1.00 9.22 227 GLY A C 1
ATOM 1858 O O . GLY A 1 230 ? 19.432 74.595 20.398 1.00 8.51 227 GLY A O 1
ATOM 1859 N N . ASP A 1 231 ? 19.466 75.433 22.492 1.00 10.27 228 ASP A N 1
ATOM 1860 C CA . ASP A 1 231 ? 20.650 76.242 22.283 1.00 9.51 228 ASP A CA 1
ATOM 1861 C C . ASP A 1 231 ? 21.951 75.419 22.382 1.00 8.12 228 ASP A C 1
ATOM 1862 O O . ASP A 1 231 ? 21.923 74.208 22.595 1.00 7.52 228 ASP A O 1
ATOM 1867 N N . VAL A 1 232 ? 23.071 76.121 22.259 1.00 7.91 229 VAL A N 1
ATOM 1868 C CA . VAL A 1 232 ? 24.414 75.566 22.244 1.00 7.96 229 VAL A CA 1
ATOM 1869 C C . VAL A 1 232 ? 24.802 74.731 23.483 1.00 9.06 229 VAL A C 1
ATOM 1870 O O . VAL A 1 232 ? 25.731 73.906 23.415 1.00 10.24 229 VAL A O 1
ATOM 1874 N N . HIS A 1 233 ? 24.079 74.909 24.586 1.00 8.08 230 HIS A N 1
ATOM 1875 C CA . HIS A 1 233 ? 24.355 74.155 25.811 1.00 8.97 230 HIS A CA 1
ATOM 1876 C C . HIS A 1 233 ? 23.529 72.920 26.027 1.00 8.93 230 HIS A C 1
ATOM 1877 O O . HIS A 1 233 ? 23.753 72.216 27.013 1.00 10.93 230 HIS A O 1
ATOM 1884 N N . GLN A 1 234 ? 22.582 72.639 25.131 1.00 8.10 231 GLN A N 1
ATOM 1885 C CA . GLN A 1 234 ? 21.641 71.520 25.310 1.00 8.14 231 GLN A CA 1
ATOM 1886 C C . GLN A 1 234 ? 22.204 70.252 24.692 1.00 7.47 231 GLN A C 1
ATOM 1887 O O . GLN A 1 234 ? 22.482 70.219 23.486 1.00 7.73 231 GLN A O 1
ATOM 1893 N N . VAL A 1 235 ? 22.393 69.228 25.524 1.00 6.38 232 VAL A N 1
ATOM 1894 C CA . VAL A 1 235 ? 22.981 67.946 25.089 1.00 6.76 232 VAL A CA 1
ATOM 1895 C C . VAL A 1 235 ? 22.294 66.847 25.885 1.00 7.21 232 VAL A C 1
ATOM 1896 O O . VAL A 1 235 ? 22.361 66.810 27.147 1.00 7.79 232 VAL A O 1
ATOM 1900 N N . LEU A 1 236 ? 21.640 65.948 25.167 1.00 6.84 233 LEU A N 1
ATOM 1901 C CA . LEU A 1 236 ? 21.027 64.795 25.823 1.00 7.30 233 LEU A CA 1
ATOM 1902 C C . LEU A 1 236 ? 21.919 63.556 25.777 1.00 7.16 233 LEU A C 1
ATOM 1903 O O . LEU A 1 236 ? 22.480 63.212 24.721 1.00 7.15 233 LEU A O 1
ATOM 1908 N N . VAL A 1 237 ? 22.051 62.900 26.929 1.00 6.71 234 VAL A N 1
ATOM 1909 C CA . VAL A 1 237 ? 22.610 61.549 27.004 1.00 6.48 234 VAL A CA 1
ATOM 1910 C C . VAL A 1 237 ? 21.518 60.685 27.672 1.00 7.14 234 VAL A C 1
ATOM 1911 O O . VAL A 1 237 ? 21.114 60.966 28.826 1.00 7.51 234 VAL A O 1
ATOM 1915 N N . PRO A 1 238 ? 21.000 59.663 26.966 1.00 7.02 235 PRO A N 1
ATOM 1916 C CA . PRO A 1 238 ? 19.931 58.922 27.665 1.00 7.31 235 PRO A CA 1
ATOM 1917 C C . PRO A 1 238 ? 20.389 58.146 28.913 1.00 7.81 235 PRO A C 1
ATOM 1918 O O . PRO A 1 238 ? 21.550 57.685 28.982 1.00 6.05 235 PRO A O 1
ATOM 1922 N N . GLU A 1 239 ? 19.494 58.021 29.905 1.00 8.19 236 GLU A N 1
ATOM 1923 C CA . GLU A 1 239 ? 19.798 57.199 31.081 1.00 8.88 236 GLU A CA 1
ATOM 1924 C C . GLU A 1 239 ? 20.015 55.733 30.651 1.00 9.26 236 GLU A C 1
ATOM 1925 O O . GLU A 1 239 ? 20.900 55.053 31.162 1.00 9.99 236 GLU A O 1
ATOM 1931 N N A ASP A 1 240 ? 19.200 55.259 29.713 0.50 9.43 237 ASP A N 1
ATOM 1932 N N B ASP A 1 240 ? 19.180 55.267 29.726 0.50 9.28 237 ASP A N 1
ATOM 1933 C CA A ASP A 1 240 ? 19.265 53.873 29.263 0.50 10.84 237 ASP A CA 1
ATOM 1934 C CA B ASP A 1 240 ? 19.194 53.882 29.282 0.50 10.51 237 ASP A CA 1
ATOM 1935 C C A ASP A 1 240 ? 19.153 53.843 27.740 0.50 10.88 237 ASP A C 1
ATOM 1936 C C B ASP A 1 240 ? 19.136 53.863 27.760 0.50 10.81 237 ASP A C 1
ATOM 1937 O O A ASP A 1 240 ? 20.092 54.249 27.052 0.50 12.06 237 ASP A O 1
ATOM 1938 O O B ASP A 1 240 ? 20.086 54.283 27.098 0.50 12.04 237 ASP A O 1
ATOM 1947 N N . ARG A 1 241 ? 18.009 53.417 27.213 1.00 10.03 238 ARG A N 1
ATOM 1948 C CA . ARG A 1 241 ? 17.833 53.311 25.766 1.00 10.58 238 ARG A CA 1
ATOM 1949 C C . ARG A 1 241 ? 17.293 54.599 25.147 1.00 7.96 238 ARG A C 1
ATOM 1950 O O . ARG A 1 241 ? 16.696 55.440 25.834 1.00 7.90 238 ARG A O 1
ATOM 1958 N N . TYR A 1 242 ? 17.531 54.762 23.849 1.00 7.28 239 TYR A N 1
ATOM 1959 C CA . TYR A 1 242 ? 16.915 55.848 23.101 1.00 7.55 239 TYR A CA 1
ATOM 1960 C C . TYR A 1 242 ? 16.284 55.238 21.854 1.00 7.99 239 TYR A C 1
ATOM 1961 O O . TYR A 1 242 ? 16.995 54.630 21.027 1.00 8.06 239 TYR A O 1
ATOM 1970 N N . ALA A 1 243 ? 14.961 55.386 21.726 1.00 7.49 240 ALA A N 1
ATOM 1971 C CA . ALA A 1 243 ? 14.213 54.707 20.658 1.00 7.88 240 ALA A CA 1
ATOM 1972 C C . ALA A 1 243 ? 14.530 53.199 20.646 1.00 8.90 240 ALA A C 1
ATOM 1973 O O . ALA A 1 243 ? 14.722 52.602 19.584 1.00 8.93 240 ALA A O 1
ATOM 1975 N N . GLN A 1 244 ? 14.551 52.603 21.843 1.00 8.70 241 GLN A N 1
ATOM 1976 C CA . GLN A 1 244 ? 14.908 51.184 22.077 1.00 10.35 241 GLN A CA 1
ATOM 1977 C C . GLN A 1 244 ? 16.338 50.778 21.726 1.00 10.97 241 GLN A C 1
ATOM 1978 O O . GLN A 1 244 ? 16.685 49.607 21.862 1.00 11.85 241 GLN A O 1
ATOM 1992 N N . ARG A 1 246 ? 20.359 50.463 22.282 1.00 10.42 243 ARG A N 1
ATOM 1993 C CA . ARG A 1 246 ? 21.493 50.499 23.208 1.00 10.49 243 ARG A CA 1
ATOM 1994 C C . ARG A 1 246 ? 22.663 51.308 22.628 1.00 9.04 243 ARG A C 1
ATOM 1995 O O . ARG A 1 246 ? 22.662 51.659 21.431 1.00 8.50 243 ARG A O 1
ATOM 2003 N N A ASN A 1 247 ? 23.667 51.597 23.459 0.50 8.68 244 ASN A N 1
ATOM 2004 N N B ASN A 1 247 ? 23.650 51.586 23.480 0.50 8.79 244 ASN A N 1
ATOM 2005 C CA A ASN A 1 247 ? 24.910 52.247 22.983 0.50 9.16 244 ASN A CA 1
ATOM 2006 C CA B ASN A 1 247 ? 24.900 52.224 23.049 0.50 9.43 244 ASN A CA 1
ATOM 2007 C C A ASN A 1 247 ? 24.664 53.610 22.349 0.50 8.47 244 ASN A C 1
ATOM 2008 C C B ASN A 1 247 ? 24.676 53.593 22.386 0.50 8.51 244 ASN A C 1
ATOM 2009 O O A ASN A 1 247 ? 25.376 54.009 21.424 0.50 8.48 244 ASN A O 1
ATOM 2010 O O B ASN A 1 247 ? 25.416 53.978 21.479 0.50 8.39 244 ASN A O 1
ATOM 2019 N N . VAL A 1 248 ? 23.641 54.315 22.821 1.00 7.58 245 VAL A N 1
ATOM 2020 C CA . VAL A 1 248 ? 23.402 55.677 22.354 1.00 6.98 245 VAL A CA 1
ATOM 2021 C C . VAL A 1 248 ? 24.050 56.620 23.377 1.00 6.52 245 VAL A C 1
ATOM 2022 O O . VAL A 1 248 ? 23.760 56.523 24.581 1.00 6.24 245 VAL A O 1
ATOM 2026 N N . TRP A 1 249 ? 24.929 57.504 22.886 1.00 5.70 246 TRP A N 1
ATOM 2027 C CA . TRP A 1 249 ? 25.644 58.433 23.725 1.00 5.45 246 TRP A CA 1
ATOM 2028 C C . TRP A 1 249 ? 25.132 59.856 23.624 1.00 5.87 246 TRP A C 1
ATOM 2029 O O . TRP A 1 249 ? 24.078 60.167 24.165 1.00 6.07 246 TRP A O 1
ATOM 2040 N N . PHE A 1 250 ? 25.857 60.731 22.933 1.00 5.52 247 PHE A N 1
ATOM 2041 C CA . PHE A 1 250 ? 25.500 62.136 22.853 1.00 5.63 247 PHE A CA 1
ATOM 2042 C C . PHE A 1 250 ? 24.554 62.510 21.717 1.00 5.65 247 PHE A C 1
ATOM 2043 O O . PHE A 1 250 ? 24.809 62.200 20.551 1.00 5.39 247 PHE A O 1
ATOM 2051 N N . LEU A 1 251 ? 23.472 63.197 22.105 1.00 6.12 248 LEU A N 1
ATOM 2052 C CA . LEU A 1 251 ? 22.484 63.786 21.206 1.00 6.23 248 LEU A CA 1
ATOM 2053 C C . LEU A 1 251 ? 22.510 65.284 21.459 1.00 5.61 248 LEU A C 1
ATOM 2054 O O . LEU A 1 251 ? 21.741 65.800 22.273 1.00 5.44 248 LEU A O 1
ATOM 2059 N N . PRO A 1 252 ? 23.435 65.985 20.785 1.00 5.47 249 PRO A N 1
ATOM 2060 C CA . PRO A 1 252 ? 23.585 67.426 21.024 1.00 5.16 249 PRO A CA 1
ATOM 2061 C C . PRO A 1 252 ? 22.496 68.216 20.295 1.00 4.96 249 PRO A C 1
ATOM 2062 O O . PRO A 1 252 ? 21.875 67.702 19.367 1.00 4.70 249 PRO A O 1
ATOM 2066 N N . SER A 1 253 ? 22.265 69.461 20.697 1.00 4.97 250 SER A N 1
ATOM 2067 C CA . SER A 1 253 ? 21.518 70.363 19.806 1.00 5.02 250 SER A CA 1
ATOM 2068 C C . SER A 1 253 ? 22.337 70.628 18.531 1.00 5.12 250 SER A C 1
ATOM 2069 O O . SER A 1 253 ? 23.558 70.374 18.497 1.00 4.57 250 SER A O 1
ATOM 2072 N N . VAL A 1 254 ? 21.674 71.139 17.493 1.00 5.47 251 VAL A N 1
ATOM 2073 C CA . VAL A 1 254 ? 22.384 71.571 16.288 1.00 5.47 251 VAL A CA 1
ATOM 2074 C C . VAL A 1 254 ? 23.474 72.624 16.595 1.00 5.33 251 VAL A C 1
ATOM 2075 O O . VAL A 1 254 ? 24.613 72.439 16.171 1.00 5.45 251 VAL A O 1
ATOM 2079 N N . PRO A 1 255 ? 23.158 73.709 17.348 1.00 5.74 252 PRO A N 1
ATOM 2080 C CA . PRO A 1 255 ? 24.278 74.627 17.660 1.00 5.92 252 PRO A CA 1
ATOM 2081 C C . PRO A 1 255 ? 25.423 73.992 18.467 1.00 5.72 252 PRO A C 1
ATOM 2082 O O . PRO A 1 255 ? 26.594 74.351 18.265 1.00 6.24 252 PRO A O 1
ATOM 2086 N N . ALA A 1 256 ? 25.105 73.063 19.365 1.00 5.68 253 ALA A N 1
ATOM 2087 C CA . ALA A 1 256 ? 26.144 72.326 20.124 1.00 5.62 253 ALA A CA 1
ATOM 2088 C C . ALA A 1 256 ? 27.031 71.526 19.164 1.00 5.79 253 ALA A C 1
ATOM 2089 O O . ALA A 1 256 ? 28.267 71.573 19.249 1.00 5.63 253 ALA A O 1
ATOM 2091 N N . LEU A 1 257 ? 26.398 70.806 18.236 1.00 6.10 254 LEU A N 1
ATOM 2092 C CA . LEU A 1 257 ? 27.154 69.960 17.328 1.00 6.28 254 LEU A CA 1
ATOM 2093 C C . LEU A 1 257 ? 28.015 70.833 16.424 1.00 5.91 254 LEU A C 1
ATOM 2094 O O . LEU A 1 257 ? 29.151 70.478 16.143 1.00 6.15 254 LEU A O 1
ATOM 2099 N N . GLU A 1 258 ? 27.486 71.975 15.980 1.00 5.51 255 GLU A N 1
ATOM 2100 C CA . GLU A 1 258 ? 28.281 72.884 15.121 1.00 5.53 255 GLU A CA 1
ATOM 2101 C C . GLU A 1 258 ? 29.522 73.374 15.859 1.00 5.54 255 GLU A C 1
ATOM 2102 O O . GLU A 1 258 ? 30.627 73.405 15.296 1.00 5.04 255 GLU A O 1
ATOM 2108 N N . LEU A 1 259 ? 29.350 73.721 17.143 1.00 5.37 256 LEU A N 1
ATOM 2109 C CA . LEU A 1 259 ? 30.478 74.151 17.972 1.00 5.42 256 LEU A CA 1
ATOM 2110 C C . LEU A 1 259 ? 31.486 73.014 18.120 1.00 5.11 256 LEU A C 1
ATOM 2111 O O . LEU A 1 259 ? 32.688 73.242 18.039 1.00 4.53 256 LEU A O 1
ATOM 2116 N N . TRP A 1 260 ? 31.011 71.786 18.341 1.00 5.29 257 TRP A N 1
ATOM 2117 C CA . TRP A 1 260 ? 31.982 70.671 18.499 1.00 5.21 257 TRP A CA 1
ATOM 2118 C C . TRP A 1 260 ? 32.810 70.450 17.266 1.00 5.23 257 TRP A C 1
ATOM 2119 O O . TRP A 1 260 ? 34.012 70.144 17.353 1.00 5.44 257 TRP A O 1
ATOM 2138 N N . ARG A 1 262 ? 33.565 72.817 15.066 1.00 4.50 259 ARG A N 1
ATOM 2139 C CA . ARG A 1 262 ? 34.571 73.902 15.097 1.00 4.98 259 ARG A CA 1
ATOM 2140 C C . ARG A 1 262 ? 35.729 73.593 16.063 1.00 5.02 259 ARG A C 1
ATOM 2141 O O . ARG A 1 262 ? 36.895 73.806 15.728 1.00 5.57 259 ARG A O 1
ATOM 2149 N N . ARG A 1 263 ? 35.424 73.077 17.249 1.00 5.15 260 ARG A N 1
ATOM 2150 C CA . ARG A 1 263 ? 36.505 72.682 18.162 1.00 5.30 260 ARG A CA 1
ATOM 2151 C C . ARG A 1 263 ? 37.341 71.538 17.622 1.00 5.40 260 ARG A C 1
ATOM 2152 O O . ARG A 1 263 ? 38.529 71.436 17.949 1.00 6.10 260 ARG A O 1
ATOM 2160 N N . ALA A 1 264 ? 36.737 70.683 16.800 1.00 5.20 261 ALA A N 1
ATOM 2161 C CA . ALA A 1 264 ? 37.489 69.582 16.191 1.00 5.69 261 ALA A CA 1
ATOM 2162 C C . ALA A 1 264 ? 38.316 70.087 15.018 1.00 6.38 261 ALA A C 1
ATOM 2163 O O . ALA A 1 264 ? 39.108 69.322 14.431 1.00 7.52 261 ALA A O 1
ATOM 2165 N N . GLY A 1 265 ? 38.141 71.372 14.686 1.00 5.27 262 GLY A N 1
ATOM 2166 C CA . GLY A 1 265 ? 38.989 72.055 13.740 1.00 5.54 262 GLY A CA 1
ATOM 2167 C C . GLY A 1 265 ? 38.405 72.156 12.333 1.00 5.84 262 GLY A C 1
ATOM 2168 O O . GLY A 1 265 ? 39.141 72.391 11.404 1.00 6.14 262 GLY A O 1
ATOM 2169 N N . PHE A 1 266 ? 37.093 72.000 12.177 1.00 5.25 263 PHE A N 1
ATOM 2170 C CA . PHE A 1 266 ? 36.468 72.229 10.875 1.00 5.27 263 PHE A CA 1
ATOM 2171 C C . PHE A 1 266 ? 36.096 73.696 10.737 1.00 5.56 263 PHE A C 1
ATOM 2172 O O . PHE A 1 266 ? 35.851 74.376 11.742 1.00 5.86 263 PHE A O 1
ATOM 2180 N N A THR A 1 267 ? 36.052 74.180 9.497 0.50 5.64 264 THR A N 1
ATOM 2181 N N B THR A 1 267 ? 36.052 74.171 9.492 0.50 5.78 264 THR A N 1
ATOM 2182 C CA A TH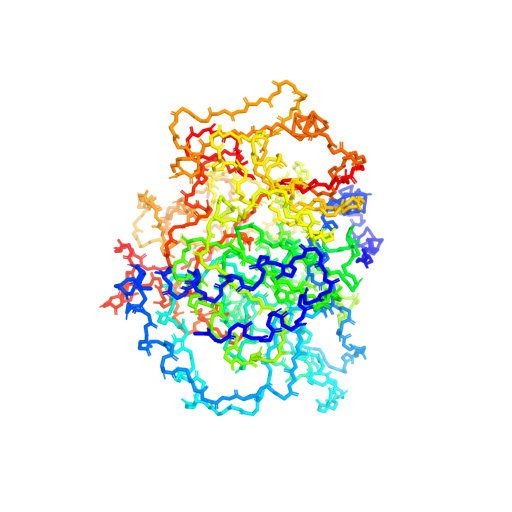R A 1 267 ? 35.612 75.546 9.216 0.50 6.14 264 THR A CA 1
ATOM 2183 C CA B THR A 1 267 ? 35.642 75.540 9.186 0.50 6.58 264 THR A CA 1
ATOM 2184 C C A THR A 1 267 ? 34.414 75.516 8.274 0.50 6.66 264 THR A C 1
ATOM 2185 C C B THR A 1 267 ? 34.424 75.516 8.263 0.50 6.87 264 THR A C 1
ATOM 2186 O O A THR A 1 267 ? 34.038 74.445 7.804 0.50 6.68 264 THR A O 1
ATOM 2187 O O B THR A 1 267 ? 34.043 74.446 7.795 0.50 6.84 264 THR A O 1
ATOM 2194 N N . ASP A 1 268 ? 33.826 76.687 8.004 1.00 7.09 265 ASP A N 1
ATOM 2195 C CA . ASP A 1 268 ? 32.591 76.802 7.171 1.00 7.80 265 ASP A CA 1
ATOM 2196 C C . ASP A 1 268 ? 31.509 75.811 7.640 1.00 7.01 265 ASP A C 1
ATOM 2197 O O . ASP A 1 268 ? 30.825 75.178 6.831 1.00 7.23 265 ASP A O 1
ATOM 2202 N N . VAL A 1 269 ? 31.380 75.668 8.950 1.00 6.22 266 VAL A N 1
ATOM 2203 C CA . VAL A 1 269 ? 30.487 74.648 9.533 1.00 5.93 266 VAL A CA 1
ATOM 2204 C C . VAL A 1 269 ? 29.065 75.176 9.493 1.00 6.09 266 VAL A C 1
ATOM 2205 O O . VAL A 1 269 ? 28.804 76.272 9.983 1.00 5.94 266 VAL A O 1
ATOM 2209 N N . ARG A 1 270 ? 28.151 74.424 8.881 1.00 6.01 267 ARG A N 1
ATOM 2210 C CA . ARG A 1 270 ? 26.735 74.831 8.878 1.00 7.08 267 ARG A CA 1
ATOM 2211 C C . ARG A 1 270 ? 25.793 73.677 8.640 1.00 7.30 267 ARG A C 1
ATOM 2212 O O . ARG A 1 270 ? 26.149 72.689 7.979 1.00 5.74 267 ARG A O 1
ATOM 2220 N N . CYS A 1 271 ? 24.588 73.814 9.194 1.00 7.57 268 CYS A N 1
ATOM 2221 C CA . CYS A 1 271 ? 23.564 72.809 9.023 1.00 8.03 268 CYS A CA 1
ATOM 2222 C C . CYS A 1 271 ? 22.882 73.015 7.676 1.00 8.37 268 CYS A C 1
ATOM 2223 O O . CYS A 1 271 ? 22.400 74.103 7.392 1.00 10.63 268 CYS A O 1
ATOM 2226 N N . VAL A 1 272 ? 22.848 71.989 6.833 1.00 8.08 269 VAL A N 1
ATOM 2227 C CA . VAL A 1 272 ? 22.144 72.112 5.553 1.00 7.76 269 VAL A CA 1
ATOM 2228 C C . VAL A 1 272 ? 20.730 71.514 5.544 1.00 8.38 269 VAL A C 1
ATOM 2229 O O . VAL A 1 272 ? 19.919 71.880 4.700 1.00 8.69 269 VAL A O 1
ATOM 2233 N N . ASP A 1 273 ? 20.440 70.620 6.501 1.00 7.96 270 ASP A N 1
ATOM 2234 C CA . ASP A 1 273 ? 19.155 69.912 6.576 1.00 7.84 270 ASP A CA 1
ATOM 2235 C C . ASP A 1 273 ? 18.872 69.460 8.013 1.00 7.11 270 ASP A C 1
ATOM 2236 O O . ASP A 1 273 ? 19.748 68.906 8.666 1.00 7.65 270 ASP A O 1
ATOM 2241 N N A VAL A 1 274 ? 17.672 69.764 8.506 0.50 6.91 271 VAL A N 1
ATOM 2242 N N B VAL A 1 274 ? 17.653 69.666 8.498 0.50 6.65 271 VAL A N 1
ATOM 2243 C CA A VAL A 1 274 ? 17.173 69.222 9.765 0.50 7.51 271 VAL A CA 1
ATOM 2244 C CA B VAL A 1 274 ? 17.273 69.148 9.808 0.50 6.98 271 VAL A CA 1
ATOM 2245 C C A VAL A 1 274 ? 15.776 68.702 9.495 0.50 7.75 271 VAL A C 1
ATOM 2246 C C B VAL A 1 274 ? 15.775 68.846 9.823 0.50 7.43 271 VAL A C 1
ATOM 2247 O O A VAL A 1 274 ? 15.033 69.287 8.701 0.50 7.46 271 VAL A O 1
ATOM 2248 O O B VAL A 1 274 ? 14.969 69.716 9.509 0.50 7.57 271 VAL A O 1
ATOM 2255 N N . SER A 1 275 ? 15.420 67.600 10.143 1.00 7.43 272 SER A N 1
ATOM 2256 C CA . SER A 1 275 ? 14.037 67.144 10.113 1.00 8.73 272 SER A CA 1
ATOM 2257 C C . SER A 1 275 ? 13.786 66.059 11.136 1.00 8.88 272 SER A C 1
ATOM 2258 O O . SER A 1 275 ? 14.690 65.297 11.482 1.00 8.56 272 SER A O 1
ATOM 2261 N N . HIS A 1 276 ? 12.541 65.977 11.593 1.00 9.60 273 HIS A N 1
ATOM 2262 C CA . HIS A 1 276 ? 12.091 64.840 12.390 1.00 9.86 273 HIS A CA 1
ATOM 2263 C C . HIS A 1 276 ? 11.864 63.664 11.494 1.00 8.92 273 HIS A C 1
ATOM 2264 O O . HIS A 1 276 ? 11.262 63.805 10.422 1.00 11.15 273 HIS A O 1
ATOM 2271 N N . THR A 1 277 ? 12.373 62.505 11.895 1.00 6.72 274 THR A N 1
ATOM 2272 C CA . THR A 1 277 ? 12.254 61.308 11.061 1.00 7.66 274 THR A CA 1
ATOM 2273 C C . THR A 1 277 ? 10.804 60.834 11.088 1.00 7.29 274 THR A C 1
ATOM 2274 O O . THR A 1 277 ? 10.191 60.810 12.157 1.00 7.89 274 THR A O 1
ATOM 2278 N N . THR A 1 278 ? 10.249 60.490 9.929 1.00 6.94 275 THR A N 1
ATOM 2279 C CA . THR A 1 278 ? 8.817 60.141 9.848 1.00 7.62 275 THR A CA 1
ATOM 2280 C C . THR A 1 278 ? 8.643 58.628 9.707 1.00 6.47 275 THR A C 1
ATOM 2281 O O . THR A 1 278 ? 9.535 57.941 9.215 1.00 5.71 275 THR A O 1
ATOM 2285 N N . VAL A 1 279 ? 7.483 58.121 10.118 1.00 6.33 276 VAL A N 1
ATOM 2286 C CA . VAL A 1 279 ? 7.198 56.700 9.945 1.00 6.46 276 VAL A CA 1
ATOM 2287 C C . VAL A 1 279 ? 7.020 56.357 8.458 1.00 6.73 276 VAL A C 1
ATOM 2288 O O . VAL A 1 279 ? 7.007 55.176 8.098 1.00 7.20 276 VAL A O 1
ATOM 2292 N N A GLU A 1 280 ? 6.907 57.399 7.630 0.50 6.65 277 GLU A N 1
ATOM 2293 N N B GLU A 1 280 ? 6.888 57.365 7.584 0.50 6.82 277 GLU A N 1
ATOM 2294 C CA A GLU A 1 280 ? 6.808 57.250 6.181 0.50 7.34 277 GLU A CA 1
ATOM 2295 C CA B GLU A 1 280 ? 6.860 57.091 6.127 0.50 7.84 277 GLU A CA 1
ATOM 2296 C C A GLU A 1 280 ? 8.190 56.938 5.559 0.50 6.99 277 GLU A C 1
ATOM 2297 C C B GLU A 1 280 ? 8.256 56.797 5.593 0.50 7.00 277 GLU A C 1
ATOM 2298 O O A GLU A 1 280 ? 8.292 56.226 4.542 0.50 7.57 277 GLU A O 1
ATOM 2299 O O B GLU A 1 280 ? 8.436 56.008 4.646 0.50 7.25 277 GLU A O 1
ATOM 2310 N N . GLU A 1 281 ? 9.256 57.432 6.185 1.00 6.56 278 GLU A N 1
ATOM 2311 C CA . GLU A 1 281 ? 10.610 57.269 5.650 1.00 6.54 278 GLU A CA 1
ATOM 2312 C C . GLU A 1 281 ? 11.384 56.113 6.322 1.00 6.09 278 GLU A C 1
ATOM 2313 O O . GLU A 1 281 ? 12.436 55.680 5.806 1.00 5.52 278 GLU A O 1
ATOM 2319 N N . GLN A 1 282 ? 10.871 55.629 7.455 1.00 5.28 279 GLN A N 1
ATOM 2320 C CA . GLN A 1 282 ? 11.506 54.511 8.179 1.00 5.38 279 GLN A CA 1
ATOM 2321 C C . GLN A 1 282 ? 10.428 53.601 8.778 1.00 5.71 279 GLN A C 1
ATOM 2322 O O . GLN A 1 282 ? 9.686 54.016 9.696 1.00 6.09 279 GLN A O 1
ATOM 2328 N N . ARG A 1 283 ? 10.320 52.385 8.244 1.00 5.45 280 ARG A N 1
ATOM 2329 C CA . ARG A 1 283 ? 9.264 51.446 8.660 1.00 6.19 280 ARG A CA 1
ATOM 2330 C C . ARG A 1 283 ? 9.584 50.026 8.267 1.00 6.65 280 ARG A C 1
ATOM 2331 O O . ARG A 1 283 ? 10.369 49.798 7.347 1.00 6.24 280 ARG A O 1
ATOM 2339 N N . SER A 1 284 ? 8.954 49.064 8.948 1.00 7.20 281 SER A N 1
ATOM 2340 C CA . SER A 1 284 ? 9.095 47.647 8.590 1.00 7.30 281 SER A CA 1
ATOM 2341 C C . SER A 1 284 ? 8.474 47.388 7.213 1.00 7.12 281 SER A C 1
ATOM 2342 O O . SER A 1 284 ? 7.482 48.009 6.849 1.00 8.00 281 SER A O 1
ATOM 2345 N N . THR A 1 285 ? 9.055 46.450 6.476 1.00 7.31 282 THR A N 1
ATOM 2346 C CA . THR A 1 285 ? 8.558 46.077 5.151 1.00 6.96 282 THR A CA 1
ATOM 2347 C C . THR A 1 285 ? 8.759 44.570 5.005 1.00 6.68 282 THR A C 1
ATOM 2348 O O . THR A 1 285 ? 9.349 43.931 5.885 1.00 6.56 282 THR A O 1
ATOM 2352 N N . GLU A 1 286 ? 8.305 44.013 3.883 1.00 6.88 283 GLU A N 1
ATOM 2353 C CA . GLU A 1 286 ? 8.576 42.624 3.556 1.00 7.04 283 GLU A CA 1
ATOM 2354 C C . GLU A 1 286 ? 10.083 42.316 3.570 1.00 7.06 283 GLU A C 1
ATOM 2355 O O . GLU A 1 286 ? 10.480 41.173 3.837 1.00 8.10 283 GLU A O 1
ATOM 2361 N N . TRP A 1 287 ? 10.904 43.328 3.270 1.00 5.85 284 TRP A N 1
ATOM 2362 C CA . TRP A 1 287 ? 12.357 43.170 3.156 1.00 5.84 284 TRP A CA 1
ATOM 2363 C C . TRP A 1 287 ? 13.130 43.434 4.433 1.00 6.43 284 TRP A C 1
ATOM 2364 O O . TRP A 1 287 ? 14.363 43.255 4.486 1.00 6.08 284 TRP A O 1
ATOM 2383 N N . ARG A 1 289 ? 11.660 42.870 8.258 1.00 7.07 286 ARG A N 1
ATOM 2384 C CA . ARG A 1 289 ? 10.464 42.462 9.003 1.00 8.59 286 ARG A CA 1
ATOM 2385 C C . ARG A 1 289 ? 10.511 42.865 10.453 1.00 8.70 286 ARG A C 1
ATOM 2386 O O . ARG A 1 289 ? 9.524 42.759 11.158 1.00 9.77 286 ARG A O 1
ATOM 2394 N N . PHE A 1 290 ? 11.674 43.284 10.917 1.00 9.54 287 PHE A N 1
ATOM 2395 C CA . PHE A 1 290 ? 11.858 43.538 12.330 1.00 10.48 287 PHE A CA 1
ATOM 2396 C C . PHE A 1 290 ? 11.290 44.901 12.705 1.00 9.07 287 PHE A C 1
ATOM 2397 O O . PHE A 1 290 ? 10.846 45.665 11.825 1.00 8.76 287 PHE A O 1
ATOM 2405 N N . GLN A 1 291 ? 11.247 45.191 13.998 1.00 8.87 288 GLN A N 1
ATOM 2406 C CA . GLN A 1 291 ? 10.639 46.436 14.459 1.00 9.92 288 GLN A CA 1
ATOM 2407 C C . GLN A 1 291 ? 11.350 47.670 13.919 1.00 8.51 288 GLN A C 1
ATOM 2408 O O . GLN A 1 291 ? 12.541 47.621 13.568 1.00 10.63 288 GLN A O 1
ATOM 2414 N N . SER A 1 292 ? 10.615 48.776 13.836 1.00 7.66 289 SER A N 1
ATOM 2415 C CA . SER A 1 292 ? 11.145 49.985 13.230 1.00 8.19 289 SER A CA 1
ATOM 2416 C C . SER A 1 292 ? 10.592 51.216 13.936 1.00 7.94 289 SER A C 1
ATOM 2417 O O . SER A 1 292 ? 10.061 51.109 15.041 1.00 7.72 289 SER A O 1
ATOM 2420 N N . LEU A 1 293 ? 10.726 52.380 13.314 1.00 7.44 290 LEU A N 1
ATOM 2421 C CA . LEU A 1 293 ? 10.464 53.641 14.024 1.00 7.98 290 LEU A CA 1
ATOM 2422 C C . LEU A 1 293 ? 9.125 53.698 14.785 1.00 8.44 290 LEU A C 1
ATOM 2423 O O . LEU A 1 293 ? 9.103 54.084 15.968 1.00 9.45 290 LEU A O 1
ATOM 2428 N N . GLY A 1 294 ? 8.028 53.307 14.122 1.00 8.42 291 GLY A N 1
ATOM 2429 C CA . GLY A 1 294 ? 6.698 53.418 14.712 1.00 8.73 291 GLY A CA 1
ATOM 2430 C C . GLY A 1 294 ? 6.639 52.631 16.018 1.00 9.64 291 GLY A C 1
ATOM 2431 O O . GLY A 1 294 ? 5.966 53.032 16.958 1.00 11.58 291 GLY A O 1
ATOM 2432 N N . ASP A 1 295 ? 7.373 51.530 16.085 1.00 8.78 292 ASP A N 1
ATOM 2433 C CA . ASP A 1 295 ? 7.386 50.697 17.276 1.00 9.80 292 ASP A CA 1
ATOM 2434 C C . ASP A 1 295 ? 8.128 51.350 18.418 1.00 9.65 292 ASP A C 1
ATOM 2435 O O . ASP A 1 295 ? 7.929 50.972 19.571 1.00 11.48 292 ASP A O 1
ATOM 2440 N N . TYR A 1 296 ? 9.005 52.303 18.096 1.00 9.34 293 TYR A N 1
ATOM 2441 C CA . TYR A 1 296 ? 9.886 52.898 19.095 1.00 10.39 293 TYR A CA 1
ATOM 2442 C C . TYR A 1 296 ? 9.426 54.281 19.547 1.00 9.87 293 TYR A C 1
ATOM 2443 O O . TYR A 1 296 ? 10.093 54.908 20.377 1.00 10.45 293 TYR A O 1
ATOM 2452 N N . LEU A 1 297 ? 8.331 54.771 18.979 1.00 9.58 294 LEU A N 1
ATOM 2453 C CA . LEU A 1 297 ? 7.763 56.051 19.366 1.00 9.85 294 LEU A CA 1
ATOM 2454 C C . LEU A 1 297 ? 6.647 55.843 20.386 1.00 11.47 294 LEU A C 1
ATOM 2455 O O . LEU A 1 297 ? 6.013 54.784 20.408 1.00 12.79 294 LEU A O 1
ATOM 2460 N N . ASP A 1 298 ? 6.399 56.854 21.218 1.00 11.97 295 ASP A N 1
ATOM 2461 C CA . ASP A 1 298 ? 5.280 56.812 22.165 1.00 13.60 295 ASP A CA 1
ATOM 2462 C C . ASP A 1 298 ? 3.985 56.642 21.348 1.00 15.15 295 ASP A C 1
ATOM 2463 O O . ASP A 1 298 ? 3.674 57.480 20.501 1.00 15.14 295 ASP A O 1
ATOM 2468 N N . PRO A 1 299 ? 3.227 55.556 21.596 1.00 17.31 296 PRO A N 1
ATOM 2469 C CA . PRO A 1 299 ? 2.051 55.342 20.748 1.00 19.09 296 PRO A CA 1
ATOM 2470 C C . PRO A 1 299 ? 0.998 56.457 20.834 1.00 21.91 296 PRO A C 1
ATOM 2471 O O . PRO A 1 299 ? 0.172 56.586 19.929 1.00 27.42 296 PRO A O 1
ATOM 2475 N N . ASN A 1 300 ? 1.054 57.275 21.888 1.00 22.68 297 ASN A N 1
ATOM 2476 C CA . ASN A 1 300 ? 0.126 58.408 22.064 1.00 23.68 297 ASN A CA 1
ATOM 2477 C C . ASN A 1 300 ? 0.706 59.773 21.729 1.00 22.57 297 ASN A C 1
ATOM 2478 O O . ASN A 1 300 ? 0.005 60.783 21.808 1.00 24.57 297 ASN A O 1
ATOM 2483 N N . ASP A 1 301 ? 1.990 59.816 21.392 1.00 20.74 298 ASP A N 1
ATOM 2484 C CA . ASP A 1 301 ? 2.660 61.078 21.141 1.00 17.24 298 ASP A CA 1
ATOM 2485 C C . ASP A 1 301 ? 3.904 60.826 20.293 1.00 14.72 298 ASP A C 1
ATOM 2486 O O . ASP A 1 301 ? 5.002 60.574 20.806 1.00 12.04 298 ASP A O 1
ATOM 2491 N N . HIS A 1 302 ? 3.720 60.905 18.984 1.00 12.41 299 HIS A N 1
ATOM 2492 C CA . HIS A 1 302 ? 4.810 60.689 18.053 1.00 12.61 299 HIS A CA 1
ATOM 2493 C C . HIS A 1 302 ? 5.922 61.719 18.119 1.00 11.34 299 HIS A C 1
ATOM 2494 O O . HIS A 1 302 ? 6.954 61.547 17.472 1.00 12.71 299 HIS A O 1
ATOM 2501 N N . SER A 1 303 ? 5.771 62.762 18.930 1.00 9.78 300 SER A N 1
ATOM 2502 C CA . SER A 1 303 ? 6.911 63.662 19.184 1.00 10.74 300 SER A CA 1
ATOM 2503 C C . SER A 1 303 ? 7.893 63.127 20.265 1.00 9.92 300 SER A C 1
ATOM 2504 O O . SER A 1 303 ? 8.925 63.763 20.544 1.00 9.50 300 SER A O 1
ATOM 2507 N N . LYS A 1 304 ? 7.575 61.961 20.848 1.00 8.46 301 LYS A N 1
ATOM 2508 C CA . LYS A 1 304 ? 8.393 61.339 21.885 1.00 8.81 301 LYS A CA 1
ATOM 2509 C C . LYS A 1 304 ? 8.701 59.883 21.545 1.00 8.72 301 LYS A C 1
ATOM 2510 O O . LYS A 1 304 ? 7.918 59.228 20.856 1.00 9.33 301 LYS A O 1
ATOM 2516 N N . THR A 1 305 ? 9.838 59.387 22.033 1.00 8.76 302 THR A N 1
ATOM 2517 C CA . THR A 1 305 ? 10.180 57.956 21.938 1.00 9.20 302 THR A CA 1
ATOM 2518 C C . THR A 1 305 ? 9.396 57.197 23.019 1.00 9.20 302 THR A C 1
ATOM 2519 O O . THR A 1 305 ? 8.820 57.822 23.911 1.00 9.52 302 THR A O 1
ATOM 2523 N N . VAL A 1 306 ? 9.388 55.862 22.966 1.00 9.36 303 VAL A N 1
ATOM 2524 C CA . VAL A 1 306 ? 8.750 55.068 24.048 1.00 10.61 303 VAL A CA 1
ATOM 2525 C C . VAL A 1 306 ? 9.325 55.356 25.456 1.00 10.66 303 VAL A C 1
ATOM 2526 O O . VAL A 1 306 ? 8.691 55.030 26.462 1.00 12.46 303 VAL A O 1
ATOM 2530 N N . GLU A 1 307 ? 10.534 55.934 25.532 1.00 10.38 304 GLU A N 1
ATOM 2531 C CA . GLU A 1 307 ? 11.148 56.268 26.820 1.00 9.95 304 GLU A CA 1
ATOM 2532 C C . GLU A 1 307 ? 10.674 57.633 27.320 1.00 9.89 304 GLU A C 1
ATOM 2533 O O . GLU A 1 307 ? 11.019 58.054 28.423 1.00 10.34 304 GLU A O 1
ATOM 2539 N N . GLY A 1 308 ? 9.875 58.320 26.507 1.00 9.34 305 GLY A N 1
ATOM 2540 C CA . GLY A 1 308 ? 9.465 59.696 26.804 1.00 9.33 305 GLY A CA 1
ATOM 2541 C C . GLY A 1 308 ? 10.478 60.753 26.371 1.00 8.91 305 GLY A C 1
ATOM 2542 O O . GLY A 1 308 ? 10.328 61.933 26.709 1.00 9.84 305 GLY A O 1
ATOM 2543 N N . LEU A 1 309 ? 11.503 60.358 25.620 1.00 7.10 306 LEU A N 1
ATOM 2544 C CA . LEU A 1 309 ? 12.526 61.326 25.162 1.00 7.19 306 LEU A CA 1
ATOM 2545 C C . LEU A 1 309 ? 12.105 61.986 23.840 1.00 7.37 306 LEU A C 1
ATOM 2546 O O . LEU A 1 309 ? 11.236 61.450 23.164 1.00 7.75 306 LEU A O 1
ATOM 2551 N N . PRO A 1 310 ? 12.697 63.155 23.480 1.00 7.64 307 PRO A N 1
ATOM 2552 C CA . PRO A 1 310 ? 12.318 63.792 22.192 1.00 7.23 307 PRO A CA 1
ATOM 2553 C C . PRO A 1 310 ? 12.520 62.791 21.055 1.00 7.33 307 PRO A C 1
ATOM 2554 O O . PRO A 1 310 ? 13.538 62.074 21.047 1.00 7.41 307 PRO A O 1
ATOM 2558 N N . ALA A 1 311 ? 11.574 62.736 20.115 1.00 6.68 308 ALA A N 1
ATOM 2559 C CA . ALA A 1 311 ? 11.611 61.755 19.027 1.00 7.01 308 ALA A CA 1
ATOM 2560 C C . ALA A 1 311 ? 12.778 62.021 18.066 1.00 6.85 308 ALA A C 1
ATOM 2561 O O . ALA A 1 311 ? 13.312 63.128 18.049 1.00 7.09 308 ALA A O 1
ATOM 2563 N N . PRO A 1 312 ? 13.170 61.009 17.269 1.00 6.48 309 PRO A N 1
ATOM 2564 C CA . PRO A 1 312 ? 14.356 61.117 16.408 1.00 7.08 309 PRO A CA 1
ATOM 2565 C C . PRO A 1 312 ? 14.306 62.322 15.468 1.00 7.18 309 PRO A C 1
ATOM 2566 O O . PRO A 1 312 ? 13.305 62.541 14.778 1.00 7.62 309 PRO A O 1
ATOM 2578 N N . ARG A 1 314 ? 17.066 64.264 12.787 1.00 6.42 311 ARG A N 1
ATOM 2579 C CA . ARG A 1 314 ? 18.394 64.183 12.207 1.00 6.66 311 ARG A CA 1
ATOM 2580 C C . ARG A 1 314 ? 18.803 65.497 11.566 1.00 6.31 311 ARG A C 1
ATOM 2581 O O . ARG A 1 314 ? 18.004 66.150 10.877 1.00 7.13 311 ARG A O 1
ATOM 2589 N N . ALA A 1 315 ? 20.036 65.895 11.835 1.00 5.26 312 ALA A N 1
ATOM 2590 C CA . ALA A 1 315 ? 20.639 67.059 11.186 1.00 5.43 312 ALA A CA 1
ATOM 2591 C C . ALA A 1 315 ? 21.811 66.639 10.317 1.00 5.25 312 ALA A C 1
ATOM 2592 O O . ALA A 1 315 ? 22.570 65.725 10.663 1.00 5.93 312 ALA A O 1
ATOM 2594 N N . VAL A 1 316 ? 21.967 67.326 9.189 1.00 4.77 313 VAL A N 1
ATOM 2595 C CA . VAL A 1 316 ? 23.099 67.117 8.311 1.00 4.33 313 VAL A CA 1
ATOM 2596 C C . VAL A 1 316 ? 23.920 68.394 8.368 1.00 4.39 313 VAL A C 1
ATOM 2597 O O . VAL A 1 316 ? 23.403 69.497 8.061 1.00 4.22 313 VAL A O 1
ATOM 2601 N N . ILE A 1 317 ? 25.183 68.251 8.785 1.00 4.19 314 ILE A N 1
ATOM 2602 C CA . ILE A 1 317 ? 26.079 69.396 8.933 1.00 4.82 314 ILE A CA 1
ATOM 2603 C C . ILE A 1 317 ? 27.275 69.208 8.006 1.00 4.77 314 ILE A C 1
ATOM 2604 O O . ILE A 1 317 ? 27.839 68.107 7.940 1.00 5.42 314 ILE A O 1
ATOM 2609 N N . VAL A 1 318 ? 27.648 70.264 7.276 1.00 4.36 315 VAL A N 1
ATOM 2610 C CA . VAL A 1 318 ? 28.787 70.198 6.379 1.00 4.50 315 VAL A CA 1
ATOM 2611 C C . VAL A 1 318 ? 29.910 71.100 6.929 1.00 4.65 315 VAL A C 1
ATOM 2612 O O . VAL A 1 318 ? 29.642 72.149 7.529 1.00 4.88 315 VAL A O 1
ATOM 2616 N N . GLY A 1 319 ? 31.157 70.681 6.754 1.00 4.77 316 GLY A N 1
ATOM 2617 C CA . GLY A 1 319 ? 32.279 71.519 7.183 1.00 4.87 316 GLY A CA 1
ATOM 2618 C C . GLY A 1 319 ? 33.484 71.197 6.326 1.00 4.89 316 GLY A C 1
ATOM 2619 O O . GLY A 1 319 ? 33.490 70.187 5.619 1.00 5.66 316 GLY A O 1
ATOM 2620 N N A ARG A 1 320 ? 34.478 72.070 6.358 0.50 4.87 317 ARG A N 1
ATOM 2621 N N B ARG A 1 320 ? 34.497 72.044 6.416 0.50 4.65 317 ARG A N 1
ATOM 2622 C CA A ARG A 1 320 ? 35.698 71.880 5.574 0.50 5.25 317 ARG A CA 1
ATOM 2623 C CA B ARG A 1 320 ? 35.692 71.964 5.575 0.50 4.94 317 ARG A CA 1
ATOM 2624 C C A ARG A 1 320 ? 36.869 71.701 6.513 0.50 4.66 317 ARG A C 1
ATOM 2625 C C B ARG A 1 320 ? 36.927 71.807 6.462 0.50 4.53 317 ARG A C 1
ATOM 2626 O O A ARG A 1 320 ? 36.871 72.239 7.614 0.50 4.41 317 ARG A O 1
ATOM 2627 O O B ARG A 1 320 ? 37.024 72.454 7.499 0.50 4.35 317 ARG A O 1
ATOM 2642 N N . LYS A 1 321 ? 37.859 70.940 6.063 1.00 4.31 318 LYS A N 1
ATOM 2643 C CA . LYS A 1 321 ? 39.140 70.807 6.750 1.00 4.40 318 LYS A CA 1
ATOM 2644 C C . LYS A 1 321 ? 40.014 71.999 6.302 1.00 4.52 318 LYS A C 1
ATOM 2645 O O . LYS A 1 321 ? 40.336 72.091 5.103 1.00 4.30 318 LYS A O 1
ATOM 2651 N N . PRO A 1 322 ? 40.402 72.891 7.250 1.00 4.81 319 PRO A N 1
ATOM 2652 C CA . PRO A 1 322 ? 41.103 74.144 6.910 1.00 5.63 319 PRO A CA 1
ATOM 2653 C C . PRO A 1 322 ? 42.573 73.939 6.676 1.00 6.96 319 PRO A C 1
ATOM 2654 O O . PRO A 1 322 ? 43.105 72.905 7.110 1.00 7.66 319 PRO A O 1
ATOM 2667 N N . ILE B 1 5 ? -1.745 12.464 23.268 1.00 33.94 2 ILE B N 1
ATOM 2668 C CA . ILE B 1 5 ? -0.806 12.213 22.176 1.00 29.97 2 ILE B CA 1
ATOM 2669 C C . ILE B 1 5 ? -0.587 10.706 22.037 1.00 27.06 2 ILE B C 1
ATOM 2670 O O . ILE B 1 5 ? -0.280 10.020 23.021 1.00 28.76 2 ILE B O 1
ATOM 2675 N N . ASP B 1 6 ? -0.762 10.198 20.817 1.00 21.60 3 ASP B N 1
ATOM 2676 C CA . ASP B 1 6 ? -0.659 8.768 20.558 1.00 19.48 3 ASP B CA 1
ATOM 2677 C C . ASP B 1 6 ? 0.773 8.419 20.188 1.00 17.09 3 ASP B C 1
ATOM 2678 O O . ASP B 1 6 ? 1.267 8.830 19.142 1.00 16.75 3 ASP B O 1
ATOM 2683 N N . LEU B 1 7 ? 1.435 7.657 21.053 1.00 15.47 4 LEU B N 1
ATOM 2684 C CA . LEU B 1 7 ? 2.826 7.254 20.819 1.00 14.02 4 LEU B CA 1
ATOM 2685 C C . LEU B 1 7 ? 2.981 5.897 20.131 1.00 13.97 4 LEU B C 1
ATOM 2686 O O . LEU B 1 7 ? 4.094 5.401 20.002 1.00 14.17 4 LEU B O 1
ATOM 2691 N N . ALA B 1 8 ? 1.877 5.297 19.687 1.00 13.40 5 ALA B N 1
ATOM 2692 C CA . ALA B 1 8 ? 1.947 4.012 18.983 1.00 13.43 5 ALA B CA 1
ATOM 2693 C C . ALA B 1 8 ? 2.943 4.018 17.795 1.00 13.37 5 ALA B C 1
ATOM 2694 O O . ALA B 1 8 ? 3.669 3.044 17.612 1.00 14.36 5 ALA B O 1
ATOM 2696 N N . PRO B 1 9 ? 3.001 5.110 16.997 1.00 13.62 6 PRO B N 1
ATOM 2697 C CA . PRO B 1 9 ? 3.982 5.037 15.890 1.00 14.01 6 PRO B CA 1
ATOM 2698 C C . PRO B 1 9 ? 5.452 5.001 16.368 1.00 13.93 6 PRO B C 1
ATOM 2699 O O . PRO B 1 9 ? 6.298 4.346 15.751 1.00 14.32 6 PRO B O 1
ATOM 2703 N N . LEU B 1 10 ? 5.737 5.674 17.477 1.00 13.76 7 LEU B N 1
ATOM 2704 C CA . LEU B 1 10 ? 7.065 5.623 18.074 1.00 14.36 7 LEU B CA 1
ATOM 2705 C C . LEU B 1 10 ? 7.391 4.189 18.532 1.00 14.25 7 LEU B C 1
ATOM 2706 O O . LEU B 1 10 ? 8.490 3.687 18.285 1.00 14.31 7 LEU B O 1
ATOM 2711 N N . VAL B 1 11 ? 6.432 3.535 19.189 1.00 13.86 8 VAL B N 1
ATOM 2712 C CA . VAL B 1 11 ? 6.614 2.158 19.664 1.00 13.88 8 VAL B CA 1
ATOM 2713 C C . VAL B 1 11 ? 6.920 1.199 18.510 1.00 14.01 8 VAL B C 1
ATOM 2714 O O . VAL B 1 11 ? 7.786 0.312 18.625 1.00 12.68 8 VAL B O 1
ATOM 2718 N N . ARG B 1 12 ? 6.197 1.382 17.410 1.00 13.81 9 ARG B N 1
ATOM 2719 C CA . ARG B 1 12 ? 6.427 0.612 16.183 1.00 15.01 9 ARG B CA 1
ATOM 2720 C C . ARG B 1 12 ? 7.814 0.873 15.593 1.00 14.80 9 ARG B C 1
ATOM 2721 O O . ARG B 1 12 ? 8.492 -0.057 15.164 1.00 17.88 9 ARG B O 1
ATOM 2729 N N . ARG B 1 13 ? 8.215 2.140 15.574 1.00 15.05 10 ARG B N 1
ATOM 2730 C CA . ARG B 1 13 ? 9.495 2.564 15.011 1.00 17.57 10 ARG B CA 1
ATOM 2731 C C . ARG B 1 13 ? 10.652 1.962 15.812 1.00 18.29 10 ARG B C 1
ATOM 2732 O O . ARG B 1 13 ? 11.701 1.638 15.239 1.00 19.38 10 ARG B O 1
ATOM 2740 N N . LEU B 1 14 ? 10.441 1.779 17.119 1.00 15.08 11 LEU B N 1
ATOM 2741 C CA . LEU B 1 14 ? 11.506 1.330 18.019 1.00 15.62 11 LEU B CA 1
ATOM 2742 C C . LEU B 1 14 ? 11.520 -0.177 18.296 1.00 15.66 11 LEU B C 1
ATOM 2743 O O . LEU B 1 14 ? 12.451 -0.688 18.940 1.00 15.77 11 LEU B O 1
ATOM 2748 N N . ALA B 1 15 ? 10.505 -0.893 17.812 1.00 14.81 12 ALA B N 1
ATOM 2749 C CA . ALA B 1 15 ? 10.468 -2.351 17.975 1.00 14.63 12 ALA B CA 1
ATOM 2750 C C . ALA B 1 15 ? 11.764 -2.934 17.422 1.00 15.01 12 ALA B C 1
ATOM 2751 O O . ALA B 1 15 ? 12.331 -2.408 16.453 1.00 17.23 12 ALA B O 1
ATOM 2753 N N . GLY B 1 16 ? 12.268 -3.983 18.055 1.00 13.35 13 GLY B N 1
ATOM 2754 C CA . GLY B 1 16 ? 13.462 -4.646 17.559 1.00 14.22 13 GLY B CA 1
ATOM 2755 C C . GLY B 1 16 ? 14.786 -3.951 17.831 1.00 14.00 13 GLY B C 1
ATOM 2756 O O . GLY B 1 16 ? 15.822 -4.471 17.441 1.00 16.98 13 GLY B O 1
ATOM 2757 N N . THR B 1 17 ? 14.760 -2.783 18.478 1.00 11.97 14 THR B N 1
ATOM 2758 C CA . THR B 1 17 ? 15.979 -2.046 18.852 1.00 11.19 14 THR B CA 1
ATOM 2759 C C . THR B 1 17 ? 16.187 -2.132 20.379 1.00 10.87 14 THR B C 1
ATOM 2760 O O . THR B 1 17 ? 15.286 -2.567 21.094 1.00 10.57 14 THR B O 1
ATOM 2764 N N . PRO B 1 18 ? 17.354 -1.692 20.894 1.00 10.93 15 PRO B N 1
ATOM 2765 C CA . PRO B 1 18 ? 17.542 -1.701 22.364 1.00 10.03 15 PRO B CA 1
ATOM 2766 C C . PRO B 1 18 ? 16.603 -0.749 23.119 1.00 10.29 15 PRO B C 1
ATOM 2767 O O . PRO B 1 18 ? 16.509 -0.829 24.351 1.00 10.80 15 PRO B O 1
ATOM 2771 N N . LEU B 1 19 ? 15.918 0.125 22.376 1.00 9.90 16 LEU B N 1
ATOM 2772 C CA . LEU B 1 19 ? 14.937 1.066 22.934 1.00 9.85 16 LEU B CA 1
ATOM 2773 C C . LEU B 1 19 ? 13.507 0.524 23.035 1.00 10.32 16 LEU B C 1
ATOM 2774 O O . LEU B 1 19 ? 12.632 1.217 23.562 1.00 11.56 16 LEU B O 1
ATOM 2779 N N . ALA B 1 20 ? 13.268 -0.689 22.531 1.00 11.09 17 ALA B N 1
ATOM 2780 C CA . ALA B 1 20 ? 11.911 -1.288 22.512 1.00 10.56 17 ALA B CA 1
ATOM 2781 C C . ALA B 1 20 ? 11.234 -1.359 23.877 1.00 10.75 17 ALA B C 1
ATOM 2782 O O . ALA B 1 20 ? 10.119 -0.873 24.026 1.00 12.62 17 ALA B O 1
ATOM 2784 N N . GLU B 1 21 ? 11.891 -1.956 24.868 1.00 11.52 18 GLU B N 1
ATOM 2785 C CA . GLU B 1 21 ? 11.302 -2.064 26.212 1.00 13.23 18 GLU B CA 1
ATOM 2786 C C . GLU B 1 21 ? 10.871 -0.699 26.788 1.00 12.09 18 GLU B C 1
ATOM 2787 O O . GLU B 1 21 ? 9.741 -0.541 27.243 1.00 12.76 18 GLU B O 1
ATOM 2793 N N . TRP B 1 22 ? 11.776 0.278 26.754 1.00 11.45 19 TRP B N 1
ATOM 2794 C CA . TRP B 1 22 ? 11.484 1.647 27.175 1.00 11.30 19 TRP B CA 1
ATOM 2795 C C . TRP B 1 22 ? 10.323 2.233 26.413 1.00 10.74 19 TRP B C 1
ATOM 2796 O O . TRP B 1 22 ? 9.400 2.793 27.019 1.00 10.37 19 TRP B O 1
ATOM 2807 N N . ALA B 1 23 ? 10.342 2.109 25.086 1.00 10.55 20 ALA B N 1
ATOM 2808 C CA . ALA B 1 23 ? 9.226 2.636 24.273 1.00 12.48 20 ALA B CA 1
ATOM 2809 C C . ALA B 1 23 ? 7.851 2.060 24.691 1.00 12.96 20 ALA B C 1
ATOM 2810 O O . ALA B 1 23 ? 6.834 2.766 24.641 1.00 15.74 20 ALA B O 1
ATOM 2812 N N . ASN B 1 24 ? 7.827 0.797 25.118 1.00 12.87 21 ASN B N 1
ATOM 2813 C CA . ASN B 1 24 ? 6.580 0.145 25.552 1.00 14.11 21 ASN B CA 1
ATOM 2814 C C . ASN B 1 24 ? 6.002 0.741 26.841 1.00 14.49 21 ASN B C 1
ATOM 2815 O O . ASN B 1 24 ? 4.842 0.496 27.172 1.00 15.85 21 ASN B O 1
ATOM 2820 N N . GLY B 1 25 ? 6.808 1.513 27.568 1.00 14.39 22 GLY B N 1
ATOM 2821 C CA . GLY B 1 25 ? 6.335 2.181 28.775 1.00 15.62 22 GLY B CA 1
ATOM 2822 C C . GLY B 1 25 ? 6.037 3.661 28.602 1.00 14.09 22 GLY B C 1
ATOM 2823 O O . GLY B 1 25 ? 5.501 4.293 29.511 1.00 14.36 22 GLY B O 1
ATOM 2824 N N . LEU B 1 26 ? 6.382 4.219 27.442 1.00 12.72 23 LEU B N 1
ATOM 2825 C CA . LEU B 1 26 ? 6.337 5.668 27.235 1.00 14.16 23 LEU B CA 1
ATOM 2826 C C . LEU B 1 26 ? 4.960 6.305 27.284 1.00 14.51 23 LEU B C 1
ATOM 2827 O O . LEU B 1 26 ? 4.818 7.410 27.814 1.00 14.30 23 LEU B O 1
ATOM 2832 N N . GLN B 1 27 ? 3.959 5.638 26.713 1.00 15.31 24 GLN B N 1
ATOM 2833 C CA . GLN B 1 27 ? 2.622 6.226 26.631 1.00 15.73 24 GLN B CA 1
ATOM 2834 C C . GLN B 1 27 ? 2.077 6.467 28.033 1.00 15.13 24 GLN B C 1
ATOM 2835 O O . GLN B 1 27 ? 1.509 7.526 28.290 1.00 15.92 24 GLN B O 1
ATOM 2841 N N . ALA B 1 28 ? 2.279 5.495 28.927 1.00 14.71 25 ALA B N 1
ATOM 2842 C CA . ALA B 1 28 ? 1.806 5.591 30.312 1.00 16.46 25 ALA B CA 1
ATOM 2843 C C . ALA B 1 28 ? 2.539 6.706 31.074 1.00 16.50 25 ALA B C 1
ATOM 2844 O O . ALA B 1 28 ? 1.930 7.441 31.866 1.00 15.84 25 ALA B O 1
ATOM 2846 N N . GLN B 1 29 ? 3.840 6.831 30.815 1.00 17.06 26 GLN B N 1
ATOM 2847 C CA . GLN B 1 29 ? 4.653 7.890 31.414 1.00 17.01 26 GLN B CA 1
ATOM 2848 C C . GLN B 1 29 ? 4.255 9.260 30.883 1.00 14.86 26 GLN B C 1
ATOM 2849 O O . GLN B 1 29 ? 4.138 10.214 31.652 1.00 15.28 26 GLN B O 1
ATOM 2855 N N . LEU B 1 30 ? 4.054 9.369 29.571 1.00 13.93 27 LEU B N 1
ATOM 2856 C CA . LEU B 1 30 ? 3.626 10.643 28.994 1.00 15.21 27 LEU B CA 1
ATOM 2857 C C . LEU B 1 30 ? 2.258 11.076 29.552 1.00 15.45 27 LEU B C 1
ATOM 2858 O O . LEU B 1 30 ? 2.085 12.239 29.946 1.00 14.57 27 LEU B O 1
ATOM 2863 N N . ASP B 1 31 ? 1.311 10.134 29.602 1.00 14.63 28 ASP B N 1
ATOM 2864 C CA . ASP B 1 31 ? -0.049 10.402 30.092 1.00 16.22 28 ASP B CA 1
ATOM 2865 C C . ASP B 1 31 ? -0.044 10.948 31.527 1.00 15.76 28 ASP B C 1
ATOM 2866 O O . ASP B 1 31 ? -0.741 11.911 31.838 1.00 16.72 28 ASP B O 1
ATOM 2871 N N . THR B 1 32 ? 0.783 10.354 32.379 1.00 14.50 29 THR B N 1
ATOM 2872 C CA . THR B 1 32 ? 0.934 10.799 33.757 1.00 15.05 29 THR B CA 1
ATOM 2873 C C . THR B 1 32 ? 1.573 12.184 33.838 1.00 13.74 29 THR B C 1
ATOM 2874 O O . THR B 1 32 ? 1.118 13.044 34.604 1.00 12.57 29 THR B O 1
ATOM 2878 N N . LYS B 1 33 ? 2.600 12.407 33.027 1.00 12.14 30 LYS B N 1
ATOM 2879 C CA . LYS B 1 33 ? 3.297 13.686 33.019 1.00 13.23 30 LYS B CA 1
ATOM 2880 C C . LYS B 1 33 ? 2.339 14.768 32.555 1.00 13.21 30 LYS B C 1
ATOM 2881 O O . LYS B 1 33 ? 2.255 15.835 33.166 1.00 12.66 30 LYS B O 1
ATOM 2895 N N . SER B 1 35 ? -0.911 14.749 32.898 1.00 14.58 32 SER B N 1
ATOM 2896 C CA . SER B 1 35 ? -1.835 15.021 34.022 1.00 16.24 32 SER B CA 1
ATOM 2897 C C . SER B 1 35 ? -1.254 16.050 34.977 1.00 15.36 32 SER B C 1
ATOM 2898 O O . SER B 1 35 ? -1.946 16.980 35.392 1.00 14.83 32 SER B O 1
ATOM 2901 N N . LYS B 1 36 ? 0.014 15.849 35.340 1.00 16.18 33 LYS B N 1
ATOM 2902 C CA . LYS B 1 36 ? 0.732 16.742 36.251 1.00 17.95 33 LYS B CA 1
ATOM 2903 C C . LYS B 1 36 ? 0.777 18.139 35.665 1.00 15.98 33 LYS B C 1
ATOM 2904 O O . LYS B 1 36 ? 0.619 19.122 36.381 1.00 16.43 33 LYS B O 1
ATOM 2910 N N . GLY B 1 37 ? 1.007 18.203 34.354 1.00 14.77 34 GLY B N 1
ATOM 2911 C CA . GLY B 1 37 ? 1.156 19.466 33.641 1.00 15.06 34 GLY B CA 1
ATOM 2912 C C . GLY B 1 37 ? -0.129 20.099 33.134 1.00 16.68 34 GLY B C 1
ATOM 2913 O O . GLY B 1 37 ? -0.075 21.113 32.434 1.00 18.77 34 GLY B O 1
ATOM 2914 N N . HIS B 1 38 ? -1.284 19.530 33.490 1.00 16.01 35 HIS B N 1
ATOM 2915 C CA . HIS B 1 38 ? -2.574 20.018 32.976 1.00 17.21 35 HIS B CA 1
ATOM 2916 C C . HIS B 1 38 ? -2.778 21.504 33.129 1.00 17.46 35 HIS B C 1
ATOM 2917 O O . HIS B 1 38 ? -3.176 22.174 32.168 1.00 16.05 35 HIS B O 1
ATOM 2924 N N . GLY B 1 39 ? -2.533 22.016 34.338 1.00 17.33 36 GLY B N 1
ATOM 2925 C CA . GLY B 1 39 ? -2.646 23.444 34.649 1.00 18.96 36 GLY B CA 1
ATOM 2926 C C . GLY B 1 39 ? -1.747 24.301 33.764 1.00 21.14 36 GLY B C 1
ATOM 2927 O O . GLY B 1 39 ? -2.207 25.292 33.182 1.00 24.49 36 GLY B O 1
ATOM 2928 N N . ASP B 1 40 ? -0.474 23.914 33.656 1.00 21.36 37 ASP B N 1
ATOM 2929 C CA . ASP B 1 40 ? 0.472 24.561 32.737 1.00 24.86 37 ASP B CA 1
ATOM 2930 C C . ASP B 1 40 ? -0.007 24.543 31.280 1.00 24.05 37 ASP B C 1
ATOM 2931 O O . ASP B 1 40 ? -0.013 25.581 30.618 1.00 27.22 37 ASP B O 1
ATOM 2936 N N . LEU B 1 41 ? -0.411 23.365 30.798 1.00 21.69 38 LEU B N 1
ATOM 2937 C CA . LEU B 1 41 ? -0.904 23.183 29.424 1.00 22.08 38 LEU B CA 1
ATOM 2938 C C . LEU B 1 41 ? -2.149 24.019 29.050 1.00 21.36 38 LEU B C 1
ATOM 2939 O O . LEU B 1 41 ? -2.335 24.375 27.885 1.00 21.25 38 LEU B O 1
ATOM 2944 N N . GLN B 1 42 ? -3.001 24.315 30.026 1.00 20.76 39 GLN B N 1
ATOM 2945 C CA . GLN B 1 42 ? -4.216 25.083 29.753 1.00 22.06 39 GLN B CA 1
ATOM 2946 C C . GLN B 1 42 ? -3.909 26.472 29.234 1.00 21.12 39 GLN B C 1
ATOM 2947 O O . GLN B 1 42 ? -4.671 27.002 28.427 1.00 20.94 39 GLN B O 1
ATOM 2953 N N . ARG B 1 43 ? -2.796 27.050 29.696 1.00 20.54 40 ARG B N 1
ATOM 2954 C CA . ARG B 1 43 ? -2.377 28.383 29.272 1.00 21.81 40 ARG B CA 1
ATOM 2955 C C . ARG B 1 43 ? -2.305 28.465 27.752 1.00 20.00 40 ARG B C 1
ATOM 2956 O O . ARG B 1 43 ? -2.635 29.497 27.185 1.00 18.49 40 ARG B O 1
ATOM 2964 N N . TRP B 1 44 ? -1.880 27.377 27.101 1.00 18.40 41 TRP B N 1
ATOM 2965 C CA . TRP B 1 44 ? -1.584 27.406 25.664 1.00 18.11 41 TRP B CA 1
ATOM 2966 C C . TRP B 1 44 ? -2.544 26.720 24.738 1.00 16.57 41 TRP B C 1
ATOM 2967 O O . TRP B 1 44 ? -2.314 26.700 23.524 1.00 15.64 41 TRP B O 1
ATOM 2978 N N . GLN B 1 45 ? -3.625 26.176 25.298 1.00 16.82 42 GLN B N 1
ATOM 2979 C CA . GLN B 1 45 ? -4.623 25.406 24.547 1.00 18.42 42 GLN B CA 1
ATOM 2980 C C . GLN B 1 45 ? -5.371 26.194 23.480 1.00 17.74 42 GLN B C 1
ATOM 2981 O O . GLN B 1 45 ? -5.525 25.705 22.363 1.00 19.41 42 GLN B O 1
ATOM 2987 N N . SER B 1 46 ? -5.851 27.388 23.831 1.00 17.08 43 SER B N 1
ATOM 2988 C CA . SER B 1 46 ? -6.585 28.219 22.884 1.00 18.86 43 SER B CA 1
ATOM 2989 C C . SER B 1 46 ? -5.718 28.598 21.682 1.00 17.52 43 SER B C 1
ATOM 2990 O O . SER B 1 46 ? -6.209 28.664 20.559 1.00 14.72 43 SER B O 1
ATOM 2993 N N . ALA B 1 47 ? -4.429 28.840 21.914 1.00 17.57 44 ALA B N 1
ATOM 2994 C CA . ALA B 1 47 ? -3.519 29.143 20.813 1.00 15.91 44 ALA B CA 1
ATOM 2995 C C . ALA B 1 47 ? -3.354 27.914 19.901 1.00 15.58 44 ALA B C 1
ATOM 2996 O O . ALA B 1 47 ? -3.483 28.031 18.677 1.00 16.82 44 ALA B O 1
ATOM 2998 N N . LEU B 1 48 ? -3.127 26.737 20.491 1.00 14.33 45 LEU B N 1
ATOM 2999 C CA . LEU B 1 48 ? -3.068 25.485 19.713 1.00 13.86 45 LEU B CA 1
ATOM 3000 C C . LEU B 1 48 ? -4.368 25.182 18.969 1.00 15.50 45 LEU B C 1
ATOM 3001 O O . LEU B 1 48 ? -4.344 24.774 17.803 1.00 16.93 45 LEU B O 1
ATOM 3006 N N . ASP B 1 49 ? -5.494 25.394 19.638 1.00 16.08 46 ASP B N 1
ATOM 3007 C CA . ASP B 1 49 ? -6.809 25.208 19.019 1.00 16.33 46 ASP B CA 1
ATOM 3008 C C . ASP B 1 49 ? -7.103 26.165 17.859 1.00 15.46 46 ASP B C 1
ATOM 3009 O O . ASP B 1 49 ? -7.873 25.831 16.964 1.00 16.71 46 ASP B O 1
ATOM 3014 N N . ALA B 1 50 ? -6.490 27.345 17.880 1.00 15.00 47 ALA B N 1
ATOM 3015 C CA . ALA B 1 50 ? -6.704 28.349 16.843 1.00 14.57 47 ALA B CA 1
ATOM 3016 C C . ALA B 1 50 ? -5.889 28.088 15.562 1.00 14.46 47 ALA B C 1
ATOM 3017 O O . ALA B 1 50 ? -6.127 28.733 14.541 1.00 14.09 47 ALA B O 1
ATOM 3019 N N . LEU B 1 51 ? -4.925 27.164 15.614 1.00 12.79 48 LEU B N 1
ATOM 3020 C CA . LEU B 1 51 ? -4.104 26.858 14.436 1.00 12.51 48 LEU B CA 1
ATOM 3021 C C . LEU B 1 51 ? -4.957 26.341 13.277 1.00 13.71 48 LEU B C 1
ATOM 3022 O O . LEU B 1 51 ? -5.611 25.319 13.410 1.00 13.59 48 LEU B O 1
ATOM 3027 N N . PRO B 1 52 ? -4.944 27.048 12.131 1.00 15.06 49 PRO B N 1
ATOM 3028 C CA . PRO B 1 52 ? -5.770 26.670 10.978 1.00 15.95 49 PRO B CA 1
ATOM 3029 C C . PRO B 1 52 ? -5.371 25.308 10.430 1.00 16.48 49 PRO B C 1
ATOM 3030 O O . PRO B 1 52 ? -4.190 24.947 10.467 1.00 14.84 49 PRO B O 1
ATOM 3034 N N . ALA B 1 53 ? -6.351 24.564 9.932 1.00 16.33 50 ALA B N 1
ATOM 3035 C CA . ALA B 1 53 ? -6.097 23.284 9.283 1.00 17.71 50 ALA B CA 1
ATOM 3036 C C . ALA B 1 53 ? -5.425 23.531 7.920 1.00 17.36 50 ALA B C 1
ATOM 3037 O O . ALA B 1 53 ? -6.041 24.046 7.010 1.00 17.91 50 ALA B O 1
ATOM 3039 N N . LEU B 1 54 ? -4.142 23.209 7.803 1.00 18.58 51 LEU B N 1
ATOM 3040 C CA . LEU B 1 54 ? -3.417 23.405 6.547 1.00 17.98 51 LEU B CA 1
ATOM 3041 C C . LEU B 1 54 ? -2.453 22.257 6.408 1.00 17.82 51 LEU B C 1
ATOM 3042 O O . LEU B 1 54 ? -1.990 21.725 7.405 1.00 20.96 51 LEU B O 1
ATOM 3047 N N A GLN B 1 55 ? -2.167 21.824 5.190 0.50 17.87 52 GLN B N 1
ATOM 3048 N N B GLN B 1 55 ? -2.146 21.923 5.156 0.50 17.20 52 GLN B N 1
ATOM 3049 C CA A GLN B 1 55 ? -1.115 20.827 5.016 0.50 19.08 52 GLN B CA 1
ATOM 3050 C CA B GLN B 1 55 ? -1.206 20.870 4.801 0.50 17.96 52 GLN B CA 1
ATOM 3051 C C A GLN B 1 55 ? -0.172 21.283 3.913 0.50 17.26 52 GLN B C 1
ATOM 3052 C C B GLN B 1 55 ? -0.145 21.448 3.882 0.50 16.49 52 GLN B C 1
ATOM 3053 O O A GLN B 1 55 ? -0.618 21.763 2.868 0.50 16.29 52 GLN B O 1
ATOM 3054 O O B GLN B 1 55 ? -0.484 22.143 2.923 0.50 14.56 52 GLN B O 1
ATOM 3065 N N . PRO B 1 56 ? 1.142 21.169 4.165 1.00 16.69 53 PRO B N 1
ATOM 3066 C CA . PRO B 1 56 ? 2.179 21.704 3.278 1.00 16.23 53 PRO B CA 1
ATOM 3067 C C . PRO B 1 56 ? 2.120 21.059 1.906 1.00 16.26 53 PRO B C 1
ATOM 3068 O O . PRO B 1 56 ? 1.790 19.888 1.793 1.00 14.89 53 PRO B O 1
ATOM 3072 N N . GLU B 1 57 ? 2.409 21.841 0.880 1.00 17.62 54 GLU B N 1
ATOM 3073 C CA . GLU B 1 57 ? 2.582 21.311 -0.481 1.00 20.09 54 GLU B CA 1
ATOM 3074 C C . GLU B 1 57 ? 4.074 21.105 -0.721 1.00 19.77 54 GLU B C 1
ATOM 3075 O O . GLU B 1 57 ? 4.478 20.317 -1.554 1.00 19.67 54 GLU B O 1
ATOM 3081 N N . LYS B 1 58 ? 4.887 21.812 0.052 1.00 22.03 55 LYS B N 1
ATOM 3082 C CA . LYS B 1 58 ? 6.335 21.764 -0.080 1.00 20.29 55 LYS B CA 1
ATOM 3083 C C . LYS B 1 58 ? 6.928 21.871 1.328 1.00 17.46 55 LYS B C 1
ATOM 3084 O O . LYS B 1 58 ? 6.502 22.715 2.127 1.00 15.47 55 LYS B O 1
ATOM 3090 N N . VAL B 1 59 ? 7.877 20.992 1.642 1.00 14.07 56 VAL B N 1
ATOM 3091 C CA . VAL B 1 59 ? 8.532 21.000 2.960 1.00 13.83 56 VAL B CA 1
ATOM 3092 C C . VAL B 1 59 ? 10.042 20.985 2.720 1.00 14.30 56 VAL B C 1
ATOM 3093 O O . VAL B 1 59 ? 10.536 20.139 1.956 1.00 13.14 56 VAL B O 1
ATOM 3097 N N . ASP B 1 60 ? 10.746 21.952 3.319 1.00 14.30 57 ASP B N 1
ATOM 3098 C CA . ASP B 1 60 ? 12.212 21.955 3.402 1.00 14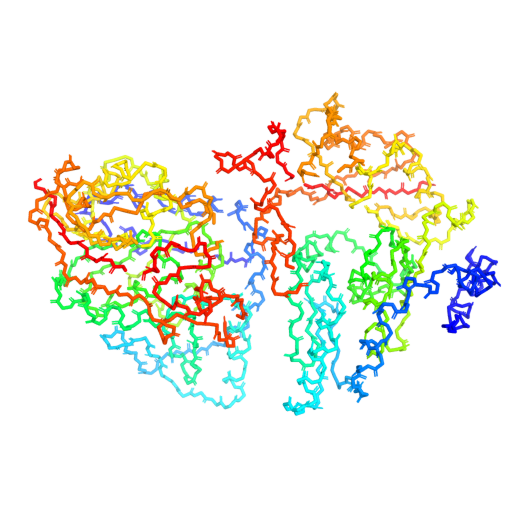.84 57 ASP B CA 1
ATOM 3099 C C . ASP B 1 60 ? 12.648 21.940 4.863 1.00 14.18 57 ASP B C 1
ATOM 3100 O O . ASP B 1 60 ? 12.317 22.861 5.650 1.00 13.84 57 ASP B O 1
ATOM 3105 N N . LEU B 1 61 ? 13.398 20.898 5.213 1.00 13.10 58 LEU B N 1
ATOM 3106 C CA . LEU B 1 61 ? 13.987 20.762 6.534 1.00 12.37 58 LEU B CA 1
ATOM 3107 C C . LEU B 1 61 ? 15.491 20.644 6.395 1.00 11.16 58 LEU B C 1
ATOM 3108 O O . LEU B 1 61 ? 16.215 20.623 7.385 1.00 12.28 58 LEU B O 1
ATOM 3113 N N . THR B 1 62 ? 15.958 20.562 5.159 1.00 11.08 59 THR B N 1
ATOM 3114 C CA . THR B 1 62 ? 17.370 20.313 4.905 1.00 12.43 59 THR B CA 1
ATOM 3115 C C . THR B 1 62 ? 18.248 21.573 5.008 1.00 12.29 59 THR B C 1
ATOM 3116 O O . THR B 1 62 ? 19.314 21.523 5.620 1.00 13.92 59 THR B O 1
ATOM 3120 N N . ASP B 1 63 ? 17.792 22.687 4.432 1.00 11.80 60 ASP B N 1
ATOM 3121 C CA . ASP B 1 63 ? 18.562 23.938 4.379 1.00 13.71 60 ASP B CA 1
ATOM 3122 C C . ASP B 1 63 ? 17.967 25.010 5.298 1.00 13.11 60 ASP B C 1
ATOM 3123 O O . ASP B 1 63 ? 18.573 26.060 5.526 1.00 15.34 60 ASP B O 1
ATOM 3128 N N . SER B 1 64 ? 16.785 24.727 5.824 1.00 11.54 61 SER B N 1
ATOM 3129 C CA . SER B 1 64 ? 16.062 25.623 6.722 1.00 11.29 61 SER B CA 1
ATOM 3130 C C . SER B 1 64 ? 14.824 24.865 7.226 1.00 12.07 61 SER B C 1
ATOM 3131 O O . SER B 1 64 ? 14.661 23.685 6.922 1.00 12.65 61 SER B O 1
ATOM 3134 N N . PHE B 1 65 ? 13.974 25.526 8.013 1.00 11.23 62 PHE B N 1
ATOM 3135 C CA . PHE B 1 65 ? 12.628 25.026 8.288 1.00 9.45 62 PHE B CA 1
ATOM 3136 C C . PHE B 1 65 ? 11.700 25.939 7.503 1.00 9.52 62 PHE B C 1
ATOM 3137 O O . PHE B 1 65 ? 11.471 27.091 7.896 1.00 9.42 62 PHE B O 1
ATOM 3145 N N . THR B 1 66 ? 11.181 25.424 6.389 1.00 10.57 63 THR B N 1
ATOM 3146 C CA . THR B 1 66 ? 10.275 26.170 5.526 1.00 10.55 63 THR B CA 1
ATOM 3147 C C . THR B 1 66 ? 9.135 25.257 5.043 1.00 10.75 63 THR B C 1
ATOM 3148 O O . THR B 1 66 ? 9.370 24.203 4.414 1.00 11.52 63 THR B O 1
ATOM 3152 N N . LEU B 1 67 ? 7.910 25.675 5.343 1.00 9.75 64 LEU B N 1
ATOM 3153 C CA . LEU B 1 67 ? 6.704 24.975 4.893 1.00 10.13 64 LEU B CA 1
ATOM 3154 C C . LEU B 1 67 ? 5.936 25.915 4.003 1.00 10.92 64 LEU B C 1
ATOM 3155 O O . LEU B 1 67 ? 5.748 27.087 4.346 1.00 10.01 64 LEU B O 1
ATOM 3160 N N . GLU B 1 68 ? 5.496 25.407 2.862 1.00 11.95 65 GLU B N 1
ATOM 3161 C CA . GLU B 1 68 ? 4.773 26.231 1.895 1.00 14.40 65 GLU B CA 1
ATOM 3162 C C . GLU B 1 68 ? 3.447 25.588 1.520 1.00 15.48 65 GLU B C 1
ATOM 3163 O O . GLU B 1 68 ? 3.365 24.365 1.405 1.00 17.29 65 GLU B O 1
ATOM 3169 N N . THR B 1 69 ? 2.420 26.415 1.334 1.00 15.64 66 THR B N 1
ATOM 3170 C CA . THR B 1 69 ? 1.128 25.938 0.854 1.00 17.22 66 THR B CA 1
ATOM 3171 C C . THR B 1 69 ? 0.296 27.102 0.326 1.00 19.53 66 THR B C 1
ATOM 3172 O O . THR B 1 69 ? 0.629 28.265 0.566 1.00 19.38 66 THR B O 1
ATOM 3176 N N . GLU B 1 70 ? -0.783 26.791 -0.387 1.00 20.05 67 GLU B N 1
ATOM 3177 C CA . GLU B 1 70 ? -1.757 27.812 -0.760 1.00 22.28 67 GLU B CA 1
ATOM 3178 C C . GLU B 1 70 ? -2.476 28.326 0.497 1.00 21.58 67 GLU B C 1
ATOM 3179 O O . GLU B 1 70 ? -3.153 27.574 1.196 1.00 24.26 67 GLU B O 1
ATOM 3185 N N . CYS B 1 71 ? -2.323 29.611 0.782 1.00 23.07 68 CYS B N 1
ATOM 3186 C CA . CYS B 1 71 ? -2.867 30.195 1.995 1.00 24.65 68 CYS B CA 1
ATOM 3187 C C . CYS B 1 71 ? -3.150 31.679 1.745 1.00 25.70 68 CYS B C 1
ATOM 3188 O O . CYS B 1 71 ? -2.239 32.440 1.416 1.00 29.68 68 CYS B O 1
ATOM 3191 N N . ASP B 1 72 ? -4.409 32.084 1.883 1.00 21.66 69 ASP B N 1
ATOM 3192 C CA . ASP B 1 72 ? -4.773 33.497 1.709 1.00 26.11 69 ASP B CA 1
ATOM 3193 C C . ASP B 1 72 ? -4.473 34.353 2.953 1.00 25.06 69 ASP B C 1
ATOM 3194 O O . ASP B 1 72 ? -4.136 33.830 4.021 1.00 23.57 69 ASP B O 1
ATOM 3199 N N . GLY B 1 73 ? -4.595 35.666 2.795 1.00 23.20 70 GLY B N 1
ATOM 3200 C CA . GLY B 1 73 ? -4.311 36.627 3.855 1.00 23.89 70 GLY B CA 1
ATOM 3201 C C . GLY B 1 73 ? -5.073 36.428 5.155 1.00 22.99 70 GLY B C 1
ATOM 3202 O O . GLY B 1 73 ? -4.499 36.569 6.226 1.00 24.17 70 GLY B O 1
ATOM 3203 N N . GLU B 1 74 ? -6.358 36.092 5.064 1.00 21.73 71 GLU B N 1
ATOM 3204 C CA . GLU B 1 74 ? -7.210 35.923 6.253 1.00 24.71 71 GLU B CA 1
ATOM 3205 C C . GLU B 1 74 ? -6.840 34.705 7.114 1.00 21.57 71 GLU B C 1
ATOM 3206 O O . GLU B 1 74 ? -6.919 34.747 8.355 1.00 19.32 71 GLU B O 1
ATOM 3212 N N . THR B 1 75 ? -6.442 33.623 6.451 1.00 19.60 72 THR B N 1
ATOM 3213 C CA . THR B 1 75 ? -5.952 32.415 7.126 1.00 18.02 72 THR B CA 1
ATOM 3214 C C . THR B 1 75 ? -4.571 32.661 7.742 1.00 16.30 72 THR B C 1
ATOM 3215 O O . THR B 1 75 ? -4.289 32.245 8.873 1.00 14.32 72 THR B O 1
ATOM 3219 N N . ARG B 1 76 ? -3.721 33.360 6.998 1.00 17.08 73 ARG B N 1
ATOM 3220 C CA . ARG B 1 76 ? -2.390 33.724 7.476 1.00 20.03 73 ARG B CA 1
ATOM 3221 C C . ARG B 1 76 ? -2.457 34.584 8.739 1.00 19.73 73 ARG B C 1
ATOM 3222 O O . ARG B 1 76 ? -1.624 34.429 9.642 1.00 20.85 73 ARG B O 1
ATOM 3230 N N . THR B 1 77 ? -3.443 35.484 8.787 1.00 18.71 74 THR B N 1
ATOM 3231 C CA . THR B 1 77 ? -3.689 36.347 9.943 1.00 17.79 74 THR B CA 1
ATOM 3232 C C . THR B 1 77 ? -4.034 35.513 11.170 1.00 14.54 74 THR B C 1
ATOM 3233 O O . THR B 1 77 ? -3.505 35.751 12.251 1.00 12.44 74 THR B O 1
ATOM 3237 N N . VAL B 1 78 ? -4.926 34.542 10.989 1.00 14.20 75 VAL B N 1
ATOM 3238 C CA . VAL B 1 78 ? -5.300 33.606 12.044 1.00 13.75 75 VAL B CA 1
ATOM 3239 C C . VAL B 1 78 ? -4.073 32.777 12.471 1.00 12.18 75 VAL B C 1
ATOM 3240 O O . VAL B 1 78 ? -3.806 32.634 13.666 1.00 12.27 75 VAL B O 1
ATOM 3244 N N . LEU B 1 79 ? -3.335 32.251 11.492 1.00 11.53 76 LEU B N 1
ATOM 3245 C CA . LEU B 1 79 ? -2.129 31.477 11.770 1.00 11.72 76 LEU B CA 1
ATOM 3246 C C . LEU B 1 79 ? -1.127 32.266 12.610 1.00 11.98 76 LEU B C 1
ATOM 3247 O O . LEU B 1 79 ? -0.609 31.748 13.628 1.00 12.84 76 LEU B O 1
ATOM 3252 N N . ARG B 1 80 ? -0.852 33.495 12.171 1.00 11.45 77 ARG B N 1
ATOM 3253 C CA . ARG B 1 80 ? 0.118 34.372 12.842 1.00 12.43 77 ARG B CA 1
ATOM 3254 C C . ARG B 1 80 ? -0.290 34.637 14.299 1.00 11.55 77 ARG B C 1
ATOM 3255 O O . ARG B 1 80 ? 0.516 34.493 15.210 1.00 9.95 77 ARG B O 1
ATOM 3263 N N . LYS B 1 81 ? -1.550 35.016 14.499 1.00 11.48 78 LYS B N 1
ATOM 3264 C CA . LYS B 1 81 ? -2.076 35.318 15.836 1.00 12.54 78 LYS B CA 1
ATOM 3265 C C . LYS B 1 81 ? -1.961 34.113 16.793 1.00 11.43 78 LYS B C 1
ATOM 3266 O O . LYS B 1 81 ? -1.606 34.273 17.966 1.00 12.07 78 LYS B O 1
ATOM 3272 N N . ALA B 1 82 ? -2.281 32.921 16.290 1.00 9.95 79 ALA B N 1
ATOM 3273 C CA . ALA B 1 82 ? -2.214 31.687 17.066 1.00 10.78 79 ALA B CA 1
ATOM 3274 C C . ALA B 1 82 ? -0.769 31.417 17.481 1.00 10.62 79 ALA B C 1
ATOM 3275 O O . ALA B 1 82 ? -0.476 31.152 18.653 1.00 11.93 79 ALA B O 1
ATOM 3277 N N . LEU B 1 83 ? 0.131 31.493 16.512 1.00 10.22 80 LEU B N 1
ATOM 3278 C CA . LEU B 1 83 ? 1.547 31.293 16.778 1.00 9.64 80 LEU B CA 1
ATOM 3279 C C . LEU B 1 83 ? 2.096 32.304 17.773 1.00 9.53 80 LEU B C 1
ATOM 3280 O O . LEU B 1 83 ? 2.889 31.938 18.632 1.00 8.60 80 LEU B O 1
ATOM 3285 N N . LEU B 1 84 ? 1.664 33.565 17.677 1.00 10.02 81 LEU B N 1
ATOM 3286 C CA . LEU B 1 84 ? 2.114 34.582 18.637 1.00 9.69 81 LEU B CA 1
ATOM 3287 C C . LEU B 1 84 ? 1.618 34.278 20.041 1.00 9.43 81 LEU B C 1
ATOM 3288 O O . LEU B 1 84 ? 2.222 34.707 21.023 1.00 10.69 81 LEU B O 1
ATOM 3293 N N . GLY B 1 85 ? 0.517 33.538 20.128 1.00 9.96 82 GLY B N 1
ATOM 3294 C CA . GLY B 1 85 ? -0.046 33.115 21.419 1.00 10.23 82 GLY B CA 1
ATOM 3295 C C . GLY B 1 85 ? 0.851 32.116 22.133 1.00 10.05 82 GLY B C 1
ATOM 3296 O O . GLY B 1 85 ? 0.642 31.815 23.295 1.00 12.91 82 GLY B O 1
ATOM 3297 N N . LEU B 1 86 ? 1.842 31.580 21.434 1.00 9.51 83 LEU B N 1
ATOM 3298 C CA . LEU B 1 86 ? 2.803 30.674 22.056 1.00 9.44 83 LEU B CA 1
ATOM 3299 C C . LEU B 1 86 ? 4.144 31.354 22.353 1.00 10.02 83 LEU B C 1
ATOM 3300 O O . LEU B 1 86 ? 5.150 30.669 22.603 1.00 10.45 83 LEU B O 1
ATOM 3305 N N . SER B 1 87 ? 4.169 32.683 22.328 1.00 9.60 84 SER B N 1
ATOM 3306 C CA . SER B 1 87 ? 5.391 33.416 22.665 1.00 9.89 84 SER B CA 1
ATOM 3307 C C . SER B 1 87 ? 5.721 33.188 24.146 1.00 10.53 84 SER B C 1
ATOM 3308 O O . SER B 1 87 ? 4.807 32.993 24.946 1.00 9.52 84 SER B O 1
ATOM 3311 N N . PRO B 1 88 ? 7.020 33.229 24.529 1.00 11.76 85 PRO B N 1
ATOM 3312 C CA . PRO B 1 88 ? 8.235 33.556 23.750 1.00 10.96 85 PRO B CA 1
ATOM 3313 C C . PRO B 1 88 ? 8.856 32.387 22.967 1.00 10.82 85 PRO B C 1
ATOM 3314 O O . PRO B 1 88 ? 8.971 31.282 23.502 1.00 11.67 85 PRO B O 1
ATOM 3318 N N . TRP B 1 89 ? 9.261 32.652 21.721 1.00 9.18 86 TRP B N 1
ATOM 3319 C CA . TRP B 1 89 ? 9.906 31.649 20.844 1.00 8.62 86 TRP B CA 1
ATOM 3320 C C . TRP B 1 89 ? 11.409 31.814 20.861 1.00 8.28 86 TRP B C 1
ATOM 3321 O O . TRP B 1 89 ? 11.915 32.872 20.480 1.00 7.85 86 TRP B O 1
ATOM 3332 N N . ARG B 1 90 ? 12.140 30.778 21.282 1.00 7.99 87 ARG B N 1
ATOM 3333 C CA . ARG B 1 90 ? 13.603 30.908 21.432 1.00 8.34 87 ARG B CA 1
ATOM 3334 C C . ARG B 1 90 ? 14.402 30.286 20.288 1.00 8.79 87 ARG B C 1
ATOM 3335 O O . ARG B 1 90 ? 15.057 31.011 19.548 1.00 10.46 87 ARG B O 1
ATOM 3343 N N . LYS B 1 91 ? 14.326 28.971 20.093 1.00 9.04 88 LYS B N 1
ATOM 3344 C CA . LYS B 1 91 ? 15.089 28.362 18.991 1.00 8.56 88 LYS B CA 1
ATOM 3345 C C . LYS B 1 91 ? 14.310 28.469 17.704 1.00 7.93 88 LYS B C 1
ATOM 3346 O O . LYS B 1 91 ? 13.087 28.367 17.715 1.00 9.28 88 LYS B O 1
ATOM 3352 N N . GLY B 1 92 ? 15.014 28.644 16.593 1.00 7.46 89 GLY B N 1
ATOM 3353 C CA . GLY B 1 92 ? 14.365 28.796 15.275 1.00 7.37 89 GLY B CA 1
ATOM 3354 C C . GLY B 1 92 ? 15.364 29.362 14.288 1.00 7.00 89 GLY B C 1
ATOM 3355 O O . GLY B 1 92 ? 16.556 29.145 14.432 1.00 6.79 89 GLY B O 1
ATOM 3356 N N . PRO B 1 93 ? 14.901 30.096 13.271 1.00 6.88 90 PRO B N 1
ATOM 3357 C CA . PRO B 1 93 ? 13.546 30.556 12.954 1.00 7.29 90 PRO B CA 1
ATOM 3358 C C . PRO B 1 93 ? 12.736 29.508 12.164 1.00 7.77 90 PRO B C 1
ATOM 3359 O O . PRO B 1 93 ? 13.312 28.542 11.620 1.00 8.55 90 PRO B O 1
ATOM 3363 N N . PHE B 1 94 ? 11.423 29.694 12.121 1.00 7.62 91 PHE B N 1
ATOM 3364 C CA . PHE B 1 94 ? 10.531 28.819 11.363 1.00 7.84 91 PHE B CA 1
ATOM 3365 C C . PHE B 1 94 ? 9.800 29.675 10.317 1.00 8.15 91 PHE B C 1
ATOM 3366 O O . PHE B 1 94 ? 9.275 30.743 10.656 1.00 9.33 91 PHE B O 1
ATOM 3374 N N A ASN B 1 95 ? 9.738 29.188 9.088 0.50 7.79 92 ASN B N 1
ATOM 3375 N N B ASN B 1 95 ? 9.782 29.242 9.052 0.50 8.02 92 ASN B N 1
ATOM 3376 C CA A ASN B 1 95 ? 8.924 29.816 8.060 0.50 8.39 92 ASN B CA 1
ATOM 3377 C CA B ASN B 1 95 ? 8.908 29.847 8.013 0.50 8.89 92 ASN B CA 1
ATOM 3378 C C A ASN B 1 95 ? 7.705 28.935 7.824 0.50 9.17 92 ASN B C 1
ATOM 3379 C C B ASN B 1 95 ? 7.705 28.935 7.837 0.50 9.31 92 ASN B C 1
ATOM 3380 O O A ASN B 1 95 ? 7.813 27.846 7.244 0.50 8.66 92 ASN B O 1
ATOM 3381 O O B ASN B 1 95 ? 7.825 27.826 7.296 0.50 8.68 92 ASN B O 1
ATOM 3390 N N . VAL B 1 96 ? 6.557 29.404 8.317 1.00 9.15 93 VAL B N 1
ATOM 3391 C CA . VAL B 1 96 ? 5.354 28.599 8.398 1.00 9.71 93 VAL B CA 1
ATOM 3392 C C . VAL B 1 96 ? 4.303 29.216 7.474 1.00 10.56 93 VAL B C 1
ATOM 3393 O O . VAL B 1 96 ? 3.573 30.120 7.868 1.00 9.63 93 VAL B O 1
ATOM 3397 N N . PHE B 1 97 ? 4.275 28.750 6.229 1.00 10.94 94 PHE B N 1
ATOM 3398 C CA . PHE B 1 97 ? 3.289 29.203 5.247 1.00 11.45 94 PHE B CA 1
ATOM 3399 C C . PHE B 1 97 ? 3.310 30.727 5.067 1.00 12.00 94 PHE B C 1
ATOM 3400 O O . PHE B 1 97 ? 2.268 31.374 4.996 1.00 14.55 94 PHE B O 1
ATOM 3408 N N . GLY B 1 98 ? 4.507 31.306 5.006 1.00 11.95 95 GLY B N 1
ATOM 3409 C CA . GLY B 1 98 ? 4.614 32.747 4.836 1.00 12.50 95 GLY B CA 1
ATOM 3410 C C . GLY B 1 98 ? 4.588 33.515 6.148 1.00 12.56 95 GLY B C 1
ATOM 3411 O O . GLY B 1 98 ? 4.771 34.721 6.143 1.00 13.06 95 GLY B O 1
ATOM 3412 N N . VAL B 1 99 ? 4.339 32.836 7.268 1.00 11.00 96 VAL B N 1
ATOM 3413 C CA . VAL B 1 99 ? 4.477 33.458 8.591 1.00 11.73 96 VAL B CA 1
ATOM 3414 C C . VAL B 1 99 ? 5.884 33.188 9.091 1.00 11.67 96 VAL B C 1
ATOM 3415 O O . VAL B 1 99 ? 6.267 32.028 9.297 1.00 12.45 96 VAL B O 1
ATOM 3419 N N . HIS B 1 100 ? 6.658 34.253 9.278 1.00 9.95 97 HIS B N 1
ATOM 3420 C CA . HIS B 1 100 ? 8.042 34.091 9.715 1.00 10.93 97 HIS B CA 1
ATOM 3421 C C . HIS B 1 100 ? 8.149 34.184 11.204 1.00 9.01 97 HIS B C 1
ATOM 3422 O O . HIS B 1 100 ? 8.017 35.261 11.764 1.00 8.69 97 HIS B O 1
ATOM 3429 N N . ILE B 1 101 ? 8.374 33.053 11.864 1.00 9.02 98 ILE B N 1
ATOM 3430 C CA . ILE B 1 101 ? 8.575 33.084 13.307 1.00 8.71 98 ILE B CA 1
ATOM 3431 C C . ILE B 1 101 ? 10.028 33.439 13.506 1.00 9.17 98 ILE B C 1
ATOM 3432 O O . ILE B 1 101 ? 10.917 32.570 13.446 1.00 8.63 98 ILE B O 1
ATOM 3437 N N . ASP B 1 102 ? 10.266 34.731 13.727 1.00 9.40 99 ASP B N 1
ATOM 3438 C CA . ASP B 1 102 ? 11.608 35.237 13.952 1.00 10.24 99 ASP B CA 1
ATOM 3439 C C . ASP B 1 102 ? 11.976 35.102 15.429 1.00 10.36 99 ASP B C 1
ATOM 3440 O O . ASP B 1 102 ? 11.703 35.983 16.264 1.00 10.50 99 ASP B O 1
ATOM 3445 N N . THR B 1 103 ? 12.594 33.965 15.728 1.00 8.95 100 THR B N 1
ATOM 3446 C CA . THR B 1 103 ? 12.846 33.549 17.102 1.00 8.51 100 THR B CA 1
ATOM 3447 C C . THR B 1 103 ? 14.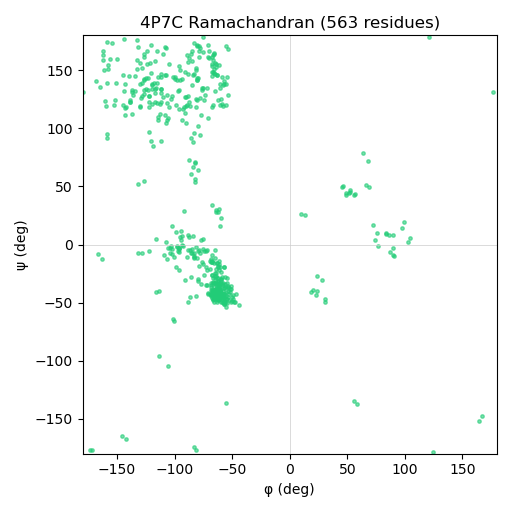052 34.309 17.640 1.00 8.08 100 THR B C 1
ATOM 3448 O O . THR B 1 103 ? 14.777 34.978 16.873 1.00 8.87 100 THR B O 1
ATOM 3452 N N . GLU B 1 104 ? 14.249 34.246 18.955 1.00 7.39 101 GLU B N 1
ATOM 3453 C CA . GLU B 1 104 ? 15.404 34.871 19.602 1.00 6.73 101 GLU B CA 1
ATOM 3454 C C . GLU B 1 104 ? 16.724 34.449 18.967 1.00 6.27 101 GLU B C 1
ATOM 3455 O O . GLU B 1 104 ? 17.600 35.296 18.693 1.00 5.88 101 GLU B O 1
ATOM 3461 N N . TRP B 1 105 ? 16.877 33.141 18.762 1.00 6.04 102 TRP B N 1
ATOM 3462 C CA . TRP B 1 105 ? 18.126 32.577 18.223 1.00 6.53 102 TRP B CA 1
ATOM 3463 C C . TRP B 1 105 ? 18.087 32.322 16.748 1.00 6.22 102 TRP B C 1
ATOM 3464 O O . TRP B 1 105 ? 17.091 31.853 16.231 1.00 7.43 102 TRP B O 1
ATOM 3475 N N . ARG B 1 106 ? 19.198 32.592 16.077 1.00 7.03 103 ARG B N 1
ATOM 3476 C CA . ARG B 1 106 ? 19.497 32.060 14.747 1.00 6.73 103 ARG B CA 1
ATOM 3477 C C . ARG B 1 106 ? 20.069 30.633 14.906 1.00 6.78 103 ARG B C 1
ATOM 3478 O O . ARG B 1 106 ? 21.280 30.387 14.696 1.00 6.41 103 ARG B O 1
ATOM 3486 N N . SER B 1 107 ? 19.194 29.703 15.292 1.00 6.47 104 SER B N 1
ATOM 3487 C CA . SER B 1 107 ? 19.584 28.304 15.509 1.00 6.70 104 SER B CA 1
ATOM 3488 C C . SER B 1 107 ? 19.954 27.676 14.176 1.00 6.89 104 SER B C 1
ATOM 3489 O O . SER B 1 107 ? 20.747 26.733 14.148 1.00 7.29 104 SER B O 1
ATOM 3492 N N . ASP B 1 108 ? 19.380 28.200 13.078 1.00 7.05 105 ASP B N 1
ATOM 3493 C CA . ASP B 1 108 ? 19.851 27.839 11.717 1.00 7.87 105 ASP B CA 1
ATOM 3494 C C . ASP B 1 108 ? 21.354 28.052 11.491 1.00 8.10 105 ASP B C 1
ATOM 3495 O O . ASP B 1 108 ? 22.048 27.170 10.968 1.00 9.09 105 ASP B O 1
ATOM 3500 N N . TRP B 1 109 ? 21.871 29.207 11.902 1.00 7.93 106 TRP B N 1
ATOM 3501 C CA . TRP B 1 109 ? 23.309 29.424 11.804 1.00 9.06 106 TRP B CA 1
ATOM 3502 C C . TRP B 1 109 ? 24.137 28.419 12.552 1.00 9.29 106 TRP B C 1
ATOM 3503 O O . TRP B 1 109 ? 25.146 27.925 12.015 1.00 9.67 106 TRP B O 1
ATOM 3514 N N . LYS B 1 110 ? 23.749 28.119 13.791 1.00 8.78 107 LYS B N 1
ATOM 3515 C CA . LYS B 1 110 ? 24.506 27.160 14.600 1.00 10.06 107 LYS B CA 1
ATOM 3516 C C . LYS B 1 110 ? 24.458 25.785 13.959 1.00 10.04 107 LYS B C 1
ATOM 3517 O O . LYS B 1 110 ? 25.487 25.111 13.820 1.00 9.76 107 LYS B O 1
ATOM 3523 N N . TRP B 1 111 ? 23.261 25.379 13.553 1.00 9.16 108 TRP B N 1
ATOM 3524 C CA . TRP B 1 111 ? 23.114 24.136 12.803 1.00 9.32 108 TRP B CA 1
ATOM 3525 C C . TRP B 1 111 ? 24.061 24.009 11.625 1.00 10.52 108 TRP B C 1
ATOM 3526 O O . TRP B 1 111 ? 24.681 22.949 11.448 1.00 10.60 108 TRP B O 1
ATOM 3537 N N . SER B 1 112 ? 24.202 25.074 10.824 1.00 10.62 109 SER B N 1
ATOM 3538 C CA . SER B 1 112 ? 25.125 25.066 9.674 1.00 12.71 109 SER B CA 1
ATOM 3539 C C . SER B 1 112 ? 26.583 24.874 10.058 1.00 13.08 109 SER B C 1
ATOM 3540 O O . SER B 1 112 ? 27.370 24.362 9.256 1.00 14.91 109 SER B O 1
ATOM 3543 N N . ARG B 1 113 ? 26.949 25.322 11.259 1.00 14.79 110 ARG B N 1
ATOM 3544 C CA . ARG B 1 113 ? 28.322 25.179 11.752 1.00 15.73 110 ARG B CA 1
ATOM 3545 C C . ARG B 1 113 ? 28.585 23.753 12.222 1.00 15.86 110 ARG B C 1
ATOM 3546 O O . ARG B 1 113 ? 29.701 23.244 12.074 1.00 19.01 110 ARG B O 1
ATOM 3554 N N . VAL B 1 114 ? 27.549 23.118 12.771 1.00 14.12 111 VAL B N 1
ATOM 3555 C CA . VAL B 1 114 ? 27.637 21.779 13.385 1.00 14.05 111 VAL B CA 1
ATOM 3556 C C . VAL B 1 114 ? 27.425 20.629 12.389 1.00 12.96 111 VAL B C 1
ATOM 3557 O O . VAL B 1 114 ? 28.212 19.685 12.340 1.00 10.90 111 VAL B O 1
ATOM 3561 N N . SER B 1 115 ? 26.365 20.706 11.592 1.00 12.44 112 SER B N 1
ATOM 3562 C CA . SER B 1 115 ? 25.987 19.565 10.755 1.00 13.36 112 SER B CA 1
ATOM 3563 C C . SER B 1 115 ? 27.069 19.024 9.784 1.00 13.90 112 SER B C 1
ATOM 3564 O O . SER B 1 115 ? 27.152 17.804 9.609 1.00 13.49 112 SER B O 1
ATOM 3567 N N . PRO B 1 116 ? 27.915 19.897 9.177 1.00 13.85 113 PRO B N 1
ATOM 3568 C CA . PRO B 1 116 ? 28.894 19.267 8.269 1.00 15.18 113 PRO B CA 1
ATOM 3569 C C . PRO B 1 116 ? 29.865 18.316 8.970 1.00 13.86 113 PRO B C 1
ATOM 3570 O O . PRO B 1 116 ? 30.489 17.509 8.301 1.00 17.00 113 PRO B O 1
ATOM 3574 N N . HIS B 1 117 ? 29.964 18.390 10.300 1.00 12.92 114 HIS B N 1
ATOM 3575 C CA . HIS B 1 117 ? 30.864 17.520 11.063 1.00 12.38 114 HIS B CA 1
ATOM 3576 C C . HIS B 1 117 ? 30.258 16.205 11.421 1.00 12.87 114 HIS B C 1
ATOM 3577 O O . HIS B 1 117 ? 30.954 15.339 11.931 1.00 13.58 114 HIS B O 1
ATOM 3584 N N . LEU B 1 118 ? 28.963 16.042 11.148 1.00 12.70 115 LEU B N 1
ATOM 3585 C CA . LEU B 1 118 ? 28.221 14.864 11.589 1.00 13.28 115 LEU B CA 1
ATOM 3586 C C . LEU B 1 118 ? 27.618 14.079 10.435 1.00 12.28 115 LEU B C 1
ATOM 3587 O O . LEU B 1 118 ? 27.206 14.652 9.436 1.00 12.96 115 LEU B O 1
ATOM 3592 N N . ASP B 1 119 ? 27.536 12.763 10.592 1.00 12.44 116 ASP B N 1
ATOM 3593 C CA . ASP B 1 119 ? 26.785 11.943 9.643 1.00 13.80 116 ASP B CA 1
ATOM 3594 C C . ASP B 1 119 ? 25.603 11.399 10.404 1.00 14.56 116 ASP B C 1
ATOM 3595 O O . ASP B 1 119 ? 25.783 10.616 11.345 1.00 16.04 116 ASP B O 1
ATOM 3600 N N . LEU B 1 120 ? 24.401 11.852 10.049 1.00 11.13 117 LEU B N 1
ATOM 3601 C CA . LEU B 1 120 ? 23.189 11.414 10.768 1.00 10.43 117 LEU B CA 1
ATOM 3602 C C . LEU B 1 120 ? 22.347 10.430 9.968 1.00 10.56 117 LEU B C 1
ATOM 3603 O O . LEU B 1 120 ? 21.350 9.930 10.475 1.00 10.69 117 LEU B O 1
ATOM 3608 N N . LYS B 1 121 ? 22.753 10.143 8.733 1.00 11.53 118 LYS B N 1
ATOM 3609 C CA . LYS B 1 121 ? 21.950 9.310 7.823 1.00 11.53 118 LYS B CA 1
ATOM 3610 C C . LYS B 1 121 ? 21.606 7.960 8.439 1.00 9.85 118 LYS B C 1
ATOM 3611 O O . LYS B 1 121 ? 22.487 7.157 8.755 1.00 9.55 118 LYS B O 1
ATOM 3617 N N . GLY B 1 122 ? 20.311 7.704 8.578 1.00 9.98 119 GLY B N 1
ATOM 3618 C CA . GLY B 1 122 ? 19.829 6.429 9.102 1.00 10.30 119 GLY B CA 1
ATOM 3619 C C . GLY B 1 122 ? 19.965 6.238 10.611 1.00 10.41 119 GLY B C 1
ATOM 3620 O O . GLY B 1 122 ? 19.718 5.151 11.112 1.00 11.93 119 GLY B O 1
ATOM 3621 N N . LYS B 1 123 ? 20.314 7.288 11.353 1.00 9.69 120 LYS B N 1
ATOM 3622 C CA . LYS B 1 123 ? 20.591 7.136 12.775 1.00 9.90 120 LYS B CA 1
ATOM 3623 C C . LYS B 1 123 ? 19.407 7.445 13.691 1.00 7.91 120 LYS B C 1
ATOM 3624 O O . LYS B 1 123 ? 18.550 8.292 13.367 1.00 6.64 120 LYS B O 1
ATOM 3630 N N . ARG B 1 124 ? 19.388 6.763 14.840 1.00 8.06 121 ARG B N 1
ATOM 3631 C CA . ARG B 1 124 ? 18.430 7.045 15.914 1.00 7.58 121 ARG B CA 1
ATOM 3632 C C . ARG B 1 124 ? 19.070 8.099 16.802 1.00 7.08 121 ARG B C 1
ATOM 3633 O O . ARG B 1 124 ? 20.140 7.875 17.354 1.00 6.93 121 ARG B O 1
ATOM 3641 N N . VAL B 1 125 ? 18.419 9.249 16.932 1.00 6.81 122 VAL B N 1
ATOM 3642 C CA . VAL B 1 125 ? 19.033 10.391 17.592 1.00 6.62 122 VAL B CA 1
ATOM 3643 C C . VAL B 1 125 ? 18.221 10.819 18.812 1.00 6.66 122 VAL B C 1
ATOM 3644 O O . VAL B 1 125 ? 16.998 10.807 18.761 1.00 6.46 122 VAL B O 1
ATOM 3648 N N . LEU B 1 126 ? 18.904 11.143 19.909 1.00 6.74 123 LEU B N 1
ATOM 3649 C CA . LEU B 1 126 ? 18.265 11.791 21.061 1.00 7.07 123 LEU B CA 1
ATOM 3650 C C . LEU B 1 126 ? 18.796 13.231 21.191 1.00 7.35 123 LEU B C 1
ATOM 3651 O O . LEU B 1 126 ? 20.018 13.466 21.114 1.00 7.40 123 LEU B O 1
ATOM 3656 N N . ASP B 1 127 ? 17.892 14.179 21.401 1.00 7.71 124 ASP B N 1
ATOM 3657 C CA . ASP B 1 127 ? 18.279 15.582 21.595 1.00 8.90 124 ASP B CA 1
ATOM 3658 C C . ASP B 1 127 ? 17.916 15.996 23.010 1.00 9.09 124 ASP B C 1
ATOM 3659 O O . ASP B 1 127 ? 16.731 16.137 23.338 1.00 8.45 124 ASP B O 1
ATOM 3664 N N . VAL B 1 128 ? 18.926 16.154 23.857 1.00 8.72 125 VAL B N 1
ATOM 3665 C CA . VAL B 1 128 ? 18.715 16.488 25.270 1.00 9.20 125 VAL B CA 1
ATOM 3666 C C . VAL B 1 128 ? 18.689 17.995 25.468 1.00 10.34 125 VAL B C 1
ATOM 3667 O O . VAL B 1 128 ? 19.610 18.698 25.045 1.00 10.25 125 VAL B O 1
ATOM 3671 N N . GLY B 1 129 ? 17.632 18.485 26.113 1.00 11.57 126 GLY B N 1
ATOM 3672 C CA . GLY B 1 129 ? 17.386 19.928 26.236 1.00 12.60 126 GLY B CA 1
ATOM 3673 C C . GLY B 1 129 ? 17.028 20.496 24.873 1.00 13.22 126 GLY B C 1
ATOM 3674 O O . GLY B 1 129 ? 17.601 21.496 24.426 1.00 13.81 126 GLY B O 1
ATOM 3675 N N . CYS B 1 130 ? 16.078 19.851 24.197 1.00 12.77 127 CYS B N 1
ATOM 3676 C CA . CYS B 1 130 ? 15.780 20.192 22.786 1.00 12.45 127 CYS B CA 1
ATOM 3677 C C . CYS B 1 130 ? 15.053 21.535 22.606 1.00 11.22 127 CYS B C 1
ATOM 3678 O O . CYS B 1 130 ? 14.864 21.968 21.477 1.00 11.68 127 CYS B O 1
ATOM 3681 N N . GLY B 1 131 ? 14.667 22.196 23.705 1.00 10.50 128 GLY B N 1
ATOM 3682 C CA . GLY B 1 131 ? 13.827 23.402 23.614 1.00 9.58 128 GLY B CA 1
ATOM 3683 C C . GLY B 1 131 ? 12.559 23.055 22.849 1.00 8.80 128 GLY B C 1
ATOM 3684 O O . GLY B 1 131 ? 11.972 22.000 23.093 1.00 9.94 128 GLY B O 1
ATOM 3685 N N . ASN B 1 132 ? 12.156 23.904 21.904 1.00 8.10 129 ASN B N 1
ATOM 3686 C CA . ASN B 1 132 ? 10.938 23.668 21.112 1.00 7.72 129 ASN B CA 1
ATOM 3687 C C . ASN B 1 132 ? 11.126 22.624 20.025 1.00 7.85 129 ASN B C 1
ATOM 3688 O O . ASN B 1 132 ? 10.214 22.381 19.241 1.00 8.80 129 ASN B O 1
ATOM 3693 N N . GLY B 1 133 ? 12.300 21.999 19.972 1.00 7.29 130 GLY B N 1
ATOM 3694 C CA . GLY B 1 133 ? 12.493 20.907 19.019 1.00 8.34 130 GLY B CA 1
ATOM 3695 C C . GLY B 1 133 ? 12.936 21.337 17.630 1.00 7.61 130 GLY B C 1
ATOM 3696 O O . GLY B 1 133 ? 12.995 20.508 16.710 1.00 7.86 130 GLY B O 1
ATOM 3697 N N . TYR B 1 134 ? 13.267 22.619 17.457 1.00 7.03 131 TYR B N 1
ATOM 3698 C CA . TYR B 1 134 ? 13.782 23.104 16.153 1.00 6.95 131 TYR B CA 1
ATOM 3699 C C . TYR B 1 134 ? 14.822 22.164 15.539 1.00 7.06 131 TYR B C 1
ATOM 3700 O O . TYR B 1 134 ? 14.735 21.786 14.355 1.00 7.26 131 TYR B O 1
ATOM 3709 N N . TYR B 1 135 ? 15.839 21.811 16.320 1.00 6.91 132 TYR B N 1
ATOM 3710 C CA . TYR B 1 135 ? 16.935 21.011 15.760 1.00 8.09 132 TYR B CA 1
ATOM 3711 C C . TYR B 1 135 ? 16.485 19.606 15.391 1.00 7.88 132 TYR B C 1
ATOM 3712 O O . TYR B 1 135 ? 17.071 18.990 14.502 1.00 8.92 132 TYR B O 1
ATOM 3721 N N . GLN B 1 136 ? 15.444 19.101 16.055 1.00 7.12 133 GLN B N 1
ATOM 3722 C CA . GLN B 1 136 ? 14.922 17.772 15.696 1.00 7.92 133 GLN B CA 1
ATOM 3723 C C . GLN B 1 136 ? 14.527 17.763 14.227 1.00 6.86 133 GLN B C 1
ATOM 3724 O O . GLN B 1 136 ? 14.839 16.815 13.500 1.00 6.56 133 GLN B O 1
ATOM 3730 N N . TRP B 1 137 ? 13.817 18.808 13.803 1.00 6.59 134 TRP B N 1
ATOM 3731 C CA . TRP B 1 137 ? 13.411 18.909 12.397 1.00 7.08 134 TRP B CA 1
ATOM 3732 C C . TRP B 1 137 ? 14.600 18.959 11.485 1.00 6.99 134 TRP B C 1
ATOM 3733 O O . TRP B 1 137 ? 14.628 18.275 10.444 1.00 7.58 134 TRP B O 1
ATOM 3744 N N . ARG B 1 138 ? 15.594 19.773 11.852 1.00 6.91 135 ARG B N 1
ATOM 3745 C CA . ARG B 1 138 ? 16.826 19.849 11.056 1.00 7.40 135 ARG B CA 1
ATOM 3746 C C . ARG B 1 138 ? 17.586 18.517 10.980 1.00 6.89 135 ARG B C 1
ATOM 3747 O O . ARG B 1 138 ? 18.135 18.165 9.929 1.00 7.24 135 ARG B O 1
ATOM 3763 N N . LEU B 1 140 ? 16.211 15.537 11.094 1.00 6.18 137 LEU B N 1
ATOM 3764 C CA . LEU B 1 140 ? 15.537 14.732 10.067 1.00 6.36 137 LEU B CA 1
ATOM 3765 C C . LEU B 1 140 ? 15.937 15.229 8.673 1.00 7.08 137 LEU B C 1
ATOM 3766 O O . LEU B 1 140 ? 16.114 14.428 7.744 1.00 7.52 137 LEU B O 1
ATOM 3771 N N . GLY B 1 141 ? 16.056 16.556 8.534 1.00 7.35 138 GLY B N 1
ATOM 3772 C CA . GLY B 1 141 ? 16.468 17.168 7.275 1.00 8.10 138 GLY B CA 1
ATOM 3773 C C . GLY B 1 141 ? 17.835 16.645 6.864 1.00 8.40 138 GLY B C 1
ATOM 3774 O O . GLY B 1 141 ? 18.157 16.587 5.658 1.00 9.97 138 GLY B O 1
ATOM 3775 N N . ALA B 1 142 ? 18.637 16.264 7.856 1.00 7.94 139 ALA B N 1
ATOM 3776 C CA . ALA B 1 142 ? 19.997 15.792 7.619 1.00 8.50 139 ALA B CA 1
ATOM 3777 C C . ALA B 1 142 ? 20.084 14.262 7.513 1.00 9.48 139 ALA B C 1
ATOM 3778 O O . ALA B 1 142 ? 21.188 13.700 7.523 1.00 12.13 139 ALA B O 1
ATOM 3780 N N . GLY B 1 143 ? 18.938 13.584 7.409 1.00 8.25 140 GLY B N 1
ATOM 3781 C CA . GLY B 1 143 ? 18.941 12.142 7.120 1.00 8.59 140 GLY B CA 1
ATOM 3782 C C . GLY B 1 143 ? 18.681 11.221 8.314 1.00 7.67 140 GLY B C 1
ATOM 3783 O O . GLY B 1 143 ? 18.663 9.999 8.161 1.00 8.31 140 GLY B O 1
ATOM 3784 N N . ALA B 1 144 ? 18.435 11.787 9.493 1.00 6.76 141 ALA B N 1
ATOM 3785 C CA . ALA B 1 144 ? 18.185 10.952 10.683 1.00 7.77 141 ALA B CA 1
ATOM 3786 C C . ALA B 1 144 ? 17.001 10.005 10.452 1.00 8.34 141 ALA B C 1
ATOM 3787 O O . ALA B 1 144 ? 15.983 10.395 9.883 1.00 8.29 141 ALA B O 1
ATOM 3789 N N . ASP B 1 145 ? 17.123 8.759 10.891 1.00 9.16 142 ASP B N 1
ATOM 3790 C CA . ASP B 1 145 ? 15.961 7.865 10.805 1.00 10.46 142 ASP B CA 1
ATOM 3791 C C . ASP B 1 145 ? 14.815 8.302 11.735 1.00 10.17 142 ASP B C 1
ATOM 3792 O O . ASP B 1 145 ? 13.634 8.276 11.348 1.00 11.37 142 ASP B O 1
ATOM 3797 N N . SER B 1 146 ? 15.170 8.716 12.958 1.00 10.22 143 SER B N 1
ATOM 3798 C CA . SER B 1 146 ? 14.206 9.200 13.939 1.00 8.76 143 SER B CA 1
ATOM 3799 C C . SER B 1 146 ? 14.924 10.084 14.968 1.00 8.02 143 SER B C 1
ATOM 3800 O O . SER B 1 146 ? 16.143 9.949 15.199 1.00 7.37 143 SER B O 1
ATOM 3803 N N . VAL B 1 147 ? 14.166 10.998 15.572 1.00 6.82 144 VAL B N 1
ATOM 3804 C CA . VAL B 1 147 ? 14.708 11.878 16.593 1.00 6.94 144 VAL B CA 1
ATOM 3805 C C . VAL B 1 147 ? 13.716 11.951 17.751 1.00 7.41 144 VAL B C 1
ATOM 3806 O O . VAL B 1 147 ? 12.526 12.217 17.551 1.00 8.00 144 VAL B O 1
ATOM 3810 N N . ILE B 1 148 ? 14.218 11.710 18.950 1.00 7.10 145 ILE B N 1
ATOM 3811 C CA . ILE B 1 148 ? 13.448 11.976 20.157 1.00 7.30 145 ILE B CA 1
ATOM 3812 C C . ILE B 1 148 ? 14.112 13.142 20.893 1.00 7.37 145 ILE B C 1
ATOM 3813 O O . ILE B 1 148 ? 15.331 13.152 21.059 1.00 7.72 145 ILE B O 1
ATOM 3818 N N . GLY B 1 149 ? 13.314 14.143 21.274 1.00 7.48 146 GLY B N 1
ATOM 3819 C CA . GLY B 1 149 ? 13.814 15.282 22.062 1.00 8.52 146 GLY B CA 1
ATOM 3820 C C . GLY B 1 149 ? 13.278 15.162 23.477 1.00 8.94 146 GLY B C 1
ATOM 3821 O O . GLY B 1 149 ? 12.169 14.670 23.671 1.00 9.02 146 GLY B O 1
ATOM 3822 N N . VAL B 1 150 ? 14.056 15.584 24.466 1.00 8.70 147 VAL B N 1
ATOM 3823 C CA . VAL B 1 150 ? 13.550 15.673 25.847 1.00 9.18 147 VAL B CA 1
ATOM 3824 C C . VAL B 1 150 ? 13.805 17.072 26.397 1.00 10.12 147 VAL B C 1
ATOM 3825 O O . VAL B 1 150 ? 14.916 17.610 26.312 1.00 10.50 147 VAL B O 1
ATOM 3829 N N . ASP B 1 151 ? 12.756 17.677 26.938 1.00 11.26 148 ASP B N 1
ATOM 3830 C CA . ASP B 1 151 ? 12.898 18.954 27.617 1.00 11.99 148 ASP B CA 1
ATOM 3831 C C . ASP B 1 151 ? 11.691 19.134 28.507 1.00 12.88 148 ASP B C 1
ATOM 3832 O O . ASP B 1 151 ? 10.558 19.077 28.014 1.00 11.89 148 ASP B O 1
ATOM 3837 N N . PRO B 1 152 ? 11.921 19.337 29.819 1.00 13.11 149 PRO B N 1
ATOM 3838 C CA . PRO B 1 152 ? 10.823 19.434 30.780 1.00 14.33 149 PRO B CA 1
ATOM 3839 C C . PRO B 1 152 ? 10.285 20.858 30.864 1.00 16.40 149 PRO B C 1
ATOM 3840 O O . PRO B 1 152 ? 10.391 21.504 31.914 1.00 26.49 149 PRO B O 1
ATOM 3844 N N . ASN B 1 153 ? 9.782 21.363 29.755 1.00 10.55 150 ASN B N 1
ATOM 3845 C CA . ASN B 1 153 ? 9.197 22.700 29.725 1.00 12.07 150 ASN B CA 1
ATOM 3846 C C . ASN B 1 153 ? 7.942 22.623 28.869 1.00 10.94 150 ASN B C 1
ATOM 3847 O O . ASN B 1 153 ? 7.979 22.171 27.707 1.00 10.48 150 ASN B O 1
ATOM 3852 N N . TRP B 1 154 ? 6.821 23.040 29.443 1.00 10.64 151 TRP B N 1
ATOM 3853 C CA . TRP B 1 154 ? 5.538 22.843 28.780 1.00 10.56 151 TRP B CA 1
ATOM 3854 C C . TRP B 1 154 ? 5.311 23.721 27.579 1.00 10.14 151 TRP B C 1
ATOM 3855 O O . TRP B 1 154 ? 4.667 23.299 26.626 1.00 11.19 151 TRP B O 1
ATOM 3866 N N . LEU B 1 155 ? 5.807 24.953 27.622 1.00 9.86 152 LEU B N 1
ATOM 3867 C CA . LEU B 1 155 ? 5.726 25.830 26.464 1.00 9.99 152 LEU B CA 1
ATOM 3868 C C . LEU B 1 155 ? 6.515 25.269 25.285 1.00 9.50 152 LEU B C 1
ATOM 3869 O O . LEU B 1 155 ? 6.021 25.284 24.157 1.00 8.63 152 LEU B O 1
ATOM 3874 N N . PHE B 1 156 ? 7.731 24.780 25.552 1.00 9.25 153 PHE B N 1
ATOM 3875 C CA . PHE B 1 156 ? 8.564 24.163 24.499 1.00 9.23 153 PHE B CA 1
ATOM 3876 C C . PHE B 1 156 ? 7.800 23.002 23.872 1.00 8.65 153 PHE B C 1
ATOM 3877 O O . PHE B 1 156 ? 7.785 22.824 22.637 1.00 8.61 153 PHE B O 1
ATOM 3885 N N . PHE B 1 157 ? 7.174 22.207 24.731 1.00 8.11 154 PHE B N 1
ATOM 3886 C CA . PHE B 1 157 ? 6.350 21.087 24.273 1.00 8.11 154 PHE B CA 1
ATOM 3887 C C . PHE B 1 157 ? 5.229 21.543 23.337 1.00 8.42 154 PHE B C 1
ATOM 3888 O O . PHE B 1 157 ? 5.023 20.951 22.268 1.00 8.17 154 PHE B O 1
ATOM 3896 N N . CYS B 1 158 ? 4.504 22.587 23.741 1.00 7.63 155 CYS B N 1
ATOM 3897 C CA . CYS B 1 158 ? 3.422 23.122 22.918 1.00 8.66 155 CYS B CA 1
ATOM 3898 C C . CYS B 1 158 ? 3.898 23.744 21.606 1.00 8.18 155 CYS B C 1
ATOM 3899 O O . CYS B 1 158 ? 3.218 23.625 20.598 1.00 7.96 155 CYS B O 1
ATOM 3902 N N . GLN B 1 159 ? 5.058 24.402 21.618 1.00 7.76 156 GLN B N 1
ATOM 3903 C CA . GLN B 1 159 ? 5.663 24.912 20.377 1.00 7.61 156 GLN B CA 1
ATOM 3904 C C . GLN B 1 159 ? 6.013 23.787 19.391 1.00 7.38 156 GLN B C 1
ATOM 3905 O O . GLN B 1 159 ? 5.784 23.915 18.185 1.00 6.91 156 GLN B O 1
ATOM 3911 N N . PHE B 1 160 ? 6.545 22.672 19.905 1.00 7.18 157 PHE B N 1
ATOM 3912 C CA . PHE B 1 160 ? 6.724 21.475 19.071 1.00 7.58 157 PHE B CA 1
ATOM 3913 C C . PHE B 1 160 ? 5.391 20.956 18.516 1.00 8.06 157 PHE B C 1
ATOM 3914 O O . PHE B 1 160 ? 5.286 20.612 17.318 1.00 9.23 157 PHE B O 1
ATOM 3922 N N . GLN B 1 161 ? 4.381 20.877 19.378 1.00 8.18 158 GLN B N 1
ATOM 3923 C CA . GLN B 1 161 ? 3.067 20.414 18.922 1.00 9.56 158 GLN B CA 1
ATOM 3924 C C . GLN B 1 161 ? 2.553 21.273 17.778 1.00 8.93 158 GLN B C 1
ATOM 3925 O O . GLN B 1 161 ? 1.943 20.747 16.854 1.00 8.89 158 GLN B O 1
ATOM 3931 N N . ALA B 1 162 ? 2.813 22.585 17.847 1.00 8.53 159 ALA B N 1
ATOM 3932 C CA . ALA B 1 162 ? 2.345 23.511 16.817 1.00 8.88 159 ALA B CA 1
ATOM 3933 C C . ALA B 1 162 ? 2.916 23.171 15.453 1.00 9.71 159 ALA B C 1
ATOM 3934 O O . ALA B 1 162 ? 2.184 23.200 14.459 1.00 10.91 159 ALA B O 1
ATOM 3944 N N . GLN B 1 164 ? 4.390 20.142 14.696 1.00 10.08 161 GLN B N 1
ATOM 3945 C CA . GLN B 1 164 ? 3.998 18.766 14.414 1.00 12.43 161 GLN B CA 1
ATOM 3946 C C . GLN B 1 164 ? 2.611 18.671 13.786 1.00 12.60 161 GLN B C 1
ATOM 3947 O O . GLN B 1 164 ? 2.368 17.760 13.013 1.00 14.50 161 GLN B O 1
ATOM 3953 N N . ARG B 1 165 ? 1.724 19.613 14.116 1.00 13.20 162 ARG B N 1
ATOM 3954 C CA . ARG B 1 165 ? 0.399 19.752 13.472 1.00 14.31 162 ARG B CA 1
ATOM 3955 C C . ARG B 1 165 ? 0.523 19.773 11.946 1.00 12.87 162 ARG B C 1
ATOM 3956 O O . ARG B 1 165 ? -0.331 19.230 11.235 1.00 14.88 162 ARG B O 1
ATOM 3964 N N . TYR B 1 166 ? 1.593 20.386 11.447 1.00 11.56 163 TYR B N 1
ATOM 3965 C CA . TYR B 1 166 ? 1.774 20.521 10.014 1.00 10.89 163 TYR B CA 1
ATOM 3966 C C . TYR B 1 166 ? 2.742 19.497 9.432 1.00 11.64 163 TYR B C 1
ATOM 3967 O O . TYR B 1 166 ? 2.837 19.355 8.206 1.00 12.30 163 TYR B O 1
ATOM 3976 N N . LEU B 1 167 ? 3.453 18.788 10.307 1.00 10.58 164 LEU B N 1
ATOM 3977 C CA . LEU B 1 167 ? 4.356 17.726 9.889 1.00 11.29 164 LEU B CA 1
ATOM 3978 C C . LEU B 1 167 ? 4.015 16.436 10.644 1.00 12.30 164 LEU B C 1
ATOM 3979 O O . LEU B 1 167 ? 4.890 15.839 11.269 1.00 13.60 164 LEU B O 1
ATOM 3984 N N . PRO B 1 168 ? 2.750 15.987 10.574 1.00 12.85 165 PRO B N 1
ATOM 3985 C CA . PRO B 1 168 ? 2.312 14.955 11.536 1.00 13.57 165 PRO B CA 1
ATOM 3986 C C . PRO B 1 168 ? 2.866 13.544 11.303 1.00 14.43 165 PRO B C 1
ATOM 3987 O O . PRO B 1 168 ? 2.853 12.719 12.232 1.00 16.60 165 PRO B O 1
ATOM 3991 N N . ASP B 1 169 ? 3.350 13.270 10.096 1.00 14.19 166 ASP B N 1
ATOM 3992 C CA . ASP B 1 169 ? 3.837 11.927 9.749 1.00 16.09 166 ASP B CA 1
ATOM 3993 C C . ASP B 1 169 ? 5.346 11.709 9.871 1.00 14.38 166 ASP B C 1
ATOM 3994 O O . ASP B 1 169 ? 5.828 10.603 9.665 1.00 14.09 166 ASP B O 1
ATOM 3999 N N . LEU B 1 170 ? 6.090 12.758 10.205 1.00 12.82 167 LEU B N 1
ATOM 4000 C CA . LEU B 1 170 ? 7.545 12.636 10.345 1.00 10.99 167 LEU B CA 1
ATOM 4001 C C . LEU B 1 170 ? 7.954 12.048 11.687 1.00 10.23 167 LEU B C 1
ATOM 4002 O O . LEU B 1 170 ? 7.355 12.363 12.714 1.00 11.12 167 LEU B O 1
ATOM 4007 N N . PRO B 1 171 ? 9.008 11.218 11.687 1.00 10.06 168 PRO B N 1
ATOM 4008 C CA . PRO B 1 171 ? 9.431 10.521 12.902 1.00 8.72 168 PRO B CA 1
ATOM 4009 C C . PRO B 1 171 ? 10.247 11.388 13.870 1.00 7.98 168 PRO B C 1
ATOM 4010 O O . PRO B 1 171 ? 11.438 11.138 14.087 1.00 7.26 168 PRO B O 1
ATOM 4014 N N . ALA B 1 172 ? 9.620 12.425 14.403 1.00 6.84 169 ALA B N 1
ATOM 4015 C CA . ALA B 1 172 ? 10.195 13.226 15.477 1.00 7.81 169 ALA B CA 1
ATOM 4016 C C . ALA B 1 172 ? 9.209 13.290 16.625 1.00 8.82 169 ALA B C 1
ATOM 4017 O O . ALA B 1 172 ? 8.001 13.403 16.390 1.00 8.33 169 ALA B O 1
ATOM 4019 N N . TRP B 1 173 ? 9.710 13.229 17.860 1.00 8.31 170 TRP B N 1
ATOM 4020 C CA . TRP B 1 173 ? 8.841 13.305 19.041 1.00 9.34 170 TRP B CA 1
ATOM 4021 C C . TRP B 1 173 ? 9.479 14.139 20.102 1.00 9.97 170 TRP B C 1
ATOM 4022 O O . TRP B 1 173 ? 10.691 14.113 20.248 1.00 9.74 170 TRP B O 1
ATOM 4033 N N . HIS B 1 174 ? 8.663 14.883 20.841 1.00 10.04 171 HIS B N 1
ATOM 4034 C CA . HIS B 1 174 ? 9.140 15.724 21.925 1.00 10.01 171 HIS B CA 1
ATOM 4035 C C . HIS B 1 174 ? 8.550 15.167 23.186 1.00 10.88 171 HIS B C 1
ATOM 4036 O O . HIS B 1 174 ? 7.329 15.066 23.320 1.00 12.70 171 HIS B O 1
ATOM 4043 N N . LEU B 1 175 ? 9.399 14.785 24.128 1.00 9.26 172 LEU B N 1
ATOM 4044 C CA . LEU B 1 175 ? 8.915 14.270 25.411 1.00 10.19 172 LEU B CA 1
ATOM 4045 C C . LEU B 1 175 ? 9.156 15.327 26.477 1.00 10.29 172 LEU B C 1
ATOM 4046 O O . LEU B 1 175 ? 10.264 15.822 26.589 1.00 10.37 172 LEU B O 1
ATOM 4051 N N . PRO B 1 176 ? 8.119 15.677 27.268 1.00 11.23 173 PRO B N 1
ATOM 4052 C CA . PRO B 1 176 ? 8.312 16.726 28.265 1.00 11.71 173 PRO B CA 1
ATOM 4053 C C . PRO B 1 176 ? 8.974 16.165 29.537 1.00 11.59 173 PRO B C 1
ATOM 4054 O O . PRO B 1 176 ? 8.474 16.370 30.630 1.00 11.64 173 PRO B O 1
ATOM 4058 N N . PHE B 1 177 ? 10.118 15.498 29.360 1.00 12.24 174 PHE B N 1
ATOM 4059 C CA . PHE B 1 177 ? 10.847 14.790 30.428 1.00 11.35 174 PHE B CA 1
ATOM 4060 C C . PHE B 1 177 ? 12.223 15.417 30.649 1.00 11.59 174 PHE B C 1
ATOM 4061 O O . PHE B 1 177 ? 12.764 16.080 29.753 1.00 12.71 174 PHE B O 1
ATOM 4069 N N . ALA B 1 178 ? 12.789 15.199 31.837 1.00 10.91 175 ALA B N 1
ATOM 4070 C CA . ALA B 1 178 ? 14.199 15.506 32.104 1.00 11.70 175 ALA B CA 1
ATOM 4071 C C . ALA B 1 178 ? 14.988 14.259 31.720 1.00 12.23 175 ALA B C 1
ATOM 4072 O O . ALA B 1 178 ? 14.433 13.152 31.719 1.00 13.11 175 ALA B O 1
ATOM 4074 N N . LEU B 1 179 ? 16.277 14.416 31.416 1.00 12.12 176 LEU B N 1
ATOM 4075 C CA . LEU B 1 179 ? 17.132 13.255 31.117 1.00 11.62 176 LEU B CA 1
ATOM 4076 C C . LEU B 1 179 ? 17.063 12.171 32.217 1.00 14.00 176 LEU B C 1
ATOM 4077 O O . LEU B 1 179 ? 17.044 10.963 31.909 1.00 14.84 176 LEU B O 1
ATOM 4082 N N . GLU B 1 180 ? 17.000 12.610 33.481 1.00 14.52 177 GLU B N 1
ATOM 4083 C CA . GLU B 1 180 ? 16.881 11.703 34.629 1.00 15.52 177 GLU B CA 1
ATOM 4084 C C . GLU B 1 180 ? 15.599 10.843 34.615 1.00 15.78 177 GLU B C 1
ATOM 4085 O O . GLU B 1 180 ? 15.509 9.864 35.353 1.00 16.95 177 GLU B O 1
ATOM 4091 N N . ASP B 1 181 ? 14.625 11.203 33.775 1.00 14.58 178 ASP B N 1
ATOM 4092 C CA . ASP B 1 181 ? 13.375 10.439 33.659 1.00 16.39 178 ASP B CA 1
ATOM 4093 C C . ASP B 1 181 ? 13.505 9.239 32.729 1.00 15.18 178 ASP B C 1
ATOM 4094 O O . ASP B 1 181 ? 12.593 8.400 32.651 1.00 16.33 178 ASP B O 1
ATOM 4099 N N . LEU B 1 182 ? 14.620 9.160 32.008 1.00 12.95 179 LEU B N 1
ATOM 4100 C CA . LEU B 1 182 ? 14.911 7.977 31.201 1.00 13.97 179 LEU B CA 1
ATOM 4101 C C . LEU B 1 182 ? 15.531 6.910 32.089 1.00 14.65 179 LEU B C 1
ATOM 4102 O O . LEU B 1 182 ? 16.250 7.241 33.044 1.00 17.10 179 LEU B O 1
ATOM 4107 N N . PRO B 1 183 ? 15.257 5.622 31.802 1.00 14.26 180 PRO B N 1
ATOM 4108 C CA . PRO B 1 183 ? 15.891 4.605 32.641 1.00 15.33 180 PRO B CA 1
ATOM 4109 C C . PRO B 1 183 ? 17.398 4.522 32.398 1.00 15.71 180 PRO B C 1
ATOM 4110 O O . PRO B 1 183 ? 17.890 4.970 31.354 1.00 14.55 180 PRO B O 1
ATOM 4114 N N . ALA B 1 184 ? 18.105 3.949 33.369 1.00 15.90 181 ALA B N 1
ATOM 4115 C CA . ALA B 1 184 ? 19.532 3.727 33.291 1.00 15.83 181 ALA B CA 1
ATOM 4116 C C . ALA B 1 184 ? 19.893 2.740 32.173 1.00 15.82 181 ALA B C 1
ATOM 4117 O O . ALA B 1 184 ? 19.141 1.814 31.876 1.00 14.56 181 ALA B O 1
ATOM 4119 N N . ASN B 1 185 ? 21.053 2.955 31.557 1.00 16.27 182 ASN B N 1
ATOM 4120 C CA . ASN B 1 185 ? 21.624 2.008 30.595 1.00 16.29 182 ASN B CA 1
ATOM 4121 C C . ASN B 1 185 ? 20.711 1.673 29.413 1.00 13.68 182 ASN B C 1
ATOM 4122 O O . ASN B 1 185 ? 20.581 0.507 29.023 1.00 12.49 182 ASN B O 1
ATOM 4127 N N . LEU B 1 186 ? 20.083 2.702 28.853 1.00 12.37 183 LEU B N 1
ATOM 4128 C CA . LEU B 1 186 ? 19.265 2.549 27.659 1.00 12.66 183 LEU B CA 1
ATOM 4129 C C . LEU B 1 186 ? 20.095 2.067 26.479 1.00 11.69 183 LEU B C 1
ATOM 4130 O O . LEU B 1 186 ? 19.663 1.178 25.737 1.00 12.19 183 LEU B O 1
ATOM 4135 N N . GLU B 1 187 ? 21.265 2.684 26.282 1.00 11.75 184 GLU B N 1
ATOM 4136 C CA . GLU B 1 187 ? 22.240 2.235 25.266 1.00 10.89 184 GLU B CA 1
ATOM 4137 C C . GLU B 1 187 ? 21.581 1.939 23.918 1.00 10.47 184 GLU B C 1
ATOM 4138 O O . GLU B 1 187 ? 21.771 0.866 23.327 1.00 12.06 184 GLU B O 1
ATOM 4144 N N . GLY B 1 188 ? 20.791 2.886 23.441 1.00 9.27 185 GLY B N 1
ATOM 4145 C CA . GLY B 1 188 ? 19.913 2.620 22.303 1.00 8.23 185 GLY B CA 1
ATOM 4146 C C . GLY B 1 188 ? 19.964 3.651 21.197 1.00 8.04 185 GLY B C 1
ATOM 4147 O O . GLY B 1 188 ? 19.357 3.448 20.125 1.00 9.05 185 GLY B O 1
ATOM 4148 N N . PHE B 1 189 ? 20.673 4.758 21.438 1.00 7.12 186 PHE B N 1
ATOM 4149 C CA . PHE B 1 189 ? 20.778 5.811 20.444 1.00 6.72 186 PHE B CA 1
ATOM 4150 C C . PHE B 1 189 ? 22.110 5.768 19.714 1.00 6.43 186 PHE B C 1
ATOM 4151 O O . PHE B 1 189 ? 23.124 5.441 20.304 1.00 6.21 186 PHE B O 1
ATOM 4159 N N . ASP B 1 190 ? 22.097 6.088 18.421 1.00 7.05 187 ASP B N 1
ATOM 4160 C CA . ASP B 1 190 ? 23.340 6.190 17.638 1.00 7.89 187 ASP B CA 1
ATOM 4161 C C . ASP B 1 190 ? 24.059 7.504 17.876 1.00 7.36 187 ASP B C 1
ATOM 4162 O O . ASP B 1 190 ? 25.282 7.560 17.810 1.00 9.32 187 ASP B O 1
ATOM 4167 N N . THR B 1 191 ? 23.294 8.561 18.150 1.00 6.83 188 THR B N 1
ATOM 4168 C CA . THR B 1 191 ? 23.831 9.901 18.320 1.00 6.59 188 THR B CA 1
ATOM 4169 C C . THR B 1 191 ? 23.006 10.584 19.381 1.00 6.15 188 THR B C 1
ATOM 4170 O O . THR B 1 191 ? 21.766 10.484 19.385 1.00 7.04 188 THR B O 1
ATOM 4174 N N A VAL B 1 192 ? 23.692 11.292 20.270 0.50 5.53 189 VAL B N 1
ATOM 4175 N N B VAL B 1 192 ? 23.675 11.274 20.296 0.50 5.49 189 VAL B N 1
ATOM 4176 C CA A VAL B 1 192 ? 23.037 12.050 21.316 0.50 5.68 189 VAL B CA 1
ATOM 4177 C CA B VAL B 1 192 ? 22.969 12.054 21.296 0.50 5.75 189 VAL B CA 1
ATOM 4178 C C A VAL B 1 192 ? 23.559 13.478 21.277 0.50 5.54 189 VAL B C 1
ATOM 4179 C C B VAL B 1 192 ? 23.539 13.463 21.311 0.50 5.58 189 VAL B C 1
ATOM 4180 O O A VAL B 1 192 ? 24.768 13.691 21.181 0.50 5.72 189 VAL B O 1
ATOM 4181 O O B VAL B 1 192 ? 24.756 13.646 21.286 0.50 5.75 189 VAL B O 1
ATOM 4188 N N . PHE B 1 193 ? 22.650 14.447 21.328 1.00 5.78 190 PHE B N 1
ATOM 4189 C CA . PHE B 1 193 ? 23.034 15.877 21.378 1.00 5.85 190 PHE B CA 1
ATOM 4190 C C . PHE B 1 193 ? 22.743 16.428 22.760 1.00 5.83 190 PHE B C 1
ATOM 4191 O O . PHE B 1 193 ? 21.667 16.165 23.307 1.00 6.81 190 PHE B O 1
ATOM 4199 N N . SER B 1 194 ? 23.698 17.169 23.320 1.00 5.15 191 SER B N 1
ATOM 4200 C CA . SER B 1 194 ? 23.442 17.960 24.528 1.00 6.03 191 SER B CA 1
ATOM 4201 C C . SER B 1 194 ? 23.938 19.346 24.244 1.00 7.39 191 SER B C 1
ATOM 4202 O O . SER B 1 194 ? 25.146 19.606 24.278 1.00 7.83 191 SER B O 1
ATOM 4213 N N . GLY B 1 196 ? 23.616 23.311 25.195 1.00 9.63 193 GLY B N 1
ATOM 4214 C CA . GLY B 1 196 ? 23.142 24.333 26.133 1.00 11.29 193 GLY B CA 1
ATOM 4215 C C . GLY B 1 196 ? 22.626 23.792 27.465 1.00 9.50 193 GLY B C 1
ATOM 4216 O O . GLY B 1 196 ? 21.808 24.437 28.124 1.00 10.11 193 GLY B O 1
ATOM 4217 N N . VAL B 1 197 ? 23.112 22.626 27.876 1.00 7.63 194 VAL B N 1
ATOM 4218 C CA . VAL B 1 197 ? 22.625 21.978 29.115 1.00 9.10 194 VAL B CA 1
ATOM 4219 C C . VAL B 1 197 ? 23.708 21.925 30.199 1.00 8.07 194 VAL B C 1
ATOM 4220 O O . VAL B 1 197 ? 23.427 22.132 31.394 1.00 7.75 194 VAL B O 1
ATOM 4224 N N . LEU B 1 198 ? 24.940 21.638 29.783 1.00 7.74 195 LEU B N 1
ATOM 4225 C CA . LEU B 1 198 ? 25.992 21.254 30.749 1.00 8.30 195 LEU B CA 1
ATOM 4226 C C . LEU B 1 198 ? 26.225 22.378 31.743 1.00 7.94 195 LEU B C 1
ATOM 4227 O O . LEU B 1 198 ? 26.421 22.116 32.925 1.00 8.43 195 LEU B O 1
ATOM 4232 N N . TYR B 1 199 ? 26.145 23.630 31.282 1.00 7.65 196 TYR B N 1
ATOM 4233 C CA . TYR B 1 199 ? 26.445 24.739 32.189 1.00 8.46 196 TYR B CA 1
ATOM 4234 C C . TYR B 1 199 ? 25.393 24.924 33.284 1.00 8.28 196 TYR B C 1
ATOM 4235 O O . TYR B 1 199 ? 25.658 25.620 34.270 1.00 10.75 196 TYR B O 1
ATOM 4244 N N . HIS B 1 200 ? 24.232 24.292 33.112 1.00 8.01 197 HIS B N 1
ATOM 4245 C CA . HIS B 1 200 ? 23.152 24.320 34.124 1.00 10.53 197 HIS B CA 1
ATOM 4246 C C . HIS B 1 200 ? 23.176 23.143 35.066 1.00 9.21 197 HIS B C 1
ATOM 4247 O O . HIS B 1 200 ? 22.292 23.028 35.911 1.00 10.07 197 HIS B O 1
ATOM 4254 N N . ARG B 1 201 ? 24.175 22.263 34.954 1.00 7.51 198 ARG B N 1
ATOM 4255 C CA . ARG B 1 201 ? 24.223 21.048 35.775 1.00 7.47 198 ARG B CA 1
ATOM 4256 C C . ARG B 1 201 ? 25.238 21.206 36.896 1.00 7.01 198 ARG B C 1
ATOM 4257 O O . ARG B 1 201 ? 26.428 21.485 36.635 1.00 7.79 198 ARG B O 1
ATOM 4265 N N . LYS B 1 202 ? 24.779 21.003 38.123 1.00 6.47 199 LYS B N 1
ATOM 4266 C CA . LYS B 1 202 ? 25.660 20.961 39.305 1.00 7.90 199 LYS B CA 1
ATOM 4267 C C . LYS B 1 202 ? 26.774 19.934 39.124 1.00 7.16 199 LYS B C 1
ATOM 4268 O O . LYS B 1 202 ? 27.878 20.093 39.662 1.00 6.83 199 LYS B O 1
ATOM 4274 N N . SER B 1 203 ? 26.454 18.852 38.410 1.00 6.74 200 SER B N 1
ATOM 4275 C CA . SER B 1 203 ? 27.394 17.748 38.200 1.00 6.69 200 SER B CA 1
ATOM 4276 C C . SER B 1 203 ? 27.658 17.547 36.721 1.00 6.03 200 SER B C 1
ATOM 4277 O O . SER B 1 203 ? 26.969 16.754 36.055 1.00 6.04 200 SER B O 1
ATOM 4280 N N . PRO B 1 204 ? 28.668 18.256 36.192 1.00 6.29 201 PRO B N 1
ATOM 4281 C CA . PRO B 1 204 ? 28.941 18.070 34.762 1.00 6.27 201 PRO B CA 1
ATOM 4282 C C . PRO B 1 204 ? 29.393 16.635 34.420 1.00 6.18 201 PRO B C 1
ATOM 4283 O O . PRO B 1 204 ? 29.057 16.115 33.341 1.00 6.00 201 PRO B O 1
ATOM 4287 N N . ILE B 1 205 ? 30.114 15.991 35.325 1.00 6.14 202 ILE B N 1
ATOM 4288 C CA . ILE B 1 205 ? 30.576 14.633 35.036 1.00 6.02 202 ILE B CA 1
ATOM 4289 C C . ILE B 1 205 ? 29.386 13.673 35.022 1.00 5.91 202 ILE B C 1
ATOM 4290 O O . ILE B 1 205 ? 29.293 12.823 34.134 1.00 5.69 202 ILE B O 1
ATOM 4295 N N . ASP B 1 206 ? 28.456 13.801 35.976 1.00 5.79 203 ASP B N 1
ATOM 4296 C CA . ASP B 1 206 ? 27.274 12.908 35.923 1.00 6.12 203 ASP B CA 1
ATOM 4297 C C . ASP B 1 206 ? 26.473 13.128 34.637 1.00 5.21 203 ASP B C 1
ATOM 4298 O O . ASP B 1 206 ? 25.894 12.184 34.080 1.00 5.39 203 ASP B O 1
ATOM 4303 N N . HIS B 1 207 ? 26.428 14.369 34.171 1.00 4.76 204 HIS B N 1
ATOM 4304 C CA . HIS B 1 207 ? 25.732 14.654 32.916 1.00 4.95 204 HIS B CA 1
ATOM 4305 C C . HIS B 1 207 ? 26.397 13.913 31.786 1.00 4.63 204 HIS B C 1
ATOM 4306 O O . HIS B 1 207 ? 25.731 13.253 30.986 1.00 4.74 204 HIS B O 1
ATOM 4313 N N . LEU B 1 208 ? 27.717 13.994 31.704 1.00 4.55 205 LEU B N 1
ATOM 4314 C CA . LEU B 1 208 ? 28.431 13.288 30.630 1.00 4.54 205 LEU B CA 1
ATOM 4315 C C . LEU B 1 208 ? 28.219 11.759 30.674 1.00 4.87 205 LEU B C 1
ATOM 4316 O O . LEU B 1 208 ? 28.038 11.111 29.618 1.00 5.29 205 LEU B O 1
ATOM 4321 N N . LEU B 1 209 ? 28.217 11.194 31.889 1.00 4.89 206 LEU B N 1
ATOM 4322 C CA . LEU B 1 209 ? 27.981 9.761 32.067 1.00 4.79 206 LEU B CA 1
ATOM 4323 C C . LEU B 1 209 ? 26.546 9.366 31.711 1.00 5.00 206 LEU B C 1
ATOM 4324 O O . LEU B 1 209 ? 26.328 8.315 31.101 1.00 5.68 206 LEU B O 1
ATOM 4329 N N . ALA B 1 210 ? 25.572 10.209 32.066 1.00 4.88 207 ALA B N 1
ATOM 4330 C CA . ALA B 1 210 ? 24.160 9.959 31.691 1.00 5.12 207 ALA B CA 1
ATOM 4331 C C . ALA B 1 210 ? 23.976 9.970 30.169 1.00 5.34 207 ALA B C 1
ATOM 4332 O O . ALA B 1 210 ? 23.202 9.171 29.630 1.00 6.75 207 ALA B O 1
ATOM 4334 N N . LEU B 1 211 ? 24.685 10.870 29.493 1.00 4.97 208 LEU B N 1
ATOM 4335 C CA . LEU B 1 211 ? 24.646 10.930 28.021 1.00 5.29 208 LEU B CA 1
ATOM 4336 C C . LEU B 1 211 ? 25.296 9.696 27.443 1.00 5.32 208 LEU B C 1
ATOM 4337 O O . LEU B 1 211 ? 24.748 9.070 26.540 1.00 5.80 208 LEU B O 1
ATOM 4342 N N . LYS B 1 212 ? 26.458 9.323 27.969 1.00 5.15 209 LYS B N 1
ATOM 4343 C CA . LYS B 1 212 ? 27.134 8.131 27.459 1.00 5.35 209 LYS B CA 1
ATOM 4344 C C . LYS B 1 212 ? 26.250 6.872 27.579 1.00 5.86 209 LYS B C 1
ATOM 4345 O O . LYS B 1 212 ? 26.298 5.970 26.711 1.00 6.02 209 LYS B O 1
ATOM 4351 N N . ASP B 1 213 ? 25.454 6.815 28.647 1.00 6.15 210 ASP B N 1
ATOM 4352 C CA . ASP B 1 213 ? 24.595 5.656 28.912 1.00 7.96 210 ASP B CA 1
ATOM 4353 C C . ASP B 1 213 ? 23.431 5.514 27.928 1.00 7.96 210 ASP B C 1
ATOM 4354 O O . ASP B 1 213 ? 22.844 4.410 27.803 1.00 8.18 210 ASP B O 1
ATOM 4359 N N . CYS B 1 214 ? 23.079 6.621 27.261 1.00 7.58 211 CYS B N 1
ATOM 4360 C CA . CYS B 1 214 ? 22.044 6.610 26.210 1.00 8.23 211 CYS B CA 1
ATOM 4361 C C . CYS B 1 214 ? 22.521 6.017 24.875 1.00 7.52 211 CYS B C 1
ATOM 4362 O O . CYS B 1 214 ? 21.708 5.718 24.000 1.00 7.65 211 CYS B O 1
ATOM 4365 N N . LEU B 1 215 ? 23.827 5.885 24.708 1.00 6.19 212 LEU B N 1
ATOM 4366 C CA . LEU B 1 215 ? 24.430 5.539 23.405 1.00 6.79 212 LEU B CA 1
ATOM 4367 C C . LEU B 1 215 ? 24.700 4.046 23.234 1.00 7.36 212 LEU B C 1
ATOM 4368 O O . LEU B 1 215 ? 25.136 3.379 24.165 1.00 7.15 212 LEU B O 1
ATOM 4373 N N . VAL B 1 216 ? 24.473 3.551 22.022 1.00 7.25 213 VAL B N 1
ATOM 4374 C CA . VAL B 1 216 ? 25.023 2.253 21.620 1.00 8.26 213 VAL B CA 1
ATOM 4375 C C . VAL B 1 216 ? 26.547 2.353 21.592 1.00 8.46 213 VAL B C 1
ATOM 4376 O O . VAL B 1 216 ? 27.117 3.450 21.430 1.00 8.13 213 VAL B O 1
ATOM 4380 N N . LYS B 1 217 ? 27.208 1.208 21.741 1.00 9.71 214 LYS B N 1
ATOM 4381 C CA . LYS B 1 217 ? 28.651 1.133 21.541 1.00 9.92 214 LYS B CA 1
ATOM 4382 C C . LYS B 1 217 ? 28.989 1.706 20.161 1.00 9.39 214 LYS B C 1
ATOM 4383 O O . LYS B 1 217 ? 28.379 1.332 19.158 1.00 10.66 214 LYS B O 1
ATOM 4389 N N . GLY B 1 218 ? 29.935 2.632 20.117 1.00 8.47 215 GLY B N 1
ATOM 4390 C CA . GLY B 1 218 ? 30.327 3.270 18.858 1.00 8.88 215 GLY B CA 1
ATOM 4391 C C . GLY B 1 218 ? 29.528 4.516 18.523 1.00 9.28 215 GLY B C 1
ATOM 4392 O O . GLY B 1 218 ? 29.800 5.178 17.520 1.00 9.52 215 GLY B O 1
ATOM 4393 N N . GLY B 1 219 ? 28.544 4.838 19.363 1.00 8.99 216 GLY B N 1
ATOM 4394 C CA . GLY B 1 219 ? 27.711 6.025 19.175 1.00 8.73 216 GLY B CA 1
ATOM 4395 C C . GLY B 1 219 ? 28.467 7.314 19.442 1.00 9.42 216 GLY B C 1
ATOM 4396 O O . GLY B 1 219 ? 29.603 7.313 19.946 1.00 9.05 216 GLY B O 1
ATOM 4397 N N . GLU B 1 220 ? 27.825 8.428 19.118 1.00 8.53 217 GLU B N 1
ATOM 4398 C CA . GLU B 1 220 ? 28.497 9.702 19.105 1.00 8.54 217 GLU B CA 1
ATOM 4399 C C . GLU B 1 220 ? 27.763 10.699 20.003 1.00 7.06 217 GLU B C 1
ATOM 4400 O O . GLU B 1 220 ? 26.528 10.786 19.975 1.00 6.36 217 GLU B O 1
ATOM 4406 N N . LEU B 1 221 ? 28.529 11.418 20.823 1.00 6.81 218 LEU B N 1
ATOM 4407 C CA . LEU B 1 221 ? 27.995 12.523 21.601 1.00 7.09 218 LEU B CA 1
ATOM 4408 C C . LEU B 1 221 ? 28.395 13.837 20.934 1.00 7.12 218 LEU B C 1
ATOM 4409 O O . LEU B 1 221 ? 29.572 14.057 20.631 1.00 8.43 218 LEU B O 1
ATOM 4414 N N . VAL B 1 222 ? 27.413 14.700 20.691 1.00 6.48 219 VAL B N 1
ATOM 4415 C CA . VAL B 1 222 ? 27.666 16.086 20.286 1.00 6.72 219 VAL B CA 1
ATOM 4416 C C . VAL B 1 222 ? 27.315 17.000 21.478 1.00 6.82 219 VAL B C 1
ATOM 4417 O O . VAL B 1 222 ? 26.155 17.143 21.827 1.00 7.80 219 VAL B O 1
ATOM 4429 N N . GLU B 1 224 ? 27.440 20.747 23.189 1.00 8.79 221 GLU B N 1
ATOM 4430 C CA . GLU B 1 224 ? 27.639 22.189 23.072 1.00 8.02 221 GLU B CA 1
ATOM 4431 C C . GLU B 1 224 ? 27.370 22.871 24.402 1.00 6.96 221 GLU B C 1
ATOM 4432 O O . GLU B 1 224 ? 26.340 22.660 25.005 1.00 6.12 221 GLU B O 1
ATOM 4438 N N . THR B 1 225 ? 28.283 23.737 24.829 1.00 6.77 222 THR B N 1
ATOM 4439 C CA . THR B 1 225 ? 28.061 24.443 26.077 1.00 6.39 222 THR B CA 1
ATOM 4440 C C . THR B 1 225 ? 28.901 25.725 26.121 1.00 6.19 222 THR B C 1
ATOM 4441 O O . THR B 1 225 ? 29.716 25.980 25.217 1.00 6.42 222 THR B O 1
ATOM 4445 N N . LEU B 1 226 ? 28.679 26.510 27.170 1.00 5.65 223 LEU B N 1
ATOM 4446 C CA . LEU B 1 226 ? 29.424 27.740 27.408 1.00 5.56 223 LEU B CA 1
ATOM 4447 C C . LEU B 1 226 ? 30.801 27.426 27.942 1.00 5.70 223 LEU B C 1
ATOM 4448 O O . LEU B 1 226 ? 30.972 26.595 28.840 1.00 5.75 223 LEU B O 1
ATOM 4453 N N . VAL B 1 227 ? 31.792 28.102 27.381 1.00 5.75 224 VAL B N 1
ATOM 4454 C CA . VAL B 1 227 ? 33.168 27.889 27.796 1.00 5.69 224 VAL B CA 1
ATOM 4455 C C . VAL B 1 227 ? 33.879 29.222 28.032 1.00 6.60 224 VAL B C 1
ATOM 4456 O O . VAL B 1 227 ? 33.302 30.286 27.786 1.00 7.40 224 VAL B O 1
ATOM 4460 N N . ILE B 1 228 ? 35.133 29.138 28.496 1.00 6.88 225 ILE B N 1
ATOM 4461 C CA . ILE B 1 228 ? 36.004 30.308 28.678 1.00 6.97 225 ILE B CA 1
ATOM 4462 C C . ILE B 1 228 ? 37.333 30.075 27.934 1.00 7.86 225 ILE B C 1
ATOM 4463 O O . ILE B 1 228 ? 37.686 28.924 27.623 1.00 7.71 225 ILE B O 1
ATOM 4468 N N . PRO B 1 229 ? 38.090 31.154 27.651 1.00 8.97 226 PRO B N 1
ATOM 4469 C CA . PRO B 1 229 ? 39.453 30.937 27.113 1.00 9.15 226 PRO B CA 1
ATOM 4470 C C . PRO B 1 229 ? 40.369 30.256 28.134 1.00 9.37 226 PRO B C 1
ATOM 4471 O O . PRO B 1 229 ? 40.039 30.196 29.327 1.00 11.35 226 PRO B O 1
ATOM 4475 N N . GLY B 1 230 ? 41.505 29.741 27.677 1.00 9.99 227 GLY B N 1
ATOM 4476 C CA . GLY B 1 230 ? 42.529 29.300 28.607 1.00 10.48 227 GLY B CA 1
ATOM 4477 C C . GLY B 1 230 ? 42.894 27.841 28.475 1.00 10.35 227 GLY B C 1
ATOM 4478 O O . GLY B 1 230 ? 42.322 27.091 27.652 1.00 11.10 227 GLY B O 1
ATOM 4479 N N . ASP B 1 231 ? 43.846 27.433 29.305 1.00 9.19 228 ASP B N 1
ATOM 4480 C CA . ASP B 1 231 ? 44.356 26.084 29.261 1.00 10.02 228 ASP B CA 1
ATOM 4481 C C . ASP B 1 231 ? 43.479 25.108 30.047 1.00 9.28 228 ASP B C 1
ATOM 4482 O O . ASP B 1 231 ? 42.415 25.477 30.557 1.00 8.14 228 ASP B O 1
ATOM 4487 N N . VAL B 1 232 ? 43.959 23.867 30.151 1.00 8.90 229 VAL B N 1
ATOM 4488 C CA . VAL B 1 232 ? 43.207 22.746 30.733 1.00 8.76 229 VAL B CA 1
ATOM 4489 C C . VAL B 1 232 ? 42.843 22.960 32.220 1.00 8.87 229 VAL B C 1
ATOM 4490 O O . VAL B 1 232 ? 41.953 22.290 32.734 1.00 9.39 229 VAL B O 1
ATOM 4494 N N . HIS B 1 233 ? 43.532 23.869 32.911 1.00 8.47 230 HIS B N 1
ATOM 4495 C CA . HIS B 1 233 ? 43.231 24.114 34.333 1.00 8.72 230 HIS B CA 1
ATOM 4496 C C . HIS B 1 233 ? 42.258 25.232 34.568 1.00 8.29 230 HIS B C 1
ATOM 4497 O O . HIS B 1 233 ? 41.944 25.525 35.719 1.00 8.65 230 HIS B O 1
ATOM 4504 N N . GLN B 1 234 ? 41.773 25.882 33.511 1.00 6.96 231 GLN B N 1
ATOM 4505 C CA . GLN B 1 234 ? 40.904 27.061 33.699 1.00 8.35 231 GLN B CA 1
ATOM 4506 C C . GLN B 1 234 ? 39.439 26.652 33.736 1.00 7.49 231 GLN B C 1
ATOM 4507 O O . GLN B 1 234 ? 38.911 26.109 32.769 1.00 7.29 231 GLN B O 1
ATOM 4513 N N . VAL B 1 235 ? 38.783 26.910 34.860 1.00 7.22 232 VAL B N 1
ATOM 4514 C CA . VAL B 1 235 ? 37.392 26.519 35.022 1.00 7.50 232 VAL B CA 1
ATOM 4515 C C . VAL B 1 235 ? 36.710 27.616 35.825 1.00 8.25 232 VAL B C 1
ATOM 4516 O O . VAL B 1 235 ? 37.088 27.867 36.984 1.00 9.09 232 VAL B O 1
ATOM 4520 N N . LEU B 1 236 ? 35.719 28.265 35.218 1.00 8.34 233 LEU B N 1
ATOM 4521 C CA . LEU B 1 236 ? 34.973 29.344 35.883 1.00 8.08 233 LEU B CA 1
ATOM 4522 C C . LEU B 1 236 ? 33.680 28.818 36.491 1.00 7.77 233 LEU B C 1
ATOM 4523 O O . LEU B 1 236 ? 32.935 28.085 35.829 1.00 9.06 233 LEU B O 1
ATOM 4528 N N . VAL B 1 237 ? 33.426 29.171 37.753 1.00 6.82 234 VAL B N 1
ATOM 4529 C CA . VAL B 1 237 ? 32.107 29.009 38.369 1.00 6.62 234 VAL B CA 1
ATOM 4530 C C . VAL B 1 237 ? 31.676 30.417 38.839 1.00 6.61 234 VAL B C 1
ATOM 4531 O O . VAL B 1 237 ? 32.385 31.031 39.613 1.00 7.12 234 VAL B O 1
ATOM 4535 N N . PRO B 1 238 ? 30.516 30.930 38.385 1.00 6.85 235 PRO B N 1
ATOM 4536 C CA . PRO B 1 238 ? 30.182 32.294 38.834 1.00 7.34 235 PRO B CA 1
ATOM 4537 C C . PRO B 1 238 ? 29.873 32.410 40.342 1.00 7.83 235 PRO B C 1
ATOM 4538 O O . PRO B 1 238 ? 29.344 31.471 40.959 1.00 6.35 235 PRO B O 1
ATOM 4542 N N . GLU B 1 239 ? 30.204 33.564 40.921 1.00 8.66 236 GLU B N 1
ATOM 4543 C CA . GLU B 1 239 ? 29.851 33.835 42.317 1.00 9.14 236 GLU B CA 1
ATOM 4544 C C . GLU B 1 239 ? 28.329 33.879 42.480 1.00 9.51 236 GLU B C 1
ATOM 4545 O O . GLU B 1 239 ? 27.786 33.374 43.468 1.00 9.47 236 GLU B O 1
ATOM 4551 N N A ASP B 1 240 ? 27.637 34.430 41.485 0.50 9.75 237 ASP B N 1
ATOM 4552 N N B ASP B 1 240 ? 27.660 34.511 41.518 0.50 10.21 237 ASP B N 1
ATOM 4553 C CA A ASP B 1 240 ? 26.178 34.498 41.528 0.50 10.87 237 ASP B CA 1
ATOM 4554 C CA B ASP B 1 240 ? 26.215 34.696 41.558 0.50 11.80 237 ASP B CA 1
ATOM 4555 C C A ASP B 1 240 ? 25.624 34.246 40.133 0.50 11.42 237 ASP B C 1
ATOM 4556 C C B ASP B 1 240 ? 25.674 34.302 40.186 0.50 11.91 237 ASP B C 1
ATOM 4557 O O A ASP B 1 240 ? 25.492 33.091 39.731 0.50 14.22 237 ASP B O 1
ATOM 4558 O O B ASP B 1 240 ? 25.603 33.117 39.860 0.50 14.55 237 ASP B O 1
ATOM 4567 N N . ARG B 1 241 ? 25.342 35.300 39.370 1.00 10.32 238 ARG B N 1
ATOM 4568 C CA . ARG B 1 241 ? 24.789 35.089 38.026 1.00 10.25 238 ARG B CA 1
ATOM 4569 C C . ARG B 1 241 ? 25.841 35.094 36.917 1.00 8.78 238 ARG B C 1
ATOM 4570 O O . ARG B 1 241 ? 26.941 35.632 37.081 1.00 8.25 238 ARG B O 1
ATOM 4578 N N . TYR B 1 242 ? 25.487 34.501 35.782 1.00 8.19 239 TYR B N 1
ATOM 4579 C CA . TYR B 1 242 ? 26.303 34.617 34.589 1.00 7.93 239 TYR B CA 1
ATOM 4580 C C . TYR B 1 242 ? 25.391 35.037 33.459 1.00 7.98 239 TYR B C 1
ATOM 4581 O O . TYR B 1 242 ? 24.461 34.297 33.113 1.00 8.33 239 TYR B O 1
ATOM 4590 N N . ALA B 1 243 ? 25.649 36.215 32.884 1.00 8.08 240 ALA B N 1
ATOM 4591 C CA . ALA B 1 243 ? 24.756 36.792 31.861 1.00 8.00 240 ALA B CA 1
ATOM 4592 C C . ALA B 1 243 ? 23.298 36.829 32.360 1.00 8.88 240 ALA B C 1
ATOM 4593 O O . ALA B 1 243 ? 22.350 36.467 31.638 1.00 8.32 240 ALA B O 1
ATOM 4595 N N . GLN B 1 244 ? 23.150 37.277 33.609 1.00 9.30 241 GLN B N 1
ATOM 4596 C CA . GLN B 1 244 ? 21.873 37.365 34.338 1.00 11.45 241 GLN B CA 1
ATOM 4597 C C . GLN B 1 244 ? 21.207 36.054 34.719 1.00 11.79 241 GLN B C 1
ATOM 4598 O O . GLN B 1 244 ? 20.171 36.083 35.382 1.00 14.39 241 GLN B O 1
ATOM 4612 N N . ARG B 1 246 ? 20.539 32.531 36.654 1.00 13.66 243 ARG B N 1
ATOM 4613 C CA . ARG B 1 246 ? 20.742 31.770 37.883 1.00 14.35 243 ARG B CA 1
ATOM 4614 C C . ARG B 1 246 ? 21.057 30.312 37.509 1.00 12.91 243 ARG B C 1
ATOM 4615 O O . ARG B 1 246 ? 20.868 29.892 36.341 1.00 12.07 243 ARG B O 1
ATOM 4623 N N A ASN B 1 247 ? 21.559 29.556 38.481 0.50 12.71 244 ASN B N 1
ATOM 4624 N N B ASN B 1 247 ? 21.510 29.542 38.500 0.50 13.04 244 ASN B N 1
ATOM 4625 C CA A ASN B 1 247 ? 21.781 28.128 38.277 0.50 12.64 244 ASN B CA 1
ATOM 4626 C CA B ASN B 1 247 ? 21.820 28.109 38.332 0.50 13.27 244 ASN B CA 1
ATOM 4627 C C A ASN B 1 247 ? 22.829 27.823 37.218 0.50 10.61 244 ASN B C 1
ATOM 4628 C C B ASN B 1 247 ? 22.851 27.807 37.254 0.50 10.73 244 ASN B C 1
ATOM 4629 O O A ASN B 1 247 ? 22.722 26.816 36.516 0.50 11.17 244 ASN B O 1
ATOM 4630 O O B ASN B 1 247 ? 22.753 26.784 36.576 0.50 11.18 244 ASN B O 1
ATOM 4639 N N . VAL B 1 248 ? 23.824 28.697 37.081 1.00 8.91 245 VAL B N 1
ATOM 4640 C CA . VAL B 1 248 ? 24.933 28.429 36.170 1.00 7.74 245 VAL B CA 1
ATOM 4641 C C . VAL B 1 248 ? 26.051 27.865 37.047 1.00 7.06 245 VAL B C 1
ATOM 4642 O O . VAL B 1 248 ? 26.377 28.432 38.098 1.00 6.75 245 VAL B O 1
ATOM 4646 N N . TRP B 1 249 ? 26.630 26.752 36.620 1.00 6.22 246 TRP B N 1
ATOM 4647 C CA . TRP B 1 249 ? 27.639 26.081 37.419 1.00 6.34 246 TRP B CA 1
ATOM 4648 C C . TRP B 1 249 ? 28.989 26.140 36.741 1.00 6.69 246 TRP B C 1
ATOM 4649 O O . TRP B 1 249 ? 29.697 27.142 36.881 1.00 6.91 246 TRP B O 1
ATOM 4660 N N . PHE B 1 250 ? 29.380 25.104 36.003 1.00 6.01 247 PHE B N 1
ATOM 4661 C CA . PHE B 1 250 ? 30.746 25.067 35.470 1.00 6.28 247 PHE B CA 1
ATOM 4662 C C . PHE B 1 250 ? 30.881 25.581 34.038 1.00 6.49 247 PHE B C 1
ATOM 4663 O O . PHE B 1 250 ? 30.170 25.111 33.149 1.00 6.95 247 PHE B O 1
ATOM 4671 N N A LEU B 1 251 ? 31.766 26.561 33.835 0.50 6.33 248 LEU B N 1
ATOM 4672 N N B LEU B 1 251 ? 31.798 26.531 33.844 0.50 6.34 248 LEU B N 1
ATOM 4673 C CA A LEU B 1 251 ? 32.167 27.010 32.502 0.50 5.97 248 LEU B CA 1
ATOM 4674 C CA B LEU B 1 251 ? 32.171 27.034 32.531 0.50 6.02 248 LEU B CA 1
ATOM 4675 C C A LEU B 1 251 ? 33.648 26.706 32.337 0.50 5.81 248 LEU B C 1
ATOM 4676 C C B LEU B 1 251 ? 33.657 26.715 32.339 0.50 5.82 248 LEU B C 1
ATOM 4677 O O A LEU B 1 251 ? 34.497 27.529 32.684 0.50 6.00 248 LEU B O 1
ATOM 4678 O O B LEU B 1 251 ? 34.518 27.530 32.677 0.50 5.99 248 LEU B O 1
ATOM 4687 N N . PRO B 1 252 ? 33.960 25.514 31.815 1.00 5.79 249 PRO B N 1
ATOM 4688 C CA . PRO B 1 252 ? 35.333 25.088 31.616 1.00 5.77 249 PRO B CA 1
ATOM 4689 C C . PRO B 1 252 ? 35.954 25.712 30.375 1.00 5.85 249 PRO B C 1
ATOM 4690 O O . PRO B 1 252 ? 35.245 26.208 29.486 1.00 5.99 249 PRO B O 1
ATOM 4694 N N . SER B 1 253 ? 37.277 25.692 30.295 1.00 5.88 250 SER B N 1
ATOM 4695 C CA . SER B 1 253 ? 37.915 25.970 29.020 1.00 5.98 250 SER B CA 1
ATOM 4696 C C . SER B 1 253 ? 37.651 24.783 28.082 1.00 6.03 250 SER B C 1
ATOM 4697 O O . SER B 1 253 ? 37.230 23.703 28.524 1.00 5.86 250 SER B O 1
ATOM 4700 N N . VAL B 1 254 ? 37.913 24.973 26.796 1.00 5.98 251 VAL B N 1
ATOM 4701 C CA . VAL B 1 254 ? 37.751 23.877 25.827 1.00 6.38 251 VAL B CA 1
ATOM 4702 C C . VAL B 1 254 ? 38.639 22.688 26.195 1.00 5.98 251 VAL B C 1
ATOM 4703 O O . VAL B 1 254 ? 38.135 21.576 26.268 1.00 6.66 251 VAL B O 1
ATOM 4707 N N . PRO B 1 255 ? 39.946 22.927 26.469 1.00 6.07 252 PRO B N 1
ATOM 4708 C CA . PRO B 1 255 ? 40.798 21.785 26.878 1.00 6.17 252 PRO B CA 1
ATOM 4709 C C . PRO B 1 255 ? 40.325 21.113 28.182 1.00 5.91 252 PRO B C 1
ATOM 4710 O O . PRO B 1 255 ? 40.398 19.888 28.308 1.00 5.89 252 PRO B O 1
ATOM 4714 N N . ALA B 1 256 ? 39.851 21.898 29.147 1.00 5.88 253 ALA B N 1
ATOM 4715 C CA . ALA B 1 256 ? 39.301 21.293 30.367 1.00 5.59 253 ALA B CA 1
ATOM 4716 C C . ALA B 1 256 ? 38.074 20.417 30.028 1.00 5.79 253 ALA B C 1
ATOM 4717 O O . ALA B 1 256 ? 37.970 19.283 30.498 1.00 6.44 253 ALA B O 1
ATOM 4719 N N . LEU B 1 257 ? 37.165 20.920 29.200 1.00 5.56 254 LEU B N 1
ATOM 4720 C CA . LEU B 1 257 ? 35.968 20.132 28.844 1.00 6.42 254 LEU B CA 1
ATOM 4721 C C . LEU B 1 257 ? 36.331 18.836 28.093 1.00 6.24 254 LEU B C 1
ATOM 4722 O O . LEU B 1 257 ? 35.712 17.784 28.331 1.00 5.41 254 LEU B O 1
ATOM 4727 N N . GLU B 1 258 ? 37.325 18.916 27.202 1.00 6.19 255 GLU B N 1
ATOM 4728 C CA . GLU B 1 258 ? 37.804 17.727 26.475 1.00 6.68 255 GLU B CA 1
ATOM 4729 C C . GLU B 1 258 ? 38.356 16.699 27.443 1.00 6.26 255 GLU B C 1
ATOM 4730 O O . GLU B 1 258 ? 38.067 15.503 27.333 1.00 6.13 255 GLU B O 1
ATOM 4736 N N . LEU B 1 259 ? 39.129 17.167 28.412 1.00 5.89 256 LEU B N 1
ATOM 4737 C CA . LEU B 1 259 ? 39.638 16.263 29.433 1.00 6.37 256 LEU B CA 1
ATOM 4738 C C . LEU B 1 259 ? 38.482 15.603 30.203 1.00 5.87 256 LEU B C 1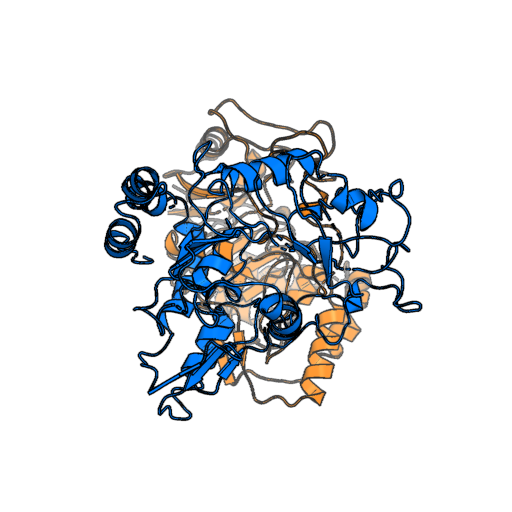
ATOM 4739 O O . LEU B 1 259 ? 38.515 14.392 30.461 1.00 5.13 256 LEU B O 1
ATOM 4744 N N . TRP B 1 260 ? 37.453 16.380 30.564 1.00 5.71 257 TRP B N 1
ATOM 4745 C CA . TRP B 1 260 ? 36.339 15.778 31.334 1.00 5.26 257 TRP B CA 1
ATOM 4746 C C . TRP B 1 260 ? 35.633 14.732 30.512 1.00 4.92 257 TRP B C 1
ATOM 4747 O O . TRP B 1 260 ? 35.215 13.685 31.019 1.00 5.34 257 TRP B O 1
ATOM 4766 N N . ARG B 1 262 ? 37.054 12.875 28.178 1.00 4.26 259 ARG B N 1
ATOM 4767 C CA . ARG B 1 262 ? 37.896 11.666 28.193 1.00 4.69 259 ARG B CA 1
ATOM 4768 C C . ARG B 1 262 ? 37.791 10.917 29.530 1.00 4.61 259 ARG B C 1
ATOM 4769 O O . ARG B 1 262 ? 37.708 9.682 29.545 1.00 4.87 259 ARG B O 1
ATOM 4777 N N . ARG B 1 263 ? 37.773 11.655 30.647 1.00 4.43 260 ARG B N 1
ATOM 4778 C CA . ARG B 1 263 ? 37.561 11.042 31.974 1.00 4.65 260 ARG B CA 1
ATOM 4779 C C . ARG B 1 263 ? 36.220 10.322 32.096 1.00 5.01 260 ARG B C 1
ATOM 4780 O O . ARG B 1 263 ? 36.141 9.288 32.763 1.00 6.64 260 ARG B O 1
ATOM 4788 N N . ALA B 1 264 ? 35.188 10.831 31.423 1.00 4.61 261 ALA B N 1
ATOM 4789 C CA . ALA B 1 264 ? 33.885 10.165 31.400 1.00 5.16 261 ALA B CA 1
ATOM 4790 C C . ALA B 1 264 ? 33.860 8.932 30.478 1.00 5.82 261 ALA B C 1
ATOM 4791 O O . ALA B 1 264 ? 32.842 8.237 30.408 1.00 6.72 261 ALA B O 1
ATOM 4793 N N . GLY B 1 265 ? 34.971 8.680 29.778 1.00 5.84 262 GLY B N 1
ATOM 4794 C CA . GLY B 1 265 ? 35.145 7.464 28.964 1.00 6.31 262 GLY B CA 1
ATOM 4795 C C . GLY B 1 265 ? 34.844 7.623 27.480 1.00 6.28 262 GLY B C 1
ATOM 4796 O O . GLY B 1 265 ? 34.703 6.626 26.778 1.00 7.32 262 GLY B O 1
ATOM 4797 N N . PHE B 1 266 ? 34.735 8.857 26.991 1.00 5.93 263 PHE B N 1
ATOM 4798 C CA . PHE B 1 266 ? 34.621 9.072 25.538 1.00 6.88 263 PHE B CA 1
ATOM 4799 C C . PHE B 1 266 ? 35.973 9.022 24.879 1.00 7.38 263 PHE B C 1
ATOM 4800 O O . PHE B 1 266 ? 36.966 9.378 25.502 1.00 8.29 263 PHE B O 1
ATOM 4808 N N . THR B 1 267 ? 36.002 8.601 23.618 1.00 7.55 264 THR B N 1
ATOM 4809 C CA . THR B 1 267 ? 37.224 8.637 22.834 1.00 9.22 264 THR B CA 1
ATOM 4810 C C . THR B 1 267 ? 37.041 9.513 21.590 1.00 8.89 264 THR B C 1
ATOM 4811 O O . THR B 1 267 ? 35.923 9.975 21.296 1.00 7.81 264 THR B O 1
ATOM 4815 N N . ASP B 1 268 ? 38.151 9.751 20.884 1.00 9.04 265 ASP B N 1
ATOM 4816 C CA . ASP B 1 268 ? 38.169 10.624 19.702 1.00 9.24 265 ASP B CA 1
ATOM 4817 C C . ASP B 1 268 ? 37.476 11.974 19.990 1.00 8.71 265 ASP B C 1
ATOM 4818 O O . ASP B 1 268 ? 36.700 12.500 19.175 1.00 9.42 265 ASP B O 1
ATOM 4823 N N . VAL B 1 269 ? 37.765 12.522 21.171 1.00 7.62 266 VAL B N 1
ATOM 4824 C CA . VAL B 1 269 ? 37.183 13.781 21.620 1.00 7.46 266 VAL B CA 1
ATOM 4825 C C . VAL B 1 269 ? 37.846 14.933 20.863 1.00 8.52 266 VAL B C 1
ATOM 4826 O O . VAL B 1 269 ? 39.076 15.063 20.886 1.00 9.75 266 VAL B O 1
ATOM 4830 N N . ARG B 1 270 ? 37.040 15.761 20.199 1.00 8.91 267 ARG B N 1
ATOM 4831 C CA . ARG B 1 270 ? 37.565 16.906 19.450 1.00 10.91 267 ARG B CA 1
ATOM 4832 C C . ARG B 1 270 ? 36.563 18.063 19.384 1.00 10.01 267 ARG B C 1
ATOM 4833 O O . ARG B 1 270 ? 35.357 17.861 19.222 1.00 9.71 267 ARG B O 1
ATOM 4841 N N . CYS B 1 271 ? 37.082 19.269 19.540 1.00 9.59 268 CYS B N 1
ATOM 4842 C CA . CYS B 1 271 ? 36.290 20.476 19.383 1.00 11.20 268 CYS B CA 1
ATOM 4843 C C . CYS B 1 271 ? 36.132 20.711 17.887 1.00 10.54 268 CYS B C 1
ATOM 4844 O O . CYS B 1 271 ? 37.121 20.735 17.173 1.00 13.67 268 CYS B O 1
ATOM 4847 N N . VAL B 1 272 ? 34.908 20.848 17.405 1.00 9.24 269 VAL B N 1
ATOM 4848 C CA . VAL B 1 272 ? 34.695 21.117 15.972 1.00 10.59 269 VAL B CA 1
ATOM 4849 C C . VAL B 1 272 ? 34.268 22.571 15.677 1.00 11.00 269 VAL B C 1
ATOM 4850 O O . VAL B 1 272 ? 34.259 22.996 14.521 1.00 11.78 269 VAL B O 1
ATOM 4854 N N . ASP B 1 273 ? 33.895 23.317 16.712 1.00 11.29 270 ASP B N 1
ATOM 4855 C CA . ASP B 1 273 ? 33.441 24.715 16.535 1.00 12.94 270 ASP B CA 1
ATOM 4856 C C . ASP B 1 273 ? 33.571 25.495 17.826 1.00 12.27 270 ASP B C 1
ATOM 4857 O O . ASP B 1 273 ? 33.245 24.980 18.917 1.00 10.70 270 ASP B O 1
ATOM 4862 N N . VAL B 1 274 ? 34.019 26.743 17.705 1.00 11.60 271 VAL B N 1
ATOM 4863 C CA . VAL B 1 274 ? 34.040 27.676 18.828 1.00 12.32 271 VAL B CA 1
ATOM 4864 C C . VAL B 1 274 ? 33.477 28.972 18.297 1.00 13.16 271 VAL B C 1
ATOM 4865 O O . VAL B 1 274 ? 33.860 29.395 17.226 1.00 15.10 271 VAL B O 1
ATOM 4869 N N . SER B 1 275 ? 32.537 29.579 19.001 1.00 13.54 272 SER B N 1
ATOM 4870 C CA . SER B 1 275 ? 32.050 30.872 18.556 1.00 15.65 272 SER B CA 1
ATOM 4871 C C . SER B 1 275 ? 31.720 31.777 19.713 1.00 13.84 272 SER B C 1
ATOM 4872 O O . SER B 1 275 ? 31.241 31.327 20.743 1.00 12.38 272 SER B O 1
ATOM 4875 N N . HIS B 1 276 ? 31.956 33.069 19.521 1.00 13.74 273 HIS B N 1
ATOM 4876 C CA . HIS B 1 276 ? 31.569 34.058 20.511 1.00 13.59 273 HIS B CA 1
ATOM 4877 C C . HIS B 1 276 ? 30.243 34.595 20.088 1.00 11.42 273 HIS B C 1
ATOM 4878 O O . HIS B 1 276 ? 30.136 35.199 19.020 1.00 12.24 273 HIS B O 1
ATOM 4885 N N . THR B 1 277 ? 29.218 34.379 20.908 1.00 8.67 274 THR B N 1
ATOM 4886 C CA . THR B 1 277 ? 27.831 34.694 20.509 1.00 9.24 274 THR B CA 1
ATOM 4887 C C . THR B 1 277 ? 27.640 36.217 20.310 1.00 9.23 274 THR B C 1
ATOM 4888 O O . THR B 1 277 ? 28.068 37.008 21.144 1.00 8.99 274 THR B O 1
ATOM 4892 N N . THR B 1 278 ? 27.017 36.616 19.194 1.00 9.53 275 THR B N 1
ATOM 4893 C CA . THR B 1 278 ? 26.802 38.038 18.883 1.00 9.25 275 THR B CA 1
ATOM 4894 C C . THR B 1 278 ? 25.339 38.370 18.995 1.00 8.56 275 THR B C 1
ATOM 4895 O O . THR B 1 278 ? 24.486 37.470 18.965 1.00 8.44 275 THR B O 1
ATOM 4899 N N . VAL B 1 279 ? 25.044 39.672 19.073 1.00 8.50 276 VAL B N 1
ATOM 4900 C CA . VAL B 1 279 ? 23.662 40.146 19.096 1.00 8.82 276 VAL B CA 1
ATOM 4901 C C . VAL B 1 279 ? 22.905 39.919 17.784 1.00 8.84 276 VAL B C 1
ATOM 4902 O O . VAL B 1 279 ? 21.680 40.012 17.774 1.00 9.55 276 VAL B O 1
ATOM 4906 N N . GLU B 1 280 ? 23.615 39.618 16.694 1.00 7.87 277 GLU B N 1
ATOM 4907 C CA . GLU B 1 280 ? 22.934 39.206 15.454 1.00 9.89 277 GLU B CA 1
ATOM 4908 C C . GLU B 1 280 ? 22.399 37.762 15.554 1.00 8.79 277 GLU B C 1
ATOM 4909 O O . GLU B 1 280 ? 21.439 37.396 14.877 1.00 8.99 277 GLU B O 1
ATOM 4915 N N . GLU B 1 281 ? 23.033 36.950 16.394 1.00 7.95 278 GLU B N 1
ATOM 4916 C CA . GLU B 1 281 ? 22.670 35.538 16.546 1.00 8.54 278 GLU B CA 1
ATOM 4917 C C . GLU B 1 281 ? 21.613 35.327 17.658 1.00 7.59 278 GLU B C 1
ATOM 4918 O O . GLU B 1 281 ? 20.795 34.399 17.598 1.00 6.61 278 GLU B O 1
ATOM 4924 N N . GLN B 1 282 ? 21.639 36.186 18.674 1.00 6.46 279 GLN B N 1
ATOM 4925 C CA . GLN B 1 282 ? 20.735 36.058 19.821 1.00 6.41 279 GLN B CA 1
ATOM 4926 C C . GLN B 1 282 ? 20.198 37.435 20.171 1.00 7.09 279 GLN B C 1
ATOM 4927 O O . GLN B 1 282 ? 20.969 38.289 20.611 1.00 7.07 279 GLN B O 1
ATOM 4933 N N . ARG B 1 283 ? 18.898 37.667 19.964 1.00 7.10 280 ARG B N 1
ATOM 4934 C CA . ARG B 1 283 ? 18.307 39.003 20.254 1.00 7.30 280 ARG B CA 1
ATOM 4935 C C . ARG B 1 283 ? 16.802 38.935 20.530 1.00 7.52 280 ARG B C 1
ATOM 4936 O O . ARG B 1 283 ? 16.148 37.993 20.106 1.00 7.71 280 ARG B O 1
ATOM 4944 N N . SER B 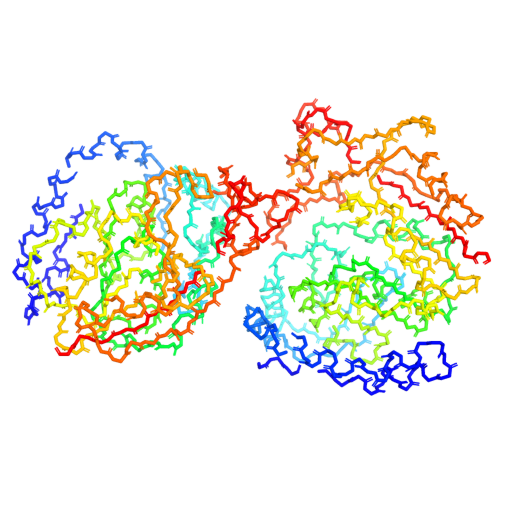1 284 ? 16.257 39.961 21.196 1.00 8.69 281 SER B N 1
ATOM 4945 C CA . SER B 1 284 ? 14.804 40.111 21.370 1.00 9.09 281 SER B CA 1
ATOM 4946 C C . SER B 1 284 ? 14.151 40.407 20.017 1.00 9.05 281 SER B C 1
ATOM 4947 O O . SER B 1 284 ? 14.730 41.095 19.193 1.00 10.16 281 SER B O 1
ATOM 4950 N N . THR B 1 285 ? 12.943 39.901 19.797 1.00 8.49 282 THR B N 1
ATOM 4951 C CA . THR B 1 285 ? 12.211 40.158 18.552 1.00 9.05 282 THR B CA 1
ATOM 4952 C C . THR B 1 285 ? 10.742 40.294 18.938 1.00 9.34 282 THR B C 1
ATOM 4953 O O . THR B 1 285 ? 10.400 40.173 20.111 1.00 9.52 282 THR B O 1
ATOM 4957 N N A GLU B 1 286 ? 9.879 40.525 17.955 0.50 9.83 283 GLU B N 1
ATOM 4958 N N B GLU B 1 286 ? 9.875 40.526 17.957 0.50 9.62 283 GLU B N 1
ATOM 4959 C CA A GLU B 1 286 ? 8.435 40.555 18.193 0.50 10.44 283 GLU B CA 1
ATOM 4960 C CA B GLU B 1 286 ? 8.427 40.552 18.199 0.50 9.86 283 GLU B CA 1
ATOM 4961 C C A GLU B 1 286 ? 7.916 39.225 18.746 0.50 10.00 283 GLU B C 1
ATOM 4962 C C B GLU B 1 286 ? 7.909 39.219 18.741 0.50 9.74 283 GLU B C 1
ATOM 4963 O O A GLU B 1 286 ? 6.851 39.182 19.364 0.50 10.65 283 GLU B O 1
ATOM 4964 O O B GLU B 1 286 ? 6.837 39.170 19.346 0.50 10.50 283 GLU B O 1
ATOM 4975 N N . TRP B 1 287 ? 8.683 38.153 18.526 1.00 9.14 284 TRP B N 1
ATOM 4976 C CA . TRP B 1 287 ? 8.313 36.791 18.946 1.00 9.09 284 TRP B CA 1
ATOM 4977 C C . TRP B 1 287 ? 8.957 36.374 20.247 1.00 8.83 284 TRP B C 1
ATOM 4978 O O . TRP B 1 287 ? 8.698 35.276 20.758 1.00 8.16 284 TRP B O 1
ATOM 4997 N N . ARG B 1 289 ? 9.978 38.863 23.363 1.00 9.82 286 ARG B N 1
ATOM 4998 C CA . ARG B 1 289 ? 10.047 40.268 23.777 1.00 10.93 286 ARG B CA 1
ATOM 4999 C C . ARG B 1 289 ? 10.865 40.497 25.038 1.00 11.39 286 ARG B C 1
ATOM 5000 O O . ARG B 1 289 ? 11.143 41.644 25.406 1.00 12.99 286 ARG B O 1
ATOM 5008 N N . PHE B 1 290 ? 11.262 39.407 25.687 1.00 10.19 287 PHE B N 1
ATOM 5009 C CA . PHE B 1 290 ? 12.008 39.479 26.923 1.00 12.51 287 PHE B CA 1
ATOM 5010 C C . PHE B 1 290 ? 13.457 39.876 26.678 1.00 11.25 287 PHE B C 1
ATOM 5011 O O . PHE B 1 290 ? 13.866 40.101 25.540 1.00 12.10 287 PHE B O 1
ATOM 5019 N N . GLN B 1 291 ? 14.228 40.001 27.742 1.00 12.25 288 GLN B N 1
ATOM 5020 C CA . GLN B 1 291 ? 15.628 40.413 27.573 1.00 11.80 288 GLN B CA 1
ATOM 5021 C C . GLN B 1 291 ? 16.450 39.348 26.866 1.00 9.98 288 GLN B C 1
ATOM 5022 O O . GLN B 1 291 ? 16.103 38.157 26.893 1.00 9.27 288 GLN B O 1
ATOM 5028 N N . SER B 1 292 ? 17.516 39.799 26.201 1.00 8.55 289 SER B N 1
ATOM 5029 C CA . SER B 1 292 ? 18.388 38.907 25.467 1.00 8.52 289 SER B CA 1
ATOM 5030 C C . SER B 1 292 ? 19.844 39.349 25.605 1.00 8.72 289 SER B C 1
ATOM 5031 O O . SER B 1 292 ? 20.189 40.182 26.491 1.00 8.61 289 SER B O 1
ATOM 5034 N N . LEU B 1 293 ? 20.690 38.768 24.761 1.00 8.04 290 LEU B N 1
ATOM 5035 C CA . LEU B 1 293 ? 22.144 38.886 24.882 1.00 8.17 290 LEU B CA 1
ATOM 5036 C C . LEU B 1 293 ? 22.622 40.322 25.088 1.00 8.90 290 LEU B C 1
ATOM 5037 O O . LEU B 1 293 ? 23.419 40.580 25.984 1.00 10.06 290 LEU B O 1
ATOM 5042 N N . GLY B 1 294 ? 22.145 41.246 24.258 1.00 9.18 291 GLY B N 1
ATOM 5043 C CA . GLY B 1 294 ? 22.581 42.648 24.342 1.00 10.49 291 GLY B CA 1
ATOM 5044 C C . GLY B 1 294 ? 22.358 43.273 25.713 1.00 10.65 291 GLY B C 1
ATOM 5045 O O . GLY B 1 294 ? 23.092 44.171 26.126 1.00 13.42 291 GLY B O 1
ATOM 5046 N N . ASP B 1 295 ? 21.354 42.781 26.431 1.00 9.96 292 ASP B N 1
ATOM 5047 C CA . ASP B 1 295 ? 21.055 43.283 27.768 1.00 11.02 292 ASP B CA 1
ATOM 5048 C C . ASP B 1 295 ? 21.939 42.621 28.814 1.00 10.91 292 ASP B C 1
ATOM 5049 O O . ASP B 1 295 ? 21.979 43.076 29.958 1.00 12.39 292 ASP B O 1
ATOM 5054 N N . TYR B 1 296 ? 22.643 41.553 28.430 1.00 9.90 293 TYR B N 1
ATOM 5055 C CA . TYR B 1 296 ? 23.430 40.769 29.398 1.00 10.69 293 TYR B CA 1
ATOM 5056 C C . TYR B 1 296 ? 24.927 41.033 29.316 1.00 9.10 293 TYR B C 1
ATOM 5057 O O . TYR B 1 296 ? 25.697 40.523 30.134 1.00 9.81 293 TYR B O 1
ATOM 5066 N N . LEU B 1 297 ? 25.337 41.800 28.311 1.00 8.36 294 LEU B N 1
ATOM 5067 C CA . LEU B 1 297 ? 26.739 42.190 28.144 1.00 8.65 294 LEU B CA 1
ATOM 5068 C C . LEU B 1 297 ? 26.984 43.512 28.856 1.00 8.67 294 LEU B C 1
ATOM 5069 O O . LEU B 1 297 ? 26.090 44.358 28.942 1.00 9.05 294 LEU B O 1
ATOM 5074 N N . ASP B 1 298 ? 28.198 43.690 29.360 1.00 8.44 295 ASP B N 1
ATOM 5075 C CA . ASP B 1 298 ? 28.633 44.976 29.905 1.00 8.26 295 ASP B CA 1
ATOM 5076 C C . ASP B 1 298 ? 28.478 45.995 28.762 1.00 8.55 295 ASP B C 1
ATOM 5077 O O . ASP B 1 298 ? 29.126 45.844 27.720 1.00 8.28 295 ASP B O 1
ATOM 5082 N N . PRO B 1 299 ? 27.637 47.039 28.952 1.00 8.69 296 PRO B N 1
ATOM 5083 C CA . PRO B 1 299 ? 27.380 47.935 27.822 1.00 9.08 296 PRO B CA 1
ATOM 5084 C C . PRO B 1 299 ? 28.636 48.682 27.361 1.00 9.02 296 PRO B C 1
ATOM 5085 O O . PRO B 1 299 ? 28.699 49.136 26.222 1.00 9.17 296 PRO B O 1
ATOM 5089 N N . ASN B 1 300 ? 29.629 48.787 28.235 1.00 8.06 297 ASN B N 1
ATOM 5090 C CA . ASN B 1 300 ? 30.890 49.432 27.877 1.00 9.12 297 ASN B CA 1
ATOM 5091 C C . ASN B 1 300 ? 32.045 48.507 27.428 1.00 10.53 297 ASN B C 1
ATOM 5092 O O . ASN B 1 300 ? 33.120 48.995 27.056 1.00 12.06 297 ASN B O 1
ATOM 5097 N N . ASP B 1 301 ? 31.835 47.193 27.465 1.00 10.62 298 ASP B N 1
ATOM 5098 C CA . ASP B 1 301 ? 32.873 46.235 27.063 1.00 10.44 298 ASP B CA 1
ATOM 5099 C C . ASP B 1 301 ? 32.183 44.923 26.725 1.00 10.52 298 ASP B C 1
ATOM 5100 O O . ASP B 1 301 ? 31.895 44.102 27.615 1.00 10.02 298 ASP B O 1
ATOM 5105 N N . HIS B 1 302 ? 31.908 44.736 25.439 1.00 10.41 299 HIS B N 1
ATOM 5106 C CA . HIS B 1 302 ? 31.098 43.600 24.990 1.00 11.88 299 HIS B CA 1
ATOM 5107 C C . HIS B 1 302 ? 31.846 42.289 25.093 1.00 10.06 299 HIS B C 1
ATOM 5108 O O . HIS B 1 302 ? 31.276 41.229 24.876 1.00 12.93 299 HIS B O 1
ATOM 5115 N N . SER B 1 303 ? 33.119 42.343 25.473 1.00 9.47 300 SER B N 1
ATOM 5116 C CA . SER B 1 303 ? 33.880 41.117 25.750 1.00 9.91 300 SER B CA 1
ATOM 5117 C C . SER B 1 303 ? 33.567 40.554 27.161 1.00 8.73 300 SER B C 1
ATOM 5118 O O . SER B 1 303 ? 34.038 39.466 27.509 1.00 8.32 300 SER B O 1
ATOM 5121 N N . LYS B 1 304 ? 32.767 41.293 27.941 1.00 7.36 301 LYS B N 1
ATOM 5122 C CA . LYS B 1 304 ? 32.345 40.879 29.296 1.00 7.43 301 LYS B CA 1
ATOM 5123 C C . LYS B 1 304 ? 30.819 40.844 29.444 1.00 7.16 301 LYS B C 1
ATOM 5124 O O . LYS B 1 304 ? 30.099 41.537 28.715 1.00 7.25 301 LYS B O 1
ATOM 5130 N N . THR B 1 305 ? 30.339 40.030 30.390 1.00 6.71 302 THR B N 1
ATOM 5131 C CA . THR B 1 305 ? 28.948 40.066 30.801 1.00 6.70 302 THR B CA 1
ATOM 5132 C C . THR B 1 305 ? 28.733 41.249 31.762 1.00 7.00 302 THR B C 1
ATOM 5133 O O . THR B 1 305 ? 29.694 41.878 32.232 1.00 7.26 302 THR B O 1
ATOM 5137 N N . VAL B 1 306 ? 27.478 41.543 32.081 1.00 7.62 303 VAL B N 1
ATOM 5138 C CA . VAL B 1 306 ? 27.173 42.631 33.046 1.00 7.88 303 VAL B CA 1
ATOM 5139 C C . VAL B 1 306 ? 27.779 42.374 34.424 1.00 7.82 303 VAL B C 1
ATOM 5140 O O . VAL B 1 306 ? 27.909 43.299 35.219 1.00 8.45 303 VAL B O 1
ATOM 5144 N N . GLU B 1 307 ? 28.126 41.116 34.707 1.00 7.79 304 GLU B N 1
ATOM 5145 C CA . GLU B 1 307 ? 28.772 40.758 35.964 1.00 8.18 304 GLU B CA 1
ATOM 5146 C C . GLU B 1 307 ? 30.279 40.959 35.908 1.00 7.71 304 GLU B C 1
ATOM 5147 O O . GLU B 1 307 ? 30.923 40.819 36.925 1.00 8.38 304 GLU B O 1
ATOM 5153 N N . GLY B 1 308 ? 30.834 41.265 34.737 1.00 6.96 305 GLY B N 1
ATOM 5154 C CA . GLY B 1 308 ? 32.292 41.397 34.577 1.00 7.08 305 GLY B CA 1
ATOM 5155 C C . GLY B 1 308 ? 33.007 40.094 34.205 1.00 6.31 305 GLY B C 1
ATOM 5156 O O . GLY B 1 308 ? 34.211 40.038 34.163 1.00 6.41 305 GLY B O 1
ATOM 5157 N N . LEU B 1 309 ? 32.252 39.049 33.907 1.00 6.31 306 LEU B N 1
ATOM 5158 C CA . LEU B 1 309 ? 32.810 37.757 33.542 1.00 6.06 306 LEU B CA 1
ATOM 5159 C C . LEU B 1 309 ? 33.027 37.701 32.015 1.00 6.12 306 LEU B C 1
ATOM 5160 O O . LEU B 1 309 ? 32.493 38.547 31.300 1.00 6.14 306 LEU B O 1
ATOM 5165 N N . PRO B 1 310 ? 33.839 36.739 31.521 1.00 6.15 307 PRO B N 1
ATOM 5166 C CA . PRO B 1 310 ? 34.032 36.616 30.067 1.00 5.82 307 PRO B CA 1
ATOM 5167 C C . PRO B 1 310 ? 32.697 36.403 29.365 1.00 6.03 307 PRO B C 1
ATOM 5168 O O . PRO B 1 310 ? 31.850 35.627 29.850 1.00 5.40 307 PRO B O 1
ATOM 5172 N N . ALA B 1 311 ? 32.513 37.100 28.242 1.00 5.60 308 ALA B N 1
ATOM 5173 C CA . ALA B 1 311 ? 31.244 37.078 27.521 1.00 6.60 308 ALA B CA 1
ATOM 5174 C C . ALA B 1 311 ? 30.977 35.681 26.938 1.00 6.61 308 ALA B C 1
ATOM 5175 O O . ALA B 1 311 ? 31.919 34.912 26.745 1.00 6.26 308 ALA B O 1
ATOM 5177 N N . PRO B 1 312 ? 29.695 35.358 26.632 1.00 7.09 309 PRO B N 1
ATOM 5178 C CA . PRO B 1 312 ? 29.366 34.009 26.153 1.00 6.99 309 PRO B CA 1
ATOM 5179 C C . PRO B 1 312 ? 30.192 33.533 24.945 1.00 7.10 309 PRO B C 1
ATOM 5180 O O . PRO B 1 312 ? 30.324 34.243 23.929 1.00 7.53 309 PRO B O 1
ATOM 5192 N N . ARG B 1 314 ? 30.734 29.690 22.946 1.00 8.05 311 ARG B N 1
ATOM 5193 C CA . ARG B 1 314 ? 30.178 28.352 22.889 1.00 7.67 311 ARG B CA 1
ATOM 5194 C C . ARG B 1 314 ? 31.112 27.459 22.127 1.00 7.32 311 ARG B C 1
ATOM 5195 O O . ARG B 1 314 ? 31.730 27.878 21.141 1.00 8.36 311 ARG B O 1
ATOM 5203 N N . ALA B 1 315 ? 31.241 26.230 22.605 1.00 6.60 312 ALA B N 1
ATOM 5204 C CA . ALA B 1 315 ? 32.072 25.258 21.915 1.00 6.22 312 ALA B CA 1
ATOM 5205 C C . ALA B 1 315 ? 31.248 24.012 21.605 1.00 5.81 312 ALA B C 1
ATOM 5206 O O . ALA B 1 315 ? 30.421 23.609 22.418 1.00 6.62 312 ALA B O 1
ATOM 5208 N N . VAL B 1 316 ? 31.491 23.404 20.452 1.00 5.36 313 VAL B N 1
ATOM 5209 C CA . VAL B 1 316 ? 30.857 22.138 20.085 1.00 5.63 313 VAL B CA 1
ATOM 5210 C C . VAL B 1 316 ? 31.950 21.075 20.070 1.00 5.59 313 VAL B C 1
ATOM 5211 O O . VAL B 1 316 ? 32.976 21.222 19.395 1.00 5.15 313 VAL B O 1
ATOM 5215 N N . ILE B 1 317 ? 31.757 20.034 20.861 1.00 5.66 314 ILE B N 1
ATOM 5216 C CA . ILE B 1 317 ? 32.783 19.019 21.033 1.00 6.14 314 ILE B CA 1
ATOM 5217 C C . ILE B 1 317 ? 32.132 17.688 20.726 1.00 6.60 314 ILE B C 1
ATOM 5218 O O . ILE B 1 317 ? 31.031 17.397 21.219 1.00 7.62 314 ILE B O 1
ATOM 5223 N N . VAL B 1 318 ? 32.806 16.873 19.924 1.00 6.32 315 VAL B N 1
ATOM 5224 C CA . VAL B 1 318 ? 32.266 15.586 19.550 1.00 6.58 315 VAL B CA 1
ATOM 5225 C C . VAL B 1 318 ? 33.129 14.490 20.192 1.00 6.59 315 VAL B C 1
ATOM 5226 O O . VAL B 1 318 ? 34.347 14.658 20.349 1.00 5.76 315 VAL B O 1
ATOM 5230 N N . GLY B 1 319 ? 32.495 13.381 20.563 1.00 6.90 316 GLY B N 1
ATOM 5231 C CA . GLY B 1 319 ? 33.206 12.246 21.152 1.00 6.95 316 GLY B CA 1
ATOM 5232 C C . GLY B 1 319 ? 32.495 10.953 20.809 1.00 7.77 316 GLY B C 1
ATOM 5233 O O . GLY B 1 319 ? 31.300 10.958 20.448 1.00 8.24 316 GLY B O 1
ATOM 5234 N N . ARG B 1 320 ? 33.231 9.852 20.912 1.00 6.64 317 ARG B N 1
ATOM 5235 C CA . ARG B 1 320 ? 32.706 8.543 20.600 1.00 7.76 317 ARG B CA 1
ATOM 5236 C C . ARG B 1 320 ? 32.668 7.641 21.851 1.00 7.90 317 ARG B C 1
ATOM 5237 O O . ARG B 1 320 ? 33.598 7.647 22.651 1.00 7.89 317 ARG B O 1
ATOM 5245 N N . LYS B 1 321 ? 31.595 6.873 22.003 1.00 7.62 318 LYS B N 1
ATOM 5246 C CA . LYS B 1 321 ? 31.509 5.841 23.035 1.00 8.18 318 LYS B CA 1
ATOM 5247 C C . LYS B 1 321 ? 32.233 4.566 22.554 1.00 8.86 318 LYS B C 1
ATOM 5248 O O . LYS B 1 321 ? 31.846 3.978 21.533 1.00 8.31 318 LYS B O 1
ATOM 5254 N N . PRO B 1 322 ? 33.296 4.152 23.274 1.00 10.35 319 PRO B N 1
ATOM 5255 C CA . PRO B 1 322 ? 34.095 2.986 22.855 1.00 11.64 319 PRO B CA 1
ATOM 5256 C C . PRO B 1 322 ? 33.365 1.647 23.029 1.00 15.72 319 PRO B C 1
ATOM 5257 O O . PRO B 1 322 ? 32.501 1.513 23.923 1.00 21.17 319 PRO B O 1
#

Foldseek 3Di:
DDDDDLVVVLVLCPPFLCNVVSVCVVVVQVVVVVCVVVLVQQVVLLVQQDQDEFPDAALQQFGAGADDDDPVNVVSNLVSLLSLDDAADGFHHYHNDTLPHQFPNSVVCVLCLVVDQQAAWEEEEAQCQLVSVQSNVNSHHPAYEYEAQDSSSQVSVVNVSRVVPGRYYYGNHHLVPRDFQSQTGQEYEYCPQQLDQDNLVVLLSRLSNHHAFHKYKKYKADADDLPDWDADPQDALHHSGGIHYHPNVVQVSVVSQWAPKDWSDDDFDDCVRGAADSSHDGINCVQACVVDNCAGVVRHGHTMIMMMTGRD/DDLVVVLVLCPPFLCNVVSVCVVVVLVVLCVCPVVLVQLVVLLVLADQDEFPDAALQQFGAGADDDDPVNVVSNLVSLLSLDDAADGFHHDHNRTLPHQFPNSVVCVLPLVVDQQAAWEEEEAQCQLVSVQSNVSRHHQAYEYEAQDNSSQVSVVNVSHVVPGRYYYGNHHLVPRDFQSQGGQEYEYCPLQLDQDNLVVLLSRLSNHHAFHKYKKHKADADALPDWDADPQDALHHSGGIHYHPNVVQVSVVSVWPPKAWSDDDQDDSVRGHADSSHDGIQCQQACVVDNCHGVVRHGHTMIMMMTTHD

Solvent-accessible surface area: 27293 Å² total

Radius of gyration: 27.33 Å; Cα contacts (8 Å, |Δi|>4): 1288; chains: 2; bounding box: 58×81×63 Å

Sequence (621 aa):
SNAIDLAPLVRRLAGTPLAEWANGLQAQLDTKSKGHGDLQRWQSALDALPALQPEKVDLTTDSFTLETECDGETRRTVLRKALLGLSPWRKGPFNVFGVHIDTEWRSDWKWSRVSPHLDLKGKRVLDVGCGNGYYQWRLGAGADSVIGVDPNWLFFCQFQQAQRYLPDLPAWHLPFALEDLPANLEGFDTVVFSGVLYHRKSPIDHLLALKDCLVKGGEELVETLVIPGDVHQVLVPEDDRYAQRNNVWFLPSVPALELWRRAGFTTDVRCVDVVSHTTVEEEQRSTEWRFQSLGDYLDPNDHSKTVEGLPAPRAVIVGRRKPIDLAPLVRRLAGTPLAEWANGLQAQLDTKSKGHGDLQRWQSALDALPALQQPEKVDLTDSFTLETECDGETRTVLRKALLGLSPWRKGPFNNVFGVHIDTEWRSDWKWSRVSPHLDLKGKRVLDVGCGNGYYQWRLGAGADSVIGVDPNWLFFCQFQAQRYLPDLPAWHLPFALEDLPANLEGFDTVVFSGVLYHRKSPIDHLLALKDCLVKGGELVETLVIPGDVHQVLVPEDDRYAQRNNVWFLLPSVPALELWRRAGFTDVRCVDVSHTTVEEQRSTEEWRFQSLGDYLDPNDHSKTVEGLPAPRAVIVGRKP

Secondary structure (DSSP, 8-state):
------HHHHHHHTTSTTHHHHHHHHHHHHH--TTHHHHHTTHHHHHHS-----SEEE-SSS-EEE----HHHHHHHHHHHHTT----S--EEETTEEE--SB-HHHHHHHHGGG---TT-EEEEET-TTSHHHH--TT--SEEEEE---HHHHHHHH--TT-TTSSEEEE---GGGSPTT---EEEEE---GGG-S-HHHHHHHHHTTEEEEEEE--B--BSS-TT-EE--SS-S-------EEBHHHHHH--TTS-EEEEEEEE----TTTB---------HHHHEETTEEEEETTSSBP--EEEEEE--/---HHHHHHHTTSTTHHHHHHHHHHHHH--TTHHHHHHHHHHHHHS-----SEEE-SSS-EEE----HHHHHHHHHHHHTTPPP-S--EEETTEEE--SB-HHHHHHHHGGG---TT-EEEEET-TTSHHHH--TT--SEEEEE---HHHHHHHH---SSTTSSEEEE---GGGSPTT---EEEEE---GGG-S-HHHHHHHHHHTEEEEEEE--B--BSS-TT-EE--SS-S-------EEBHHHHHH--TTS-EEEEEEEE----TTTB---------HHHHEETTEEEEETTSSBP--EEEEEE--

Nearest PDB structures (foldseek):
  4p7c-assembly1_B  TM=1.002E+00  e=6.378E-64  Pseudomonas syringae pv. tomato str. DC3000
  4qnv-assembly2_B  TM=9.587E-01  e=3.037E-43  Escherichia coli APEC O1
  4qnu-assembly1_A  TM=9.557E-01  e=1.194E-42  Escherichia coli APEC O1
  4qnu-assembly5_E  TM=9.548E-01  e=6.319E-42  Escherichia coli APEC O1
  4qnx-assembly1_A  TM=9.603E-01  e=5.714E-41  Escherichia coli K-12